Protein AF-0000000087286876 (afdb_homodimer)

Nearest PDB structures (foldseek):
  3uq3-assembly1_A  TM=4.623E-01  e=6.445E-05  Saccharomyces cerevisiae S288C
  7kw7-assembly1_E  TM=4.584E-01  e=1.616E-04  Homo sapiens
  7v6p-assembly1_A-2  TM=4.309E-01  e=5.080E-03  Homo sapiens
  7v1l-assembly1_B-2  TM=4.339E-01  e=5.569E-03  Homo sapiens
  8ro0-assembly1_J  TM=2.566E-01  e=1.751E-01  Caenorhabditis elegans

Sequence (420 aa):
MLQSKEYLVKKEFDKIPSALQMITDALSISIHSDNLMKMKAEALLLLRRYEELIQFCEETLQLAERNSVPLCLDEHLENINLDSYGFSVKSWRYYLIAKSYFFIGKLEEAHQFLKKCGKQSQQSVSLLSKTISELLRLKVAGNEAFQAGKYSEAVEHYTAALLSNAESLHFSAICFGNRAAAYQTMGQILDAIADCSLAIALDTSYCKRNMLQSKEYLVKKEFDKIPSALQMITDALSISIHSDNLMKMKAEALLLLRRYEELIQFCEETLQLAERNSVPLCLDEHLENINLDSYGFSVKSWRYYLIAKSYFFIGKLEEAHQFLKKCGKQSQQSVSLLSKTISELLRLKVAGNEAFQAGKYSEAVEHYTAALLSNAESLHFSAICFGNRAAAYQTMGQILDAIADCSLAIALDTSYCKRN

Solvent-accessible surface area (backbone atoms only — not comparable to full-atom values): 21003 Å² total; per-residue (Å²): 109,67,69,52,47,52,45,49,55,46,63,63,18,42,34,56,67,45,21,41,50,52,33,51,55,52,31,70,76,40,75,79,42,62,66,49,52,50,50,43,43,52,44,29,54,76,68,64,39,40,69,62,33,40,52,50,39,55,55,50,47,55,52,49,56,62,66,59,52,69,78,81,71,85,76,73,76,60,51,59,61,45,48,52,49,47,46,54,64,46,23,58,41,31,41,54,36,15,51,34,29,34,47,66,38,40,49,69,61,14,50,56,30,47,63,68,33,42,86,88,42,53,72,42,54,54,52,52,48,50,49,47,51,49,40,53,49,24,48,51,52,14,52,53,28,44,74,70,66,38,34,70,59,14,39,51,26,25,50,51,28,56,67,46,52,79,64,27,44,47,47,42,16,51,36,29,39,54,35,12,52,32,28,46,74,71,64,38,53,68,61,13,51,38,26,38,23,41,16,44,8,37,50,44,50,55,56,65,73,100,109,68,68,53,47,52,46,50,54,44,62,64,20,43,32,55,66,45,20,42,50,51,34,51,53,50,30,69,78,40,74,79,42,63,65,48,51,50,50,42,42,52,43,28,54,76,68,64,40,39,70,60,34,40,52,51,39,55,56,51,47,56,52,49,56,61,65,60,51,71,77,78,72,87,75,73,76,59,51,59,62,47,49,53,48,49,46,53,64,46,23,57,40,29,42,53,38,15,52,35,28,34,48,66,38,40,49,70,62,14,51,57,31,47,63,69,32,42,87,85,44,53,72,41,55,54,52,52,50,50,49,47,52,48,40,53,50,25,48,51,52,14,51,50,26,44,76,70,67,38,36,71,58,13,38,51,27,26,52,51,29,56,67,47,52,80,64,27,45,45,47,42,16,52,36,27,38,53,36,12,54,32,28,44,75,72,65,37,53,70,61,14,51,39,25,38,25,41,14,45,8,38,49,44,50,55,56,64,74,100

Structure (mmCIF, N/CA/C/O backbone):
data_AF-0000000087286876-model_v1
#
loop_
_entity.id
_entity.type
_entity.pdbx_description
1 polymer 'Uncharacterized protein'
#
loop_
_atom_site.group_PDB
_atom_site.id
_atom_site.type_symbol
_atom_site.label_atom_id
_atom_site.label_alt_id
_atom_site.label_comp_id
_atom_site.label_asym_id
_atom_site.label_entity_id
_atom_site.label_seq_id
_atom_site.pdbx_PDB_ins_code
_atom_site.Cartn_x
_atom_site.Cartn_y
_atom_site.Cartn_z
_atom_site.occupancy
_atom_site.B_iso_or_equiv
_atom_site.auth_seq_id
_atom_site.auth_comp_id
_atom_site.auth_asym_id
_atom_site.auth_atom_id
_atom_site.pdbx_PDB_model_num
ATOM 1 N N . MET A 1 1 ? 22.797 18.828 27.734 1 38.78 1 MET A N 1
ATOM 2 C CA . MET A 1 1 ? 21.406 18.969 28.109 1 38.78 1 MET A CA 1
ATOM 3 C C . MET A 1 1 ? 20.5 18.859 26.891 1 38.78 1 MET A C 1
ATOM 5 O O . MET A 1 1 ? 19.422 18.25 26.953 1 38.78 1 MET A O 1
ATOM 9 N N . LEU A 1 2 ? 20.797 19.531 25.781 1 43.25 2 LEU A N 1
ATOM 10 C CA . LEU A 1 2 ? 20.047 19.516 24.547 1 43.25 2 LEU A CA 1
ATOM 11 C C . LEU A 1 2 ? 20.094 18.141 23.891 1 43.25 2 LEU A C 1
ATOM 13 O O . LEU A 1 2 ? 19.062 17.656 23.406 1 43.25 2 LEU A O 1
ATOM 17 N N . GLN A 1 3 ? 21.234 17.625 23.859 1 47.34 3 GLN A N 1
ATOM 18 C CA . GLN A 1 3 ? 21.438 16.281 23.328 1 47.34 3 GLN A CA 1
ATOM 19 C C . GLN A 1 3 ? 20.625 15.242 24.094 1 47.34 3 GLN A C 1
ATOM 21 O O . GLN A 1 3 ? 20.078 14.312 23.5 1 47.34 3 GLN A O 1
ATOM 26 N N . SER A 1 4 ? 20.656 15.398 25.328 1 44.84 4 SER A N 1
ATOM 27 C CA . SER A 1 4 ? 19.906 14.492 26.203 1 44.84 4 SER A CA 1
ATOM 28 C C . SER A 1 4 ? 18.406 14.633 26 1 44.84 4 SER A C 1
ATOM 30 O O . SER A 1 4 ? 17.672 13.648 26.062 1 44.84 4 SER A O 1
ATOM 32 N N . LYS A 1 5 ? 17.906 15.844 25.984 1 39.88 5 LYS A N 1
ATOM 33 C CA . LYS A 1 5 ? 16.5 16.078 25.734 1 39.88 5 LYS A CA 1
ATOM 34 C C . LYS A 1 5 ? 16.078 15.523 24.375 1 39.88 5 LYS A C 1
ATOM 36 O O . LYS A 1 5 ? 14.992 14.977 24.219 1 39.88 5 LYS A O 1
ATOM 41 N N . GLU A 1 6 ? 16.938 15.758 23.469 1 46.81 6 GLU A N 1
ATOM 42 C CA . GLU A 1 6 ? 16.688 15.188 22.156 1 46.81 6 GLU A CA 1
ATOM 43 C C . GLU A 1 6 ? 16.625 13.664 22.219 1 46.81 6 GLU A C 1
ATOM 45 O O . GLU A 1 6 ? 15.781 13.047 21.547 1 46.81 6 GLU A O 1
ATOM 50 N N . TYR A 1 7 ? 17.531 13.156 23.016 1 47.38 7 TYR A N 1
ATOM 51 C CA . TYR A 1 7 ? 17.516 11.711 23.219 1 47.38 7 TYR A CA 1
ATOM 52 C C . TYR A 1 7 ? 16.25 11.273 23.953 1 47.38 7 TYR A C 1
ATOM 54 O O . TYR A 1 7 ? 15.648 10.25 23.609 1 47.38 7 TYR A O 1
ATOM 62 N N . LEU A 1 8 ? 16.016 11.961 25.062 1 43.88 8 LEU A N 1
ATOM 63 C CA . LEU A 1 8 ? 14.836 11.594 25.844 1 43.88 8 LEU A CA 1
ATOM 64 C C . LEU A 1 8 ? 13.562 11.734 25.016 1 43.88 8 LEU A C 1
ATOM 66 O O . LEU A 1 8 ? 12.672 10.883 25.094 1 43.88 8 LEU A O 1
ATOM 70 N N . VAL A 1 9 ? 13.43 12.875 24.406 1 45.5 9 VAL A N 1
ATOM 71 C CA . VAL A 1 9 ? 12.289 13.086 23.531 1 45.5 9 VAL A CA 1
ATOM 72 C C . VAL A 1 9 ? 12.273 12.016 22.438 1 45.5 9 VAL A C 1
ATOM 74 O O . VAL A 1 9 ? 11.211 11.5 22.078 1 45.5 9 VAL A O 1
ATOM 77 N N . LYS A 1 10 ? 13.5 11.633 22.125 1 51.19 10 LYS A N 1
ATOM 78 C CA . LYS A 1 10 ? 13.617 10.578 21.125 1 51.19 10 LYS A CA 1
ATOM 79 C C . LYS A 1 10 ? 13.062 9.258 21.656 1 51.19 10 LYS A C 1
ATOM 81 O O . LYS A 1 10 ? 12.391 8.523 20.938 1 51.19 10 LYS A O 1
ATOM 86 N N . LYS A 1 11 ? 13.453 8.992 22.922 1 53.44 11 LYS A N 1
ATOM 87 C CA . LYS A 1 11 ? 13.055 7.727 23.531 1 53.44 11 LYS A CA 1
ATOM 88 C C . LYS A 1 11 ? 11.539 7.648 23.703 1 53.44 11 LYS A C 1
ATOM 90 O O . LYS A 1 11 ? 10.953 6.574 23.562 1 53.44 11 LYS A O 1
ATOM 95 N N . GLU A 1 12 ? 10.922 8.727 24.109 1 50.47 12 GLU A N 1
ATOM 96 C CA . GLU A 1 12 ? 9.5 8.734 24.438 1 50.47 12 GLU A CA 1
ATOM 97 C C . GLU A 1 12 ? 8.641 8.625 23.188 1 50.47 12 GLU A C 1
ATOM 99 O O . GLU A 1 12 ? 7.527 8.086 23.234 1 50.47 12 GLU A O 1
ATOM 104 N N . PHE A 1 13 ? 9.266 9.062 22.156 1 55.25 13 PHE A N 1
ATOM 105 C CA . PHE A 1 13 ? 8.414 9.125 20.984 1 55.25 13 PHE A CA 1
ATOM 106 C C . PHE A 1 13 ? 8.828 8.086 19.953 1 55.25 13 PHE A C 1
ATOM 108 O O . PHE A 1 13 ? 8.766 8.336 18.75 1 55.25 13 PHE A O 1
ATOM 115 N N . ASP A 1 14 ? 9.141 7.02 20.562 1 64.19 14 ASP A N 1
ATOM 116 C CA . ASP A 1 14 ? 9.711 5.996 19.688 1 64.19 14 ASP A CA 1
ATOM 117 C C . ASP A 1 14 ? 8.625 5.074 19.141 1 64.19 14 ASP A C 1
ATOM 119 O O . ASP A 1 14 ? 8.914 4.168 18.359 1 64.19 14 ASP A O 1
ATOM 123 N N . LYS A 1 15 ? 7.398 5.531 19.625 1 81.69 15 LYS A N 1
ATOM 124 C CA . LYS A 1 15 ? 6.324 4.664 19.156 1 81.69 15 LYS A CA 1
ATOM 125 C C . LYS A 1 15 ? 5.188 5.48 18.547 1 81.69 15 LYS A C 1
ATOM 127 O O . LYS A 1 15 ? 4.875 6.57 19.031 1 81.69 15 LYS A O 1
ATOM 132 N N . ILE A 1 16 ? 4.613 5.027 17.531 1 86.12 16 ILE A N 1
ATOM 133 C CA . ILE A 1 16 ? 3.527 5.699 16.812 1 86.12 16 ILE A CA 1
ATOM 134 C C . ILE A 1 16 ? 2.379 5.98 17.781 1 86.12 16 ILE A C 1
ATOM 136 O O . ILE A 1 16 ? 1.787 7.062 17.766 1 86.12 16 ILE A O 1
ATOM 140 N N . PRO A 1 17 ? 2.154 5.109 18.734 1 89.12 17 PRO A N 1
ATOM 141 C CA . PRO A 1 17 ? 1.093 5.426 19.688 1 89.12 17 PRO A CA 1
ATOM 142 C C . PRO A 1 17 ? 1.426 6.633 20.562 1 89.12 17 PRO A C 1
ATOM 144 O O . PRO A 1 17 ? 0.535 7.41 20.906 1 89.12 17 PRO A O 1
ATOM 147 N N . SER A 1 18 ? 2.643 6.75 20.875 1 90.31 18 SER A N 1
ATOM 148 C CA . SER A 1 18 ? 3.051 7.918 21.641 1 90.31 18 SER A CA 1
ATOM 149 C C . SER A 1 18 ? 2.877 9.203 20.828 1 90.31 18 SER A C 1
ATOM 151 O O . SER A 1 18 ? 2.445 10.227 21.359 1 90.31 18 SER A O 1
ATOM 153 N N . ALA A 1 19 ? 3.209 9.109 19.625 1 90.06 19 ALA A N 1
ATOM 154 C CA . ALA A 1 19 ? 3 10.25 18.734 1 90.06 19 ALA A CA 1
ATOM 155 C C . ALA A 1 19 ? 1.517 10.594 18.609 1 90.06 19 ALA A C 1
ATOM 157 O O . ALA A 1 19 ? 1.135 11.766 18.656 1 90.06 19 ALA A O 1
ATOM 158 N N . LEU A 1 20 ? 0.711 9.602 18.484 1 93.69 20 LEU A N 1
ATOM 159 C CA . LEU A 1 20 ? -0.732 9.805 18.422 1 93.69 20 LEU A CA 1
ATOM 160 C C . LEU A 1 20 ? -1.233 10.508 19.688 1 93.69 20 LEU A C 1
ATOM 162 O O . LEU A 1 20 ? -2.064 11.414 19.594 1 93.69 20 LEU A O 1
ATOM 166 N N . GLN A 1 21 ? -0.728 10.094 20.812 1 93.81 21 GLN A N 1
ATOM 167 C CA . GLN A 1 21 ? -1.126 10.711 22.062 1 93.81 21 GLN A CA 1
ATOM 168 C C . GLN A 1 21 ? -0.728 12.188 22.094 1 93.81 21 GLN A C 1
ATOM 170 O O . GLN A 1 21 ? -1.507 13.039 22.531 1 93.81 21 GLN A O 1
ATOM 175 N N . MET A 1 22 ? 0.39 12.438 21.672 1 91 22 MET A N 1
ATOM 176 C CA . MET A 1 22 ? 0.867 13.812 21.641 1 91 22 MET A CA 1
ATOM 177 C C . MET A 1 22 ? -0.011 14.664 20.719 1 91 22 MET A C 1
ATOM 179 O O . MET A 1 22 ? -0.362 15.797 21.078 1 91 22 MET A O 1
ATOM 183 N N . ILE A 1 23 ? -0.332 14.156 19.609 1 93.38 23 ILE A N 1
ATO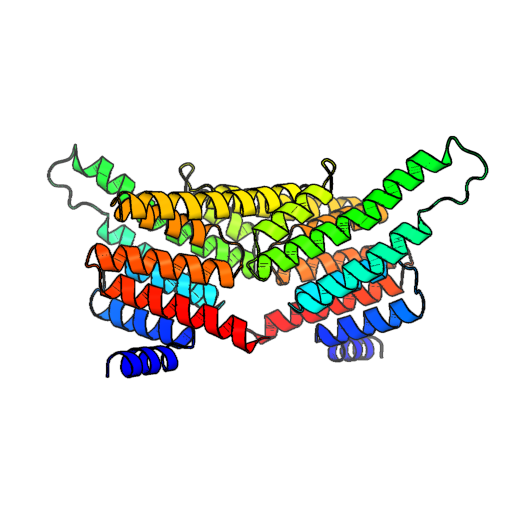M 184 C CA . ILE A 1 23 ? -1.183 14.867 18.656 1 93.38 23 ILE A CA 1
ATOM 185 C C . ILE A 1 23 ? -2.561 15.094 19.266 1 93.38 23 ILE A C 1
ATOM 187 O O . ILE A 1 23 ? -3.135 16.172 19.141 1 93.38 23 ILE A O 1
ATOM 191 N N . THR A 1 24 ? -3.016 14.102 19.922 1 93.5 24 THR A N 1
ATOM 192 C CA . THR A 1 24 ? -4.312 14.203 20.578 1 93.5 24 THR A CA 1
ATOM 193 C C . THR A 1 24 ? -4.293 15.281 21.656 1 93.5 24 THR A C 1
ATOM 195 O O . THR A 1 24 ? -5.246 16.047 21.797 1 93.5 24 THR A O 1
ATOM 198 N N . ASP A 1 25 ? -3.213 15.344 22.391 1 92.44 25 ASP A N 1
ATOM 199 C CA . ASP A 1 25 ? -3.062 16.375 23.406 1 92.44 25 ASP A CA 1
ATOM 200 C C . ASP A 1 25 ? -3.033 17.766 22.766 1 92.44 25 ASP A C 1
ATOM 202 O O . ASP A 1 25 ? -3.65 18.703 23.281 1 92.44 25 ASP A O 1
ATOM 206 N N . ALA A 1 26 ? -2.307 17.859 21.719 1 88.88 26 ALA A N 1
ATOM 207 C CA . ALA A 1 26 ? -2.24 19.141 21 1 88.88 26 ALA A CA 1
ATOM 208 C C . ALA A 1 26 ? -3.617 19.547 20.484 1 88.88 26 ALA A C 1
ATOM 210 O O . ALA A 1 26 ? -3.979 20.719 20.531 1 88.88 26 ALA A O 1
ATOM 211 N N . LEU A 1 27 ? -4.348 18.609 20.016 1 91.12 27 LEU A N 1
ATOM 212 C CA . LEU A 1 27 ? -5.684 18.859 19.484 1 91.12 27 LEU A CA 1
ATOM 213 C C . LEU A 1 27 ? -6.625 19.312 20.594 1 91.12 27 LEU A C 1
ATOM 215 O O . LEU A 1 27 ? -7.547 20.094 20.344 1 91.12 27 LEU A O 1
ATOM 219 N N . SER A 1 28 ? -6.406 18.891 21.797 1 90.81 28 SER A N 1
ATOM 220 C CA . SER A 1 28 ? -7.234 19.312 22.922 1 90.81 28 SER A CA 1
ATOM 221 C C . SER A 1 28 ? -7.027 20.781 23.234 1 90.81 28 SER A C 1
ATOM 223 O O . SER A 1 28 ? -7.918 21.438 23.781 1 90.81 28 SER A O 1
ATOM 225 N N . ILE A 1 29 ? -5.906 21.344 22.906 1 87.12 29 ILE A N 1
ATOM 226 C CA . ILE A 1 29 ? -5.586 22.75 23.125 1 87.12 29 ILE A CA 1
ATOM 227 C C . ILE A 1 29 ? -6.109 23.578 21.953 1 87.12 29 ILE A C 1
ATOM 229 O O . ILE A 1 29 ? -6.602 24.703 22.156 1 87.12 29 ILE A O 1
ATOM 233 N N . SER A 1 30 ? -6.066 22.984 20.781 1 86.12 30 SER A N 1
ATOM 234 C CA . SER A 1 30 ? -6.539 23.656 19.562 1 86.12 30 SER A CA 1
ATOM 235 C C . SER A 1 30 ? -7.645 22.844 18.891 1 86.12 30 SER A C 1
ATOM 237 O O . SER A 1 30 ? -7.453 22.312 17.797 1 86.12 30 SER A O 1
ATOM 239 N N . ILE A 1 31 ? -8.82 22.859 19.469 1 79 31 ILE A N 1
ATOM 240 C CA . ILE A 1 31 ? -9.906 21.938 19.156 1 79 31 ILE A CA 1
ATOM 241 C C . ILE A 1 31 ? -10.367 22.141 17.703 1 79 31 ILE A C 1
ATOM 243 O O . ILE A 1 31 ? -10.867 21.219 17.062 1 79 31 ILE A O 1
ATOM 247 N N . HIS A 1 32 ? -10.094 23.219 17.109 1 82.62 32 HIS A N 1
ATOM 248 C CA . HIS A 1 32 ? -10.641 23.484 15.773 1 82.62 32 HIS A CA 1
ATOM 249 C C . HIS A 1 32 ? -9.555 23.453 14.711 1 82.62 32 HIS A C 1
ATOM 251 O O . HIS A 1 32 ? -9.797 23.797 13.555 1 82.62 32 HIS A O 1
ATOM 257 N N . SER A 1 33 ? -8.383 23 15.141 1 88.75 33 SER A N 1
ATOM 258 C CA . SER A 1 33 ? -7.305 22.953 14.164 1 88.75 33 SER A CA 1
ATOM 259 C C . SER A 1 33 ? -7.535 21.828 13.148 1 88.75 33 SER A C 1
ATOM 261 O O . SER A 1 33 ? -7.43 20.656 13.492 1 88.75 33 SER A O 1
ATOM 263 N N . ASP A 1 34 ? -7.809 22.203 11.969 1 90.19 34 ASP A N 1
ATOM 264 C CA . ASP A 1 34 ? -8.031 21.234 10.906 1 90.19 34 ASP A CA 1
ATOM 265 C C . ASP A 1 34 ? -6.766 20.438 10.625 1 90.19 34 ASP A C 1
ATOM 267 O O . ASP A 1 34 ? -6.828 19.234 10.359 1 90.19 34 ASP A O 1
ATOM 271 N N . ASN A 1 35 ? -5.664 21.094 10.68 1 90.88 35 ASN A N 1
ATOM 272 C CA . ASN A 1 35 ? -4.387 20.453 10.406 1 90.88 35 ASN A CA 1
ATOM 273 C C . ASN A 1 35 ? -4.062 19.391 11.461 1 90.88 35 ASN A C 1
ATOM 275 O O . ASN A 1 35 ? -3.6 18.297 11.125 1 90.88 35 ASN A O 1
ATOM 279 N N . LEU A 1 36 ? -4.297 19.641 12.68 1 92.31 36 LEU A N 1
ATOM 280 C CA . LEU A 1 36 ? -4.051 18.672 13.734 1 92.31 36 LEU A CA 1
ATOM 281 C C . LEU A 1 36 ? -5.004 17.484 13.609 1 92.31 36 LEU A C 1
ATOM 283 O O . LEU A 1 36 ? -4.633 16.344 13.914 1 92.31 36 LEU A O 1
ATOM 287 N N . MET A 1 37 ? -6.254 17.797 13.234 1 94.06 37 MET A N 1
ATOM 288 C CA . MET A 1 37 ? -7.18 16.703 12.977 1 94.06 37 MET A CA 1
ATOM 289 C C . MET A 1 37 ? -6.66 15.797 11.867 1 94.06 37 MET A C 1
ATOM 291 O O . MET A 1 37 ? -6.707 14.57 11.992 1 94.06 37 MET A O 1
ATOM 295 N N . LYS A 1 38 ? -6.168 16.422 10.828 1 93.38 38 LYS A N 1
ATOM 296 C CA . LYS A 1 38 ? -5.578 15.664 9.727 1 93.38 38 LYS A CA 1
ATOM 297 C C . LYS A 1 38 ? -4.395 14.836 10.203 1 93.38 38 LYS A C 1
ATOM 299 O O . LYS A 1 38 ? -4.258 13.664 9.836 1 93.38 38 LYS A O 1
ATOM 304 N N . MET A 1 39 ? -3.551 15.375 11.039 1 94.31 39 MET A N 1
ATOM 305 C CA . MET A 1 39 ? -2.381 14.672 11.562 1 94.31 39 MET A CA 1
ATOM 306 C C . MET A 1 39 ? -2.799 13.492 12.422 1 94.31 39 MET A C 1
ATOM 308 O O . MET A 1 39 ? -2.166 12.43 12.383 1 94.31 39 MET A O 1
ATOM 312 N N . LYS A 1 40 ? -3.826 13.68 13.203 1 94.88 40 LYS A N 1
ATOM 313 C CA . LYS A 1 40 ? -4.332 12.562 14 1 94.88 40 LYS A CA 1
ATOM 314 C C . LYS A 1 40 ? -4.836 11.438 13.102 1 94.88 40 LYS A C 1
ATOM 316 O O . LYS A 1 40 ? -4.566 10.266 13.359 1 94.88 40 LYS A O 1
ATOM 321 N N . ALA A 1 41 ? -5.559 11.836 12.07 1 96 41 ALA A N 1
ATOM 322 C CA . ALA A 1 41 ? -6.051 10.844 11.125 1 96 41 ALA A CA 1
ATOM 323 C C . ALA A 1 41 ? -4.895 10.102 10.461 1 96 41 ALA A C 1
ATOM 325 O O . ALA A 1 41 ? -4.941 8.875 10.305 1 96 41 ALA A O 1
ATOM 326 N N . GLU A 1 42 ? -3.873 10.812 10.055 1 94.12 42 GLU A N 1
ATOM 327 C CA . GLU A 1 42 ? -2.684 10.211 9.461 1 94.12 42 GLU A CA 1
ATOM 328 C C . GLU A 1 42 ? -2.025 9.227 10.43 1 94.12 42 GLU A C 1
ATOM 330 O O . GLU A 1 42 ? -1.592 8.148 10.031 1 94.12 42 GLU A O 1
ATOM 335 N N . ALA A 1 43 ? -1.908 9.57 11.703 1 93.56 43 ALA A N 1
ATOM 336 C CA . ALA A 1 43 ? -1.327 8.688 12.711 1 93.56 43 ALA A CA 1
ATOM 337 C C . ALA A 1 43 ? -2.154 7.418 12.875 1 93.56 43 ALA A C 1
ATOM 339 O O . ALA A 1 43 ? -1.602 6.32 12.984 1 93.56 43 ALA A O 1
ATOM 340 N N . LEU A 1 44 ? -3.48 7.594 12.914 1 94.88 44 LEU A N 1
ATOM 341 C CA . LEU A 1 44 ? -4.367 6.445 13.023 1 94.88 44 LEU A CA 1
ATOM 342 C C . LEU A 1 44 ? -4.191 5.5 11.844 1 94.88 44 LEU A C 1
ATOM 344 O O . LEU A 1 44 ? -4.23 4.277 12 1 94.88 44 LEU A O 1
ATOM 348 N N . LEU A 1 45 ? -4.012 6.074 10.656 1 93.5 45 LEU A N 1
ATOM 349 C CA . LEU A 1 45 ? -3.777 5.27 9.461 1 93.5 45 LEU A CA 1
ATOM 350 C C . LEU A 1 45 ? -2.484 4.473 9.594 1 93.5 45 LEU A C 1
ATOM 352 O O . LEU A 1 45 ? -2.455 3.277 9.281 1 93.5 45 LEU A O 1
ATOM 356 N N . LEU A 1 46 ? -1.425 5.121 10.078 1 89.44 46 LEU A N 1
ATOM 357 C CA . LEU A 1 46 ? -0.132 4.469 10.25 1 89.44 46 LEU A CA 1
ATOM 358 C C . LEU A 1 46 ? -0.227 3.334 11.258 1 89.44 46 LEU A C 1
ATOM 360 O O . LEU A 1 46 ? 0.473 2.326 11.141 1 89.44 46 LEU A O 1
ATOM 364 N N . LEU A 1 47 ? -1.139 3.475 12.25 1 89.31 47 LEU A N 1
ATOM 365 C CA . LEU A 1 47 ? -1.338 2.465 13.281 1 89.31 47 LEU A CA 1
ATOM 366 C C . LEU A 1 47 ? -2.291 1.376 12.805 1 89.31 47 LEU A C 1
ATOM 368 O O . LEU A 1 47 ? -2.533 0.4 13.516 1 89.31 47 LEU A O 1
ATOM 372 N N . ARG A 1 48 ? -2.889 1.599 11.633 1 89 48 ARG A N 1
ATOM 373 C CA . ARG A 1 48 ? -3.828 0.66 11.031 1 89 48 ARG A CA 1
ATOM 374 C C . ARG A 1 48 ? -5.094 0.533 11.875 1 89 48 ARG A C 1
ATOM 376 O O . ARG A 1 48 ? -5.676 -0.549 11.961 1 89 48 ARG A O 1
ATOM 383 N N . ARG A 1 49 ? -5.434 1.506 12.633 1 93.81 49 ARG A N 1
ATOM 384 C CA . ARG A 1 49 ? -6.699 1.599 13.352 1 93.81 49 ARG A CA 1
ATOM 385 C C . ARG A 1 49 ? -7.789 2.197 12.469 1 93.81 49 ARG A C 1
ATOM 387 O O . ARG A 1 49 ? -8.273 3.301 12.734 1 93.81 49 ARG A O 1
ATOM 394 N N . TYR A 1 50 ? -8.227 1.469 11.539 1 93.88 50 TYR A N 1
ATOM 395 C CA . TYR A 1 50 ? -9.039 1.94 10.43 1 93.88 50 TYR A CA 1
ATOM 396 C C . TYR A 1 50 ? -10.438 2.32 10.898 1 93.88 50 TYR A C 1
ATOM 398 O O . TYR A 1 50 ? -10.984 3.346 10.484 1 93.88 50 TYR A O 1
ATOM 406 N N . GLU A 1 51 ? -11.031 1.516 11.711 1 95.69 51 GLU A N 1
ATOM 407 C CA . GLU A 1 51 ? -12.383 1.809 12.18 1 95.69 51 GLU A CA 1
ATOM 408 C C . GLU A 1 51 ? -12.422 3.107 12.977 1 95.69 51 GLU A C 1
ATOM 410 O O . GLU A 1 51 ? -13.32 3.928 12.797 1 95.69 51 GLU A O 1
ATOM 415 N N . GLU A 1 52 ? -11.43 3.264 13.875 1 97.06 52 GLU A N 1
ATOM 416 C CA . GLU A 1 52 ? -11.328 4.496 14.648 1 97.06 52 GLU A CA 1
ATOM 417 C C . GLU A 1 52 ? -11.109 5.703 13.742 1 97.06 52 GLU A C 1
ATOM 419 O O . GLU A 1 52 ? -11.672 6.773 13.977 1 97.06 52 GLU A O 1
ATOM 424 N N . LEU A 1 53 ? -10.25 5.508 12.734 1 97.31 53 LEU A N 1
ATOM 425 C CA . LEU A 1 53 ? -9.977 6.566 11.766 1 97.31 53 LEU A CA 1
ATOM 426 C C . LEU A 1 53 ? -11.258 6.992 11.055 1 97.31 53 LEU A C 1
ATOM 428 O O . LEU A 1 53 ? -11.547 8.188 10.953 1 97.31 53 LEU A O 1
ATOM 432 N N . ILE A 1 54 ? -12.016 6.047 10.562 1 97.56 54 ILE A N 1
ATOM 433 C CA . ILE A 1 54 ? -13.25 6.32 9.844 1 97.56 54 ILE A CA 1
ATOM 434 C C . ILE A 1 54 ? -14.219 7.086 10.75 1 97.56 54 ILE A C 1
ATOM 436 O O . ILE A 1 54 ? -14.758 8.117 10.352 1 97.56 54 ILE A O 1
ATOM 440 N N . GLN A 1 55 ? -14.375 6.586 11.953 1 97.62 55 GLN A N 1
ATOM 441 C CA . GLN A 1 55 ? -15.258 7.25 12.906 1 97.62 55 GLN A CA 1
ATOM 442 C C . GLN A 1 55 ? -14.789 8.68 13.188 1 97.62 55 GLN A C 1
ATOM 444 O O . GLN A 1 55 ? -15.602 9.609 13.203 1 97.62 55 GLN A O 1
ATOM 449 N N . PHE A 1 56 ? -13.531 8.852 13.422 1 97.25 56 PHE A N 1
ATOM 450 C CA . PHE A 1 56 ? -12.953 10.156 13.719 1 97.25 56 PHE A CA 1
ATOM 451 C C . PHE A 1 56 ? -13.211 11.125 12.578 1 97.25 56 PHE A C 1
ATOM 453 O O . PHE A 1 56 ? -13.625 12.266 12.805 1 97.25 56 PHE A O 1
ATOM 460 N N . CYS A 1 57 ? -12.953 10.703 11.344 1 96.31 57 CYS A N 1
ATOM 461 C CA . CYS A 1 57 ? -13.148 11.555 10.18 1 96.31 57 CYS A CA 1
ATOM 462 C C . CYS A 1 57 ? -14.625 11.891 9.992 1 96.31 57 CYS A C 1
ATOM 464 O O . CYS A 1 57 ? -14.969 13.023 9.641 1 96.31 57 CYS A O 1
ATOM 466 N N . GLU A 1 58 ? -15.508 10.945 10.188 1 95.06 58 GLU A N 1
ATOM 467 C CA . GLU A 1 58 ? -16.938 11.195 10.055 1 95.06 58 GLU A CA 1
ATOM 468 C C . GLU A 1 58 ? -17.422 12.219 11.078 1 95.06 58 GLU A C 1
ATOM 470 O O . GLU A 1 58 ? -18.203 13.117 10.75 1 95.06 58 GLU A O 1
ATOM 475 N N . GLU A 1 59 ? -16.922 12.094 12.281 1 93.94 59 GLU A N 1
ATOM 476 C CA . GLU A 1 59 ? -17.281 13.031 13.336 1 93.94 59 GLU A CA 1
ATOM 477 C C . GLU A 1 59 ? -16.781 14.438 13.023 1 93.94 59 GLU A C 1
ATOM 479 O O . GLU A 1 59 ? -17.5 15.422 13.227 1 93.94 59 GLU A O 1
ATOM 484 N N . THR A 1 60 ? -15.57 14.492 12.609 1 93.06 60 THR A N 1
ATOM 485 C CA . THR A 1 60 ? -14.977 15.797 12.367 1 93.06 60 THR A CA 1
ATOM 486 C C . THR A 1 60 ? -15.539 16.422 11.086 1 93.06 60 THR A C 1
ATOM 488 O O . THR A 1 60 ? -15.508 17.641 10.906 1 93.06 60 THR A O 1
ATOM 491 N N . LEU A 1 61 ? -15.945 15.57 10.156 1 88.94 61 LEU A N 1
ATOM 492 C CA . LEU A 1 61 ? -16.609 16.047 8.945 1 88.94 61 LEU A CA 1
ATOM 493 C C . LEU A 1 61 ? -17.906 16.781 9.289 1 88.94 61 LEU A C 1
ATOM 495 O O . LEU A 1 61 ? -18.203 17.828 8.703 1 88.94 61 LEU A O 1
ATOM 499 N N . GLN A 1 62 ? -18.656 16.297 10.164 1 85.31 62 GLN A N 1
ATOM 500 C CA . GLN A 1 62 ? -19.891 16.922 10.617 1 85.31 62 GLN A CA 1
ATOM 501 C C . GLN A 1 62 ? -19.625 18.281 11.242 1 85.31 62 GLN A C 1
ATOM 503 O O . GLN A 1 62 ? -20.359 19.234 11 1 85.31 62 GLN A O 1
ATOM 508 N N . LEU A 1 63 ? -18.547 18.359 12 1 80.25 63 LEU A N 1
ATOM 509 C CA . LEU A 1 63 ? -18.172 19.609 12.633 1 80.25 63 LEU A CA 1
ATOM 510 C C . LEU A 1 63 ? -17.75 20.641 11.594 1 80.25 63 LEU A C 1
ATOM 512 O O . LEU A 1 63 ? -18.109 21.812 11.695 1 80.25 63 LEU A O 1
ATOM 516 N N . ALA A 1 64 ? -16.953 20.172 10.641 1 79.56 64 ALA A N 1
ATOM 517 C CA . ALA A 1 64 ? -16.484 21.062 9.578 1 79.56 64 ALA A CA 1
ATOM 518 C C . ALA A 1 64 ? -17.641 21.609 8.758 1 79.56 64 ALA A C 1
ATOM 520 O O . ALA A 1 64 ? -17.625 22.766 8.336 1 79.56 64 ALA A O 1
ATOM 521 N N . GLU A 1 65 ? -18.594 20.859 8.438 1 76.69 65 GLU A N 1
ATOM 522 C CA . GLU A 1 65 ? -19.766 21.266 7.672 1 76.69 65 GLU A CA 1
ATOM 523 C C . GLU A 1 65 ? -20.609 22.281 8.445 1 76.69 65 GLU A C 1
ATOM 525 O O . GLU A 1 65 ? -21.172 23.203 7.859 1 76.69 65 GLU A O 1
ATOM 530 N N . ARG A 1 66 ? -20.641 22.125 9.727 1 73.19 66 ARG A N 1
ATOM 531 C CA . ARG A 1 66 ? -21.406 23.031 10.562 1 73.19 66 ARG A CA 1
ATOM 532 C C . ARG A 1 66 ? -20.719 24.391 10.672 1 73.19 66 ARG A C 1
ATOM 534 O O . ARG A 1 66 ? -21.391 25.438 10.688 1 73.19 66 ARG A O 1
ATOM 541 N N . ASN A 1 67 ? -19.391 24.281 10.672 1 64.88 67 ASN A N 1
ATOM 542 C CA . ASN A 1 67 ? -18.609 25.516 10.781 1 64.88 67 ASN A CA 1
ATOM 543 C C . ASN A 1 67 ? -18.562 26.25 9.453 1 64.88 67 ASN A C 1
ATOM 545 O O . ASN A 1 67 ? -18.328 27.469 9.422 1 64.88 67 ASN A O 1
ATOM 549 N N . SER A 1 68 ? -18.5 25.5 8.297 1 60.88 68 SER A N 1
ATOM 550 C CA . SER A 1 68 ? -18.469 26.156 6.984 1 60.88 68 SER A CA 1
ATOM 551 C C . SER A 1 68 ? -19.812 26.812 6.676 1 60.88 68 SER A C 1
ATOM 553 O O . SER A 1 68 ? -19.922 27.531 5.68 1 60.88 68 SER A O 1
ATOM 555 N N . VAL A 1 69 ? -20.781 26.5 7.242 1 53.91 69 VAL A N 1
ATOM 556 C CA . VAL A 1 69 ? -22.031 27.203 6.996 1 53.91 69 VAL A CA 1
ATOM 557 C C . VAL A 1 69 ? -21.891 28.688 7.344 1 53.91 69 VAL A C 1
ATOM 559 O O . VAL A 1 69 ? -21.625 29.031 8.5 1 53.91 69 VAL A O 1
ATOM 562 N N . PRO A 1 70 ? -21.359 29.547 6.34 1 48.34 70 PRO A N 1
ATOM 563 C CA . PRO A 1 70 ? -21.344 31 6.52 1 48.34 70 PRO A CA 1
ATOM 564 C C . PRO A 1 70 ? -22.562 31.516 7.281 1 48.34 70 PRO A C 1
ATOM 566 O O . PRO A 1 70 ? -23.656 30.953 7.152 1 48.34 70 PRO A O 1
ATOM 569 N N . LEU A 1 71 ? -22.406 32.125 8.375 1 41.47 71 LEU A N 1
ATOM 570 C CA . LEU A 1 71 ? -23.344 33.219 8.641 1 41.47 71 LEU A CA 1
ATOM 571 C C . LEU A 1 71 ? -23.484 34.125 7.414 1 41.47 71 LEU A C 1
ATOM 573 O O . LEU A 1 71 ? -22.5 34.562 6.848 1 41.47 71 LEU A O 1
ATOM 577 N N . CYS A 1 72 ? -24.625 34.188 6.711 1 40.06 72 CYS A N 1
ATOM 578 C CA . CYS A 1 72 ? -25.109 34.969 5.582 1 40.06 72 CYS A CA 1
ATOM 579 C C . CYS A 1 72 ? -24.734 36.438 5.746 1 40.06 72 CYS A C 1
ATOM 581 O O . CYS A 1 72 ? -25.594 37.312 5.926 1 40.06 72 CYS A O 1
ATOM 583 N N . LEU A 1 73 ? -23.828 37.031 6.453 1 37.62 73 LEU A N 1
ATOM 584 C CA . LEU A 1 73 ? -24.031 38.406 6.012 1 37.62 73 LEU A CA 1
ATOM 585 C C . LEU A 1 73 ? -23.719 38.531 4.527 1 37.62 73 LEU A C 1
ATOM 587 O O . LEU A 1 73 ? -24.547 39 3.75 1 37.62 73 LEU A O 1
ATOM 591 N N . ASP A 1 74 ? -22.562 39.5 4.059 1 42.56 74 ASP A N 1
ATOM 592 C CA . ASP A 1 74 ? -22.422 40.062 2.725 1 42.56 74 ASP A CA 1
ATOM 593 C C . ASP A 1 74 ? -22.016 39 1.706 1 42.56 74 ASP A C 1
ATOM 595 O O . ASP A 1 74 ? -21.047 38.281 1.918 1 42.56 74 ASP A O 1
ATOM 599 N N . GLU A 1 75 ? -22.797 38.469 0.718 1 44.84 75 GLU A N 1
ATOM 600 C CA . GLU A 1 75 ? -23.109 37.438 -0.275 1 44.84 75 GLU A CA 1
ATOM 601 C C . GLU A 1 75 ? -21.891 37.062 -1.092 1 44.84 75 GLU A C 1
ATOM 603 O O . GLU A 1 75 ? -21.734 35.906 -1.497 1 44.84 75 GLU A O 1
ATOM 608 N N . HIS A 1 76 ? -21.141 37.906 -1.838 1 48.59 76 HIS A N 1
ATOM 609 C CA . HIS A 1 76 ? -20.375 37.75 -3.07 1 48.59 76 HIS A CA 1
ATOM 610 C C . HIS A 1 76 ? -19.047 37.062 -2.805 1 48.59 76 HIS A C 1
ATOM 612 O O . HIS A 1 76 ? -18.656 36.125 -3.529 1 48.59 76 HIS A O 1
ATOM 618 N N . LEU A 1 77 ? -18.109 37.75 -2.275 1 44.88 77 LEU A N 1
ATOM 619 C CA . LEU A 1 77 ? -16.688 37.375 -2.242 1 44.88 77 LEU A CA 1
ATOM 620 C C . LEU A 1 77 ? -16.453 36.188 -1.327 1 44.88 77 LEU A C 1
ATOM 622 O O . LEU A 1 77 ? -15.539 35.406 -1.554 1 44.88 77 LEU A O 1
ATOM 626 N N . GLU A 1 78 ? -17.188 35.969 -0.254 1 47.34 78 GLU A N 1
ATOM 627 C CA . GLU A 1 78 ? -17 35 0.831 1 47.34 78 GLU A CA 1
ATOM 628 C C . GLU A 1 78 ? -17.344 33.594 0.384 1 47.34 78 GLU A C 1
ATOM 630 O O . GLU A 1 78 ? -16.859 32.625 0.973 1 47.34 78 GLU A O 1
ATOM 635 N N . ASN A 1 79 ? -18.156 33.406 -0.6 1 50.44 79 ASN A N 1
ATOM 636 C CA . ASN A 1 79 ? -18.656 32.125 -1.016 1 50.44 79 ASN A CA 1
ATOM 637 C C . ASN A 1 79 ? -17.562 31.266 -1.651 1 50.44 79 ASN A C 1
ATOM 639 O O . ASN A 1 79 ? -17.516 30.047 -1.452 1 50.44 79 ASN A O 1
ATOM 643 N N . ILE A 1 80 ? -16.703 32 -2.492 1 51.31 80 ILE A N 1
ATOM 644 C CA . ILE A 1 80 ? -15.758 31.219 -3.279 1 51.31 80 ILE A CA 1
ATOM 645 C C . ILE A 1 80 ? -14.672 30.656 -2.367 1 51.31 80 ILE A C 1
ATOM 647 O O . ILE A 1 80 ? -14.328 29.469 -2.467 1 51.31 80 ILE A O 1
ATOM 651 N N . ASN A 1 81 ? -14.039 31.484 -1.451 1 54.69 81 ASN A N 1
ATOM 652 C CA . ASN A 1 81 ? -12.953 31.016 -0.606 1 54.69 81 ASN A CA 1
ATOM 653 C C . ASN A 1 81 ? -13.43 29.953 0.377 1 54.69 81 ASN A C 1
ATOM 655 O O . ASN A 1 81 ? -12.711 28.984 0.658 1 54.69 81 ASN A O 1
ATOM 659 N N . LEU A 1 82 ? -14.711 30.172 0.756 1 53.97 82 LEU A N 1
ATOM 660 C CA . LEU A 1 82 ? -15.281 29.234 1.719 1 53.97 82 LEU A CA 1
ATOM 661 C C . LEU A 1 82 ? -15.562 27.875 1.066 1 53.97 82 LEU A C 1
ATOM 663 O O . LEU A 1 82 ? -15.336 26.828 1.677 1 53.97 82 LEU A O 1
ATOM 667 N N . ASP A 1 83 ? -15.945 27.969 -0.219 1 58.25 83 ASP A N 1
ATOM 668 C CA . ASP A 1 83 ? -16.234 26.734 -0.941 1 58.25 83 ASP A CA 1
ATOM 669 C C . ASP A 1 83 ? -14.953 25.922 -1.164 1 58.25 83 ASP A C 1
ATOM 671 O O . ASP A 1 83 ? -14.953 24.703 -0.999 1 58.25 83 ASP A O 1
ATOM 675 N N . SER A 1 84 ? -13.898 26.688 -1.407 1 62.53 84 SER A N 1
ATOM 676 C CA . SER A 1 84 ? -12.648 25.984 -1.663 1 62.53 84 SER A CA 1
ATOM 677 C C . SER A 1 84 ? -12.078 25.391 -0.384 1 62.53 84 SER A C 1
ATOM 679 O O . SER A 1 84 ? -11.602 24.25 -0.386 1 62.53 84 SER A O 1
ATOM 681 N N . TYR A 1 85 ? -12.242 26.203 0.659 1 64.81 85 TYR A N 1
ATOM 682 C CA . TYR A 1 85 ? -11.781 25.719 1.954 1 64.81 85 TYR A CA 1
ATOM 683 C C . TYR A 1 85 ? -12.617 24.531 2.428 1 64.81 85 TYR A C 1
ATOM 685 O O . TYR A 1 85 ? -12.07 23.531 2.881 1 64.81 85 TYR A O 1
ATOM 693 N N . GLY A 1 86 ? -13.922 24.75 2.234 1 66.75 86 GLY A N 1
ATOM 694 C CA . GLY A 1 86 ? -14.812 23.656 2.602 1 66.75 86 GLY A CA 1
ATOM 695 C C . GLY A 1 86 ? -14.508 22.375 1.859 1 66.75 86 GLY A C 1
ATOM 696 O O . GLY A 1 86 ? -14.469 21.297 2.461 1 66.75 86 GLY A O 1
ATOM 697 N N . PHE A 1 87 ? -14.195 22.594 0.656 1 70.88 87 PHE A N 1
ATOM 698 C CA . PHE A 1 87 ? -13.883 21.438 -0.164 1 70.88 87 PHE A CA 1
ATOM 699 C C . PHE A 1 87 ? -12.578 20.797 0.283 1 70.88 87 PHE A C 1
ATOM 701 O O . PHE A 1 87 ? -12.484 19.562 0.385 1 70.88 87 PHE A O 1
ATOM 708 N N . SER A 1 88 ? -11.688 21.609 0.606 1 77.5 88 SER A N 1
ATOM 709 C CA . SER A 1 88 ? -10.383 21.078 0.989 1 77.5 88 SER A CA 1
ATOM 710 C C . SER A 1 88 ? -10.461 20.297 2.295 1 77.5 88 SER A C 1
ATOM 712 O O . SER A 1 88 ? -9.844 19.234 2.428 1 77.5 88 SER A O 1
ATOM 714 N N . VAL A 1 89 ? -11.383 20.859 3.221 1 84.56 89 VAL A N 1
ATOM 715 C CA . VAL A 1 89 ? -11.477 20.234 4.535 1 84.56 89 VAL A CA 1
ATOM 716 C C . VAL A 1 89 ? -12.195 18.891 4.418 1 84.56 89 VAL A C 1
ATOM 718 O O . VAL A 1 89 ? -11.859 17.938 5.125 1 84.56 89 VAL A O 1
ATOM 721 N N . LYS A 1 90 ? -13 18.812 3.475 1 88.19 90 LYS A N 1
ATOM 722 C CA . LYS A 1 90 ? -13.75 17.578 3.289 1 88.19 90 LYS A CA 1
ATOM 723 C C . LYS A 1 90 ? -12.953 16.562 2.482 1 88.19 90 LYS A C 1
ATOM 725 O O . LYS A 1 90 ? -13.008 15.359 2.756 1 88.19 90 LYS A O 1
ATOM 730 N N . SER A 1 91 ? -12.219 17 1.606 1 89.5 91 SER A N 1
ATOM 731 C CA . SER A 1 91 ? -11.539 16.172 0.623 1 89.5 91 SER A CA 1
ATOM 732 C C . SER A 1 91 ? -10.562 15.211 1.294 1 89.5 91 SER A C 1
ATOM 734 O O . SER A 1 91 ? -10.555 14.016 1 1 89.5 91 SER A O 1
ATOM 736 N N . TRP A 1 92 ? -9.734 15.773 2.209 1 91.25 92 TRP A N 1
ATOM 737 C CA . TRP A 1 92 ? -8.75 14.875 2.801 1 91.25 92 TRP A CA 1
ATOM 738 C C . TRP A 1 92 ? -9.422 13.836 3.689 1 91.25 92 TRP A C 1
ATOM 740 O O . TRP A 1 92 ? -8.938 12.711 3.822 1 91.25 92 TRP A O 1
ATOM 750 N N . ARG A 1 93 ? -10.523 14.18 4.34 1 93.81 93 ARG A N 1
ATOM 751 C CA . ARG A 1 93 ? -11.258 13.242 5.18 1 93.81 93 ARG A CA 1
ATOM 752 C C . ARG A 1 93 ? -11.844 12.102 4.344 1 93.81 93 ARG A C 1
ATOM 754 O O . ARG A 1 93 ? -11.695 10.93 4.695 1 93.81 93 ARG A O 1
ATOM 761 N N . TYR A 1 94 ? -12.484 12.555 3.236 1 94.06 94 TYR A N 1
ATOM 762 C CA . TYR A 1 94 ? -13.031 11.523 2.35 1 94.06 94 TYR A CA 1
ATOM 763 C C . TYR A 1 94 ? -11.922 10.602 1.848 1 94.06 94 TYR A C 1
ATOM 765 O O . TYR A 1 94 ? -12.117 9.391 1.762 1 94.06 94 TYR A O 1
ATOM 773 N N . TYR A 1 95 ? -10.859 11.125 1.531 1 94.19 95 TYR A N 1
ATOM 774 C CA . TYR A 1 95 ? -9.742 10.344 1.003 1 94.19 95 TYR A CA 1
ATOM 775 C C . TYR A 1 95 ? -9.227 9.352 2.041 1 94.19 95 TYR A C 1
ATOM 777 O O . TYR A 1 95 ? -9.008 8.18 1.731 1 94.19 95 TYR A O 1
ATOM 785 N N . LEU A 1 96 ? -9.023 9.812 3.283 1 95.38 96 LEU A N 1
ATOM 786 C CA . LEU A 1 96 ? -8.484 8.93 4.316 1 95.38 96 LEU A CA 1
ATOM 787 C C . LEU A 1 96 ? -9.508 7.863 4.707 1 95.38 96 LEU A C 1
ATOM 789 O O . LEU A 1 96 ? -9.133 6.738 5.039 1 95.38 96 LEU A O 1
ATOM 793 N N . ILE A 1 97 ? -10.797 8.25 4.625 1 96.62 97 ILE A N 1
ATOM 794 C CA . ILE A 1 97 ? -11.844 7.25 4.805 1 96.62 97 ILE A CA 1
ATOM 795 C C . ILE A 1 97 ? -11.75 6.203 3.699 1 96.62 97 ILE A C 1
ATOM 797 O O . ILE A 1 97 ? -11.781 5 3.971 1 96.62 97 ILE A O 1
ATOM 801 N N . ALA A 1 98 ? -11.594 6.645 2.484 1 95.31 98 ALA A N 1
ATOM 802 C CA . ALA A 1 98 ? -11.477 5.742 1.342 1 95.31 98 ALA A CA 1
ATOM 803 C C . ALA A 1 98 ? -10.266 4.82 1.497 1 95.31 98 ALA A C 1
ATOM 805 O O . ALA A 1 98 ? -10.367 3.613 1.259 1 95.31 98 ALA A O 1
ATOM 806 N N . LYS A 1 99 ? -9.164 5.348 1.854 1 93.62 99 LYS A N 1
ATOM 807 C CA . LYS A 1 99 ? -7.961 4.551 2.078 1 93.62 99 LYS A CA 1
ATOM 808 C C . LYS A 1 99 ? -8.203 3.48 3.139 1 93.62 99 LYS A C 1
ATOM 810 O O . LYS A 1 99 ? -7.75 2.342 2.996 1 93.62 99 LYS A O 1
ATOM 815 N N . SER A 1 100 ? -8.875 3.869 4.203 1 94.44 100 SER A N 1
ATOM 816 C CA . SER A 1 100 ? -9.18 2.922 5.27 1 94.44 100 SER A CA 1
ATOM 817 C C . SER A 1 100 ? -10.039 1.772 4.762 1 94.44 100 SER A C 1
ATOM 819 O O . SER A 1 100 ? -9.75 0.605 5.031 1 94.44 100 SER A O 1
ATOM 821 N N . TYR A 1 101 ? -11.039 2.135 4.031 1 94.88 101 TYR A N 1
ATOM 822 C CA . TYR A 1 101 ? -11.883 1.102 3.453 1 94.88 101 TYR A CA 1
ATOM 823 C C . TYR A 1 101 ? -11.094 0.202 2.516 1 94.88 101 TYR A C 1
ATOM 825 O O . TYR A 1 101 ? -11.305 -1.012 2.479 1 94.88 101 TYR A O 1
ATOM 833 N N . PHE A 1 102 ? -10.242 0.747 1.778 1 93.56 102 PHE A N 1
ATOM 834 C CA . PHE A 1 102 ? -9.383 -0.014 0.883 1 93.56 102 PHE A CA 1
ATOM 835 C C . PHE A 1 102 ? -8.562 -1.036 1.66 1 93.56 102 PHE A C 1
ATOM 837 O O . PHE A 1 102 ? -8.508 -2.211 1.29 1 93.56 102 PHE A O 1
ATOM 844 N N . PHE A 1 103 ? -7.98 -0.647 2.73 1 90.12 103 PHE A N 1
ATOM 845 C CA . PHE A 1 103 ? -7.102 -1.518 3.502 1 90.12 103 PHE A CA 1
ATOM 846 C C . PHE A 1 103 ? -7.898 -2.617 4.195 1 90.12 103 PHE A C 1
ATOM 848 O O . PHE A 1 103 ? -7.406 -3.732 4.367 1 90.12 103 PHE A O 1
ATOM 855 N N . ILE A 1 104 ? -9.188 -2.293 4.539 1 88.44 104 ILE A N 1
ATOM 856 C CA . ILE A 1 104 ? -10.031 -3.285 5.195 1 88.44 104 ILE A CA 1
ATOM 857 C C . ILE A 1 104 ? -10.562 -4.273 4.16 1 88.44 104 ILE A C 1
ATOM 859 O O . ILE A 1 104 ? -11.047 -5.352 4.512 1 88.44 104 ILE A O 1
ATOM 863 N N . GLY A 1 105 ? -10.492 -3.887 2.891 1 89.5 105 GLY A N 1
ATOM 864 C CA . GLY A 1 105 ? -10.93 -4.785 1.835 1 89.5 105 GLY A CA 1
ATOM 865 C C . GLY A 1 105 ? -12.297 -4.441 1.282 1 89.5 105 GLY A C 1
ATOM 866 O O . GLY A 1 105 ? -12.875 -5.219 0.52 1 89.5 105 GLY A O 1
ATOM 867 N N . LYS A 1 106 ? -12.844 -3.324 1.697 1 93.31 106 LYS A N 1
ATOM 868 C CA . LYS A 1 106 ? -14.125 -2.844 1.178 1 93.31 106 LYS A CA 1
ATOM 869 C C . LYS A 1 106 ? -13.914 -1.886 0.009 1 93.31 106 LYS A C 1
ATOM 871 O O . LYS A 1 106 ? -14.148 -0.682 0.138 1 93.31 106 LYS A O 1
ATOM 876 N N . LEU A 1 107 ? -13.586 -2.432 -1.123 1 94.31 107 LEU A N 1
ATOM 877 C CA . LEU A 1 107 ? -13.133 -1.674 -2.283 1 94.31 107 LEU A CA 1
ATOM 878 C C . LEU A 1 107 ? -14.266 -0.843 -2.871 1 94.31 107 LEU A C 1
ATOM 880 O O . LEU A 1 107 ? -14.047 0.275 -3.342 1 94.31 107 LEU A O 1
ATOM 884 N N . GLU A 1 108 ? -15.477 -1.357 -2.883 1 94.81 108 GLU A N 1
ATOM 885 C CA . GLU A 1 108 ? -16.609 -0.611 -3.432 1 94.81 108 GLU A CA 1
ATOM 886 C C . GLU A 1 108 ? -16.891 0.647 -2.615 1 94.81 108 GLU A C 1
ATOM 888 O O . GLU A 1 108 ? -17.109 1.723 -3.176 1 94.81 108 GLU A O 1
ATOM 893 N N . GLU A 1 109 ? -16.922 0.467 -1.306 1 95.69 109 GLU A N 1
ATOM 894 C CA . GLU A 1 109 ? -17.094 1.624 -0.434 1 95.69 109 GLU A CA 1
ATOM 895 C C . GLU A 1 109 ? -15.977 2.641 -0.623 1 95.69 109 GLU A C 1
ATOM 897 O O . GLU A 1 109 ? -16.219 3.846 -0.677 1 95.69 109 GLU A O 1
ATOM 902 N N . ALA A 1 110 ? -14.719 2.09 -0.678 1 95.38 110 ALA A N 1
ATOM 903 C CA . ALA A 1 110 ? -13.578 2.969 -0.909 1 95.38 110 ALA A CA 1
ATOM 904 C C . ALA A 1 110 ? -13.773 3.805 -2.17 1 95.38 110 ALA A C 1
ATOM 906 O O . ALA A 1 110 ? -13.555 5.02 -2.158 1 95.38 110 ALA A O 1
ATOM 907 N N . HIS A 1 111 ? -14.258 3.168 -3.232 1 94.19 111 HIS A N 1
ATOM 908 C CA . HIS A 1 111 ? -14.469 3.84 -4.512 1 94.19 111 HIS A CA 1
ATOM 909 C C . HIS A 1 111 ? -15.531 4.93 -4.391 1 94.19 111 HIS A C 1
ATOM 911 O O . HIS A 1 111 ? -15.391 6.004 -4.984 1 94.19 111 HIS A O 1
ATOM 917 N N . GLN A 1 112 ? -16.562 4.699 -3.678 1 95 112 GLN A N 1
ATOM 918 C CA . GLN A 1 112 ? -17.641 5.668 -3.482 1 95 112 GLN A CA 1
ATOM 919 C C . GLN A 1 112 ? -17.125 6.922 -2.781 1 95 112 GLN A C 1
ATOM 921 O O . GLN A 1 112 ? -17.469 8.039 -3.16 1 95 112 GLN A O 1
ATOM 926 N N . PHE A 1 113 ? -16.281 6.742 -1.777 1 95.12 113 PHE A N 1
ATOM 927 C CA . PHE A 1 113 ? -15.758 7.887 -1.046 1 95.12 113 PHE A CA 1
ATOM 928 C C . PHE A 1 113 ? -14.758 8.656 -1.899 1 95.12 113 PHE A C 1
ATOM 930 O O . PHE A 1 113 ? -14.648 9.875 -1.789 1 95.12 113 PHE A O 1
ATOM 937 N N . LEU A 1 114 ? -14.039 7.938 -2.76 1 94.44 114 LEU A N 1
ATOM 938 C CA . LEU A 1 114 ? -13.102 8.617 -3.648 1 94.44 114 LEU A CA 1
ATOM 939 C C . LEU A 1 114 ? -13.844 9.531 -4.621 1 94.44 114 LEU A C 1
ATOM 941 O O . LEU A 1 114 ? -13.344 10.594 -4.996 1 94.44 114 LEU A O 1
ATOM 945 N N . LYS A 1 115 ? -15.008 9.141 -5.004 1 91.88 115 LYS A N 1
ATOM 946 C CA . LYS A 1 115 ? -15.812 9.961 -5.902 1 91.88 115 LYS A CA 1
ATOM 947 C C . LYS A 1 115 ? -16.234 11.266 -5.23 1 91.88 115 LYS A C 1
ATOM 949 O O . LYS A 1 115 ? -16.406 12.281 -5.902 1 91.88 115 LYS A O 1
ATOM 954 N N . LYS A 1 116 ? -16.344 11.25 -3.891 1 90.5 116 LYS A N 1
ATOM 955 C CA . LYS A 1 116 ? -16.734 12.43 -3.135 1 90.5 116 LYS A CA 1
ATOM 956 C C . LYS A 1 116 ? -15.57 13.414 -3.016 1 90.5 116 LYS A C 1
ATOM 958 O O . LYS A 1 116 ? -15.773 14.586 -2.688 1 90.5 116 LYS A O 1
ATOM 963 N N . CYS A 1 117 ? -14.266 12.922 -3.117 1 87.75 117 CYS A N 1
ATOM 964 C CA . CYS A 1 117 ? -13.109 13.789 -3.002 1 87.75 117 CYS A CA 1
ATOM 965 C C . CYS A 1 117 ? -13.062 14.797 -4.145 1 87.75 117 CYS A C 1
ATOM 967 O O . CYS A 1 117 ? -12.461 15.867 -4.016 1 87.75 117 CYS A O 1
ATOM 969 N N . GLY A 1 118 ? -13.875 14.797 -5.078 1 71.69 118 GLY A N 1
ATOM 970 C CA . GLY A 1 118 ? -13.977 15.734 -6.184 1 71.69 118 GLY A CA 1
ATOM 971 C C . GLY A 1 118 ? -12.891 15.547 -7.227 1 71.69 118 GLY A C 1
ATOM 972 O O . GLY A 1 118 ? -11.883 14.883 -6.969 1 71.69 118 GLY A O 1
ATOM 973 N N . LYS A 1 119 ? -13.211 16.047 -8.359 1 60.47 119 LYS A N 1
ATOM 974 C CA . LYS A 1 119 ? -12.391 15.945 -9.562 1 60.47 119 LYS A CA 1
ATOM 975 C C . LYS A 1 119 ? -11.07 16.688 -9.391 1 60.47 119 LYS A C 1
ATOM 977 O O . LYS A 1 119 ? -10.086 16.375 -10.07 1 60.47 119 LYS A O 1
ATOM 982 N N . GLN A 1 120 ? -11.086 17.688 -8.703 1 54.44 120 GLN A N 1
ATOM 983 C CA . GLN A 1 120 ? -9.883 18.469 -8.469 1 54.44 120 GLN A CA 1
ATOM 984 C C . GLN A 1 120 ? -8.93 17.75 -7.527 1 54.44 120 GLN A C 1
ATOM 986 O O . GLN A 1 120 ? -7.957 18.328 -7.035 1 54.44 120 GLN A O 1
ATOM 991 N N . SER A 1 121 ? -9.305 16.547 -7.406 1 60.22 121 SER A N 1
ATOM 992 C CA . SER A 1 121 ? -8.578 15.805 -6.379 1 60.22 121 SER A CA 1
ATOM 993 C C . SER A 1 121 ? -7.164 15.469 -6.84 1 60.22 121 SER A C 1
ATOM 995 O O . SER A 1 121 ? -6.879 15.469 -8.039 1 60.22 121 SER A O 1
ATOM 997 N N . GLN A 1 122 ? -6.172 15.43 -5.902 1 75.19 122 GLN A N 1
ATOM 998 C CA . GLN A 1 122 ? -4.734 15.195 -5.938 1 75.19 122 GLN A CA 1
ATOM 999 C C . GLN A 1 122 ? -4.41 13.891 -6.66 1 75.19 122 GLN A C 1
ATOM 1001 O O . GLN A 1 122 ? -5.277 13.023 -6.812 1 75.19 122 GLN A O 1
ATOM 1006 N N . GLN A 1 123 ? -3.447 13.914 -7.426 1 84 123 GLN A N 1
ATOM 1007 C CA . GLN A 1 123 ? -2.891 12.742 -8.094 1 84 123 GLN A CA 1
ATOM 1008 C C . GLN A 1 123 ? -3.051 11.484 -7.238 1 84 123 GLN A C 1
ATOM 1010 O O . GLN A 1 123 ? -3.279 10.398 -7.762 1 84 123 GLN A O 1
ATOM 1015 N N . SER A 1 124 ? -3.139 11.68 -5.973 1 87.12 124 SER A N 1
ATOM 1016 C CA . SER A 1 124 ? -3.285 10.562 -5.047 1 87.12 124 SER A CA 1
ATOM 1017 C C . SER A 1 124 ? -4.664 9.922 -5.176 1 87.12 124 SER A C 1
ATOM 1019 O O . SER A 1 124 ? -4.785 8.695 -5.156 1 87.12 124 SER A O 1
ATOM 1021 N N . VAL A 1 125 ? -5.664 10.766 -5.336 1 90.38 125 VAL A N 1
ATOM 1022 C CA . VAL A 1 125 ? -7.031 10.281 -5.465 1 90.38 125 VAL A CA 1
ATOM 1023 C C . VAL A 1 125 ? -7.176 9.484 -6.762 1 90.38 125 VAL A C 1
ATOM 1025 O O . VAL A 1 125 ? -7.742 8.391 -6.766 1 90.38 125 VAL A O 1
ATOM 1028 N N . SER A 1 126 ? -6.617 10.016 -7.805 1 90.44 126 SER A N 1
ATOM 1029 C CA . SER A 1 126 ? -6.695 9.359 -9.109 1 90.44 126 SER A CA 1
ATOM 1030 C C . SER A 1 126 ? -5.973 8.016 -9.094 1 90.44 126 SER A C 1
ATOM 1032 O O . SER A 1 126 ? -6.488 7.027 -9.617 1 90.44 126 SER A O 1
ATOM 1034 N N . LEU A 1 127 ? -4.828 7.984 -8.562 1 88.5 127 LEU A N 1
ATOM 1035 C CA . LEU A 1 127 ? -4.031 6.762 -8.523 1 88.5 127 LEU A CA 1
ATOM 1036 C C . LEU A 1 127 ? -4.742 5.676 -7.723 1 88.5 127 LEU A C 1
ATOM 1038 O O . LEU A 1 127 ? -4.809 4.523 -8.156 1 88.5 127 LEU A O 1
ATOM 1042 N N . LEU A 1 128 ? -5.285 6.043 -6.555 1 91 128 LEU A N 1
ATOM 1043 C CA . LEU A 1 128 ? -5.996 5.062 -5.738 1 91 128 LEU A CA 1
ATOM 1044 C C . LEU A 1 128 ? -7.258 4.582 -6.441 1 91 128 LEU A C 1
ATOM 1046 O O . LEU A 1 128 ? -7.586 3.393 -6.398 1 91 128 LEU A O 1
ATOM 1050 N N . SER A 1 129 ? -7.934 5.527 -7.102 1 92.06 129 SER A N 1
ATOM 1051 C CA . SER A 1 129 ? -9.133 5.176 -7.852 1 92.06 129 SER A CA 1
ATOM 1052 C C . SER A 1 129 ? -8.82 4.18 -8.961 1 92.06 129 SER A C 1
ATOM 1054 O O . SER A 1 129 ? -9.539 3.201 -9.156 1 92.06 129 SER A O 1
ATOM 1056 N N . LYS A 1 130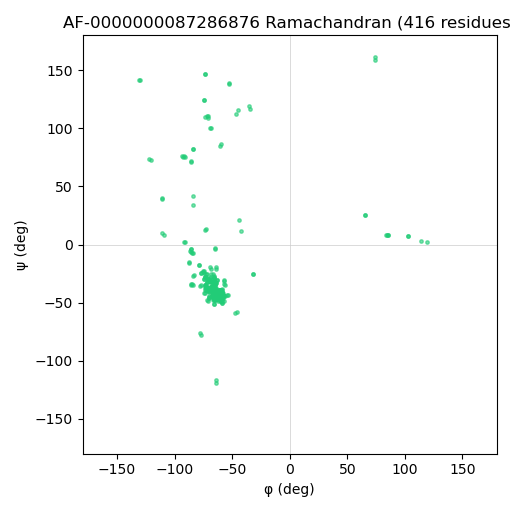 ? -7.758 4.426 -9.648 1 91 130 LYS A N 1
ATOM 1057 C CA . LYS A 1 130 ? -7.348 3.527 -10.727 1 91 130 LYS A CA 1
ATOM 1058 C C . LYS A 1 130 ? -6.977 2.15 -10.18 1 91 130 LYS A C 1
ATOM 1060 O O . LYS A 1 130 ? -7.316 1.129 -10.781 1 91 130 LYS A O 1
ATOM 1065 N N . THR A 1 131 ? -6.281 2.16 -9.117 1 91.56 131 THR A N 1
ATOM 1066 C CA . THR A 1 131 ? -5.902 0.9 -8.492 1 91.56 131 THR A CA 1
ATOM 1067 C C . THR A 1 131 ? -7.137 0.096 -8.094 1 91.56 131 THR A C 1
ATOM 1069 O O . THR A 1 131 ? -7.234 -1.094 -8.406 1 91.56 131 THR A O 1
ATOM 1072 N N . ILE A 1 132 ? -8.07 0.753 -7.449 1 93.62 132 ILE A N 1
ATOM 1073 C CA . ILE A 1 132 ? -9.281 0.082 -6.988 1 93.62 132 ILE A CA 1
ATOM 1074 C C . ILE A 1 132 ? -10.07 -0.444 -8.188 1 93.62 132 ILE A C 1
ATOM 1076 O O . ILE A 1 132 ? -10.523 -1.591 -8.188 1 93.62 132 ILE A O 1
ATOM 1080 N N . SER A 1 133 ? -10.203 0.388 -9.188 1 93.62 133 SER A N 1
ATOM 1081 C CA . SER A 1 133 ? -10.922 -0.008 -10.391 1 93.62 133 SER A CA 1
ATOM 1082 C C . SER A 1 133 ? -10.266 -1.213 -11.055 1 93.62 133 SER A C 1
ATOM 1084 O O . SER A 1 133 ? -10.953 -2.135 -11.5 1 93.62 133 SER A O 1
ATOM 1086 N N . GLU A 1 134 ? -8.984 -1.188 -11.078 1 92.69 134 GLU A N 1
ATOM 1087 C CA . GLU A 1 134 ? -8.25 -2.287 -11.688 1 92.69 134 GLU A CA 1
ATOM 1088 C C . GLU A 1 134 ? -8.43 -3.582 -10.906 1 92.69 134 GLU A C 1
ATOM 1090 O O . GLU A 1 134 ? -8.633 -4.648 -11.492 1 92.69 134 GLU A O 1
ATOM 1095 N N . LEU A 1 135 ? -8.344 -3.5 -9.633 1 94.56 135 LEU A N 1
ATOM 1096 C CA . LEU A 1 135 ? -8.523 -4.676 -8.781 1 94.56 135 LEU A CA 1
ATOM 1097 C C . LEU A 1 135 ? -9.906 -5.277 -8.977 1 94.56 135 LEU A C 1
ATOM 1099 O O . LEU A 1 135 ? -10.047 -6.488 -9.148 1 94.56 135 LEU A O 1
ATOM 1103 N N . LEU A 1 136 ? -10.891 -4.422 -8.984 1 94.81 136 LEU A N 1
ATOM 1104 C CA . LEU A 1 136 ? -12.266 -4.883 -9.164 1 94.81 136 LEU A CA 1
ATOM 1105 C C . LEU A 1 136 ? -12.453 -5.5 -10.547 1 94.81 136 LEU A C 1
ATOM 1107 O O . LEU A 1 136 ? -13.086 -6.551 -10.68 1 94.81 136 LEU A O 1
ATOM 1111 N N . ARG A 1 137 ? -11.938 -4.867 -11.531 1 95.5 137 ARG A N 1
ATOM 1112 C CA . ARG A 1 137 ? -12.031 -5.367 -12.898 1 95.5 137 ARG A CA 1
ATOM 1113 C C . ARG A 1 137 ? -11.383 -6.742 -13.023 1 95.5 137 ARG A C 1
ATOM 1115 O O . ARG A 1 137 ? -11.969 -7.656 -13.602 1 95.5 137 ARG A O 1
ATOM 1122 N N . LEU A 1 138 ? -10.164 -6.906 -12.492 1 95.56 138 LEU A N 1
ATOM 1123 C CA . LEU A 1 138 ? -9.43 -8.156 -12.586 1 95.56 138 LEU A CA 1
ATOM 1124 C C . LEU A 1 138 ? -10.156 -9.273 -11.844 1 95.56 138 LEU A C 1
ATOM 1126 O O . LEU A 1 138 ? -10.219 -10.406 -12.328 1 95.56 138 LEU A O 1
ATOM 1130 N N . LYS A 1 139 ? -10.664 -8.945 -10.664 1 95.81 139 LYS A N 1
ATOM 1131 C CA . LYS A 1 139 ? -11.422 -9.945 -9.914 1 95.81 139 LYS A CA 1
ATOM 1132 C C . LYS A 1 139 ? -12.641 -10.414 -10.703 1 95.81 139 LYS A C 1
ATOM 1134 O O . LYS A 1 139 ? -12.898 -11.617 -10.805 1 95.81 139 LYS A O 1
ATOM 1139 N N . VAL A 1 140 ? -13.359 -9.492 -11.297 1 97.31 140 VAL A N 1
ATOM 1140 C CA . VAL A 1 140 ? -14.547 -9.805 -12.078 1 97.31 140 VAL A CA 1
ATOM 1141 C C . VAL A 1 140 ? -14.164 -10.609 -13.32 1 97.31 140 VAL A C 1
ATOM 1143 O O . VAL A 1 140 ? -14.805 -11.609 -13.648 1 97.31 140 VAL A O 1
ATOM 1146 N N . ALA A 1 141 ? -13.117 -10.188 -13.977 1 97.62 141 ALA A N 1
ATOM 1147 C CA . ALA A 1 141 ? -12.625 -10.898 -15.156 1 97.62 141 ALA A CA 1
ATOM 1148 C C . ALA A 1 141 ? -12.234 -12.336 -14.805 1 97.62 141 ALA A C 1
ATOM 1150 O O . ALA A 1 141 ? -12.531 -13.266 -15.555 1 97.62 141 ALA A O 1
ATOM 1151 N N . GLY A 1 142 ? -11.555 -12.5 -13.633 1 98.06 142 GLY A N 1
ATOM 1152 C CA . GLY A 1 142 ? -11.219 -13.836 -13.164 1 98.06 142 GLY A CA 1
ATOM 1153 C C . GLY A 1 142 ? -12.438 -14.695 -12.898 1 98.06 142 GLY A C 1
ATOM 1154 O O . GLY A 1 142 ? -12.492 -15.859 -13.305 1 98.06 142 GLY A O 1
ATOM 1155 N N . ASN A 1 143 ? -13.406 -14.117 -12.242 1 98.19 143 ASN A N 1
ATOM 1156 C CA . ASN A 1 143 ? -14.656 -14.828 -11.961 1 98.19 143 ASN A CA 1
ATOM 1157 C C . ASN A 1 143 ? -15.367 -15.234 -13.242 1 98.19 143 ASN A C 1
ATOM 1159 O O . ASN A 1 143 ? -15.891 -16.344 -13.344 1 98.19 143 ASN A O 1
ATOM 1163 N N . GLU A 1 144 ? -15.422 -14.367 -14.18 1 98.56 144 GLU A N 1
ATOM 1164 C CA . GLU A 1 144 ? -16.094 -14.648 -15.445 1 98.56 144 GLU A CA 1
ATOM 1165 C C . GLU A 1 144 ? -15.367 -15.75 -16.219 1 98.56 144 GLU A C 1
ATOM 1167 O O . GLU A 1 144 ? -16.016 -16.641 -16.766 1 98.56 144 GLU A O 1
ATOM 1172 N N . ALA A 1 145 ? -14.062 -15.695 -16.234 1 98.62 145 ALA A N 1
ATOM 1173 C CA . ALA A 1 145 ? -13.289 -16.75 -16.891 1 98.62 145 ALA A CA 1
ATOM 1174 C C . ALA A 1 145 ? -13.516 -18.094 -16.203 1 98.62 145 ALA A C 1
ATOM 1176 O O . ALA A 1 145 ? -13.688 -19.109 -16.875 1 98.62 145 ALA A O 1
ATOM 1177 N N . PHE A 1 146 ? -13.516 -18.109 -14.898 1 98.38 146 PHE A N 1
ATOM 1178 C CA . PHE A 1 146 ? -13.758 -19.328 -14.133 1 98.38 146 PHE A CA 1
ATOM 1179 C C . PHE A 1 146 ? -15.125 -19.922 -14.477 1 98.38 146 PHE A C 1
ATOM 1181 O O . PHE A 1 146 ? -15.242 -21.125 -14.719 1 98.38 146 PHE A O 1
ATOM 1188 N N . GLN A 1 147 ? -16.109 -19.078 -14.547 1 98.31 147 GLN A N 1
ATOM 1189 C CA . GLN A 1 147 ? -17.469 -19.5 -14.852 1 98.31 147 GLN A CA 1
ATOM 1190 C C . GLN A 1 147 ? -17.578 -20.047 -16.281 1 98.31 147 GLN A C 1
ATOM 1192 O O . GLN A 1 147 ? -18.344 -20.953 -16.547 1 98.31 147 GLN A O 1
ATOM 1197 N N . ALA A 1 148 ? -16.766 -19.578 -17.156 1 98.38 148 ALA A N 1
ATOM 1198 C CA . ALA A 1 148 ? -16.75 -19.984 -18.562 1 98.38 148 ALA A CA 1
ATOM 1199 C C . ALA A 1 148 ? -15.898 -21.234 -18.766 1 98.38 148 ALA A C 1
ATOM 1201 O O . ALA A 1 148 ? -15.75 -21.719 -19.891 1 98.38 148 ALA A O 1
ATOM 1202 N N . GLY A 1 149 ? -15.25 -21.719 -17.703 1 97.81 149 GLY A N 1
ATOM 1203 C CA . GLY A 1 149 ? -14.438 -22.922 -17.781 1 97.81 149 GLY A CA 1
ATOM 1204 C C . GLY A 1 149 ? -13.031 -22.656 -18.281 1 97.81 149 GLY A C 1
ATOM 1205 O O . GLY A 1 149 ? -12.305 -23.578 -18.625 1 97.81 149 GLY A O 1
ATOM 1206 N N . LYS A 1 150 ? -12.695 -21.391 -18.406 1 98.31 150 LYS A N 1
ATOM 1207 C CA . LYS A 1 150 ? -11.344 -21 -18.797 1 98.31 150 LYS A CA 1
ATOM 1208 C C . LYS A 1 150 ? -10.453 -20.781 -17.578 1 98.31 150 LYS A C 1
ATOM 1210 O O . LYS A 1 150 ? -10.023 -19.656 -17.312 1 98.31 150 LYS A O 1
ATOM 1215 N N . TYR A 1 151 ? -10.008 -21.797 -16.953 1 98 151 TYR A N 1
ATOM 1216 C CA . TYR A 1 151 ? -9.391 -21.766 -15.641 1 98 151 TYR A CA 1
ATOM 1217 C C . TYR A 1 151 ? -7.988 -21.172 -15.711 1 98 151 TYR A C 1
ATOM 1219 O O . TYR A 1 151 ? -7.562 -20.453 -14.805 1 98 151 TYR A O 1
ATOM 1227 N N . SER A 1 152 ? -7.285 -21.469 -16.75 1 96.94 152 SER A N 1
ATOM 1228 C CA . SER A 1 152 ? -5.961 -20.875 -16.906 1 96.94 152 SER A CA 1
ATOM 1229 C C . SER A 1 152 ? -6.039 -19.359 -17.016 1 96.94 152 SER A C 1
ATOM 1231 O O . SER A 1 152 ? -5.238 -18.641 -16.406 1 96.94 152 SER A O 1
ATOM 1233 N N . GLU A 1 153 ? -7.043 -18.906 -17.734 1 97.38 153 GLU A N 1
ATOM 1234 C CA . GLU A 1 153 ? -7.266 -17.469 -17.859 1 97.38 153 GLU A CA 1
ATOM 1235 C C . GLU A 1 153 ? -7.684 -16.859 -16.531 1 97.38 153 GLU A C 1
ATOM 1237 O O . GLU A 1 153 ? -7.258 -15.766 -16.188 1 97.38 153 GLU A O 1
ATOM 1242 N N . ALA A 1 154 ? -8.531 -17.531 -15.789 1 98.12 154 ALA A N 1
ATOM 1243 C CA . ALA A 1 154 ? -8.93 -17.078 -14.461 1 98.12 154 ALA A CA 1
ATOM 1244 C C . ALA A 1 154 ? -7.719 -16.906 -13.555 1 98.12 154 ALA A C 1
ATOM 1246 O O . ALA A 1 154 ? -7.582 -15.867 -12.891 1 98.12 154 ALA A O 1
ATOM 1247 N N . VAL A 1 155 ? -6.781 -17.891 -13.594 1 97.19 155 VAL A N 1
ATOM 1248 C CA . VAL A 1 155 ? -5.566 -17.859 -12.781 1 97.19 155 VAL A CA 1
ATOM 1249 C C . VAL A 1 155 ? -4.746 -16.625 -13.148 1 97.19 155 VAL A C 1
ATOM 1251 O O . VAL A 1 155 ? -4.23 -15.93 -12.266 1 97.19 155 VAL A O 1
ATOM 1254 N N . GLU A 1 156 ? -4.715 -16.328 -14.422 1 94.94 156 GLU A N 1
ATOM 1255 C CA . GLU A 1 156 ? -3.955 -15.172 -14.883 1 94.94 156 GLU A CA 1
ATOM 1256 C C . GLU A 1 156 ? -4.539 -13.875 -14.328 1 94.94 156 GLU A C 1
ATOM 1258 O O . GLU A 1 156 ? -3.803 -13.008 -13.867 1 94.94 156 GLU A O 1
ATOM 1263 N N . HIS A 1 157 ? -5.84 -13.75 -14.344 1 96.44 157 HIS A N 1
ATOM 1264 C CA . HIS A 1 157 ? -6.496 -12.539 -13.852 1 96.44 157 HIS A CA 1
ATOM 1265 C C . HIS A 1 157 ? -6.32 -12.398 -12.344 1 96.44 157 HIS A C 1
ATOM 1267 O O . HIS A 1 157 ? -5.992 -11.312 -11.852 1 96.44 157 HIS A O 1
ATOM 1273 N N . TYR A 1 158 ? -6.484 -13.484 -11.562 1 96.62 158 TYR A N 1
ATOM 1274 C CA . TYR A 1 158 ? -6.316 -13.414 -10.109 1 96.62 158 TYR A CA 1
ATOM 1275 C C . TYR A 1 158 ? -4.871 -13.102 -9.742 1 96.62 158 TYR A C 1
ATOM 1277 O O . TYR A 1 158 ? -4.613 -12.352 -8.797 1 96.62 158 TYR A O 1
ATOM 1285 N N . THR A 1 159 ? -3.986 -13.703 -10.508 1 93.81 159 THR A N 1
ATOM 1286 C CA . THR A 1 159 ? -2.57 -13.438 -10.266 1 93.81 159 THR A CA 1
ATOM 1287 C C . THR A 1 159 ? -2.252 -11.961 -10.492 1 93.81 159 THR A C 1
ATOM 1289 O O . THR A 1 159 ? -1.546 -11.352 -9.688 1 93.81 159 THR A O 1
ATOM 1292 N N . ALA A 1 160 ? -2.801 -11.422 -11.562 1 92.69 160 ALA A N 1
ATOM 1293 C CA . ALA A 1 160 ? -2.613 -10 -11.844 1 92.69 160 ALA A CA 1
ATOM 1294 C C . ALA A 1 160 ? -3.207 -9.141 -10.727 1 92.69 160 ALA A C 1
ATOM 1296 O O . ALA A 1 160 ? -2.627 -8.125 -10.344 1 92.69 160 ALA A O 1
ATOM 1297 N N . ALA A 1 161 ? -4.363 -9.516 -10.219 1 94.31 161 ALA A N 1
ATOM 1298 C CA . ALA A 1 161 ? -4.996 -8.797 -9.117 1 94.31 161 ALA A CA 1
ATOM 1299 C C . ALA A 1 161 ? -4.113 -8.805 -7.875 1 94.31 161 ALA A C 1
ATOM 1301 O O . ALA A 1 161 ? -3.941 -7.773 -7.223 1 94.31 161 ALA A O 1
ATOM 1302 N N . LEU A 1 162 ? -3.539 -9.922 -7.574 1 92.94 162 LEU A N 1
ATOM 1303 C CA . LEU A 1 162 ? -2.688 -10.086 -6.402 1 92.94 162 LEU A CA 1
ATOM 1304 C C . LEU A 1 162 ? -1.42 -9.25 -6.527 1 92.94 162 LEU A C 1
ATOM 1306 O O . LEU A 1 162 ? -0.96 -8.656 -5.547 1 92.94 162 LEU A O 1
ATOM 1310 N N . LEU A 1 163 ? -0.934 -9.133 -7.727 1 88.44 163 LEU A N 1
ATOM 1311 C CA . LEU A 1 163 ? 0.27 -8.352 -7.98 1 88.44 163 LEU A CA 1
ATOM 1312 C C . LEU A 1 163 ? -0.027 -6.859 -7.906 1 88.44 163 LEU A C 1
ATOM 1314 O O . LEU A 1 163 ? 0.819 -6.074 -7.473 1 88.44 163 LEU A O 1
ATOM 1318 N N . SER A 1 164 ? -1.225 -6.508 -8.227 1 87.12 164 SER A N 1
ATOM 1319 C CA . SER A 1 164 ? -1.611 -5.102 -8.273 1 87.12 164 SER A CA 1
ATOM 1320 C C . SER A 1 164 ? -2.084 -4.609 -6.91 1 87.12 164 SER A C 1
ATOM 1322 O O . SER A 1 164 ? -2.27 -3.406 -6.711 1 87.12 164 SER A O 1
ATOM 1324 N N . ASN A 1 165 ? -2.336 -5.488 -6.125 1 79.94 165 ASN A N 1
ATOM 1325 C CA . ASN A 1 165 ? -2.898 -5.125 -4.828 1 79.94 165 ASN A CA 1
ATOM 1326 C C . ASN A 1 165 ? -1.845 -4.52 -3.908 1 79.94 165 ASN A C 1
ATOM 1328 O O . ASN A 1 165 ? -0.78 -5.105 -3.705 1 79.94 165 ASN A O 1
ATOM 1332 N N . ALA A 1 166 ? -2.338 -3.238 -3.496 1 64.44 166 ALA A N 1
ATOM 1333 C CA . ALA A 1 166 ? -1.526 -2.467 -2.559 1 64.44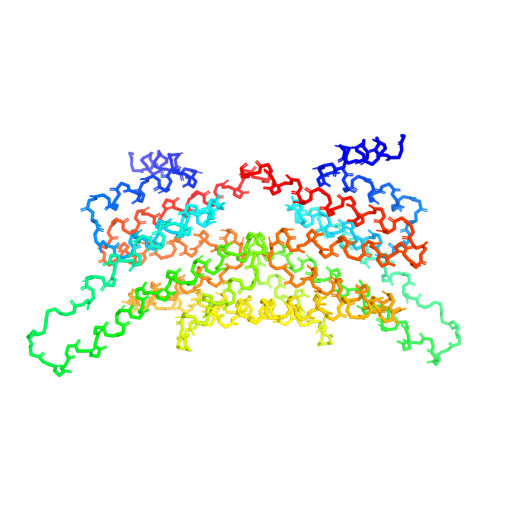 166 ALA A CA 1
ATOM 1334 C C . ALA A 1 166 ? -1.801 -2.891 -1.118 1 64.44 166 ALA A C 1
ATOM 1336 O O . ALA A 1 166 ? -1.416 -2.195 -0.176 1 64.44 166 ALA A O 1
ATOM 1337 N N . GLU A 1 167 ? -1.951 -3.771 -0.604 1 75.12 167 GLU A N 1
ATOM 1338 C CA . GLU A 1 167 ? -1.87 -4.188 0.792 1 75.12 167 GLU A CA 1
ATOM 1339 C C . GLU A 1 167 ? -3.242 -4.582 1.331 1 75.12 167 GLU A C 1
ATOM 1341 O O . GLU A 1 167 ? -3.398 -4.828 2.529 1 75.12 167 GLU A O 1
ATOM 1346 N N . SER A 1 168 ? -4.227 -4.562 0.561 1 85.75 168 SER A N 1
ATOM 1347 C CA . SER A 1 168 ? -5.52 -5.012 1.068 1 85.75 168 SER A CA 1
ATOM 1348 C C . SER A 1 168 ? -5.516 -6.516 1.333 1 85.75 168 SER A C 1
ATOM 1350 O O . SER A 1 168 ? -5.73 -7.312 0.418 1 85.75 168 SER A O 1
ATOM 1352 N N . LEU A 1 169 ? -5.355 -6.848 2.543 1 84.56 169 LEU A N 1
ATOM 1353 C CA . LEU A 1 169 ? -5.18 -8.234 2.941 1 84.56 169 LEU A CA 1
ATOM 1354 C C . LEU A 1 169 ? -6.453 -9.039 2.695 1 84.56 169 LEU A C 1
ATOM 1356 O O . LEU A 1 169 ? -6.391 -10.188 2.24 1 84.56 169 LEU A O 1
ATOM 1360 N N . HIS A 1 170 ? -7.578 -8.422 2.979 1 87.31 170 HIS A N 1
ATOM 1361 C CA . HIS A 1 170 ? -8.844 -9.117 2.777 1 87.31 170 HIS A CA 1
ATOM 1362 C C . HIS A 1 170 ? -9.086 -9.398 1.3 1 87.31 170 HIS A C 1
ATOM 1364 O O . HIS A 1 170 ? -9.508 -10.508 0.938 1 87.31 170 HIS A O 1
ATOM 1370 N N . PHE A 1 171 ? -8.805 -8.492 0.512 1 91.44 171 PHE A N 1
ATOM 1371 C CA . PHE A 1 171 ? -8.953 -8.68 -0.926 1 91.44 171 PHE A CA 1
ATOM 1372 C C . PHE A 1 171 ? -7.996 -9.758 -1.43 1 91.44 171 PHE A C 1
ATOM 1374 O O . PHE A 1 171 ? -8.359 -10.578 -2.275 1 91.44 171 PHE A O 1
ATOM 1381 N N . SER A 1 172 ? -6.797 -9.75 -0.905 1 92.69 172 SER A N 1
ATOM 1382 C CA . SER A 1 172 ? -5.828 -10.773 -1.268 1 92.69 172 SER A CA 1
ATOM 1383 C C . SER A 1 172 ? -6.324 -12.164 -0.882 1 92.69 172 SER A C 1
ATOM 1385 O O . SER A 1 172 ? -6.176 -13.117 -1.649 1 92.69 172 SER A O 1
ATOM 1387 N N . ALA A 1 173 ? -6.938 -12.266 0.273 1 92.88 173 ALA A N 1
ATOM 1388 C CA . ALA A 1 173 ? -7.48 -13.539 0.726 1 92.88 173 ALA A CA 1
ATOM 1389 C C . ALA A 1 173 ? -8.516 -14.078 -0.26 1 92.88 173 ALA A C 1
ATOM 1391 O O . ALA A 1 173 ? -8.492 -15.258 -0.618 1 92.88 173 ALA A O 1
ATOM 1392 N N . ILE A 1 174 ? -9.32 -13.234 -0.703 1 93.88 174 ILE A N 1
ATOM 1393 C CA . ILE A 1 174 ? -10.359 -13.602 -1.652 1 93.88 174 ILE A CA 1
ATOM 1394 C C . ILE A 1 174 ? -9.727 -14.078 -2.957 1 93.88 174 ILE A C 1
ATOM 1396 O O . ILE A 1 174 ? -10.094 -15.133 -3.482 1 93.88 174 ILE A O 1
ATOM 1400 N N . CYS A 1 175 ? -8.781 -13.344 -3.424 1 95.69 175 CYS A N 1
ATOM 1401 C CA . CYS A 1 175 ? -8.148 -13.68 -4.695 1 95.69 175 CYS A CA 1
ATOM 1402 C C . CYS A 1 175 ? -7.359 -14.977 -4.594 1 95.69 175 CYS A C 1
ATOM 1404 O O . CYS A 1 175 ? -7.379 -15.797 -5.512 1 95.69 175 CYS A O 1
ATOM 1406 N N . PHE A 1 176 ? -6.656 -15.195 -3.479 1 95.62 176 PHE A N 1
ATOM 1407 C CA . PHE A 1 176 ? -5.973 -16.469 -3.264 1 95.62 176 PHE A CA 1
ATOM 1408 C C . PHE A 1 176 ? -6.961 -17.625 -3.26 1 95.62 176 PHE A C 1
ATOM 1410 O O . PHE A 1 176 ? -6.699 -18.672 -3.854 1 95.62 176 PHE A O 1
ATOM 1417 N N . GLY A 1 177 ? -8.07 -17.438 -2.586 1 96.44 177 GLY A N 1
ATOM 1418 C CA . GLY A 1 177 ? -9.102 -18.453 -2.557 1 96.44 177 GLY A CA 1
ATOM 1419 C C . GLY A 1 177 ? -9.656 -18.781 -3.93 1 96.44 177 GLY A C 1
ATOM 1420 O O . GLY A 1 177 ? -9.789 -19.953 -4.285 1 96.44 177 GLY A O 1
ATOM 1421 N N . ASN A 1 178 ? -9.945 -17.766 -4.668 1 97.75 178 ASN A N 1
ATOM 1422 C CA . ASN A 1 178 ? -10.477 -17.953 -6.016 1 97.75 178 ASN A CA 1
ATOM 1423 C C . ASN A 1 178 ? -9.453 -18.641 -6.93 1 97.75 178 ASN A C 1
ATOM 1425 O O . ASN A 1 178 ? -9.812 -19.516 -7.723 1 97.75 178 ASN A O 1
ATOM 1429 N N . ARG A 1 179 ? -8.242 -18.203 -6.82 1 97.56 179 ARG A N 1
ATOM 1430 C CA . ARG A 1 179 ? -7.188 -18.812 -7.625 1 97.56 179 ARG A CA 1
ATOM 1431 C C . ARG A 1 179 ? -6.977 -20.266 -7.23 1 97.56 179 ARG A C 1
ATOM 1433 O O . ARG A 1 179 ? -6.723 -21.109 -8.086 1 97.56 179 ARG A O 1
ATOM 1440 N N . ALA A 1 180 ? -7.137 -20.547 -5.91 1 96.88 180 ALA A N 1
ATOM 1441 C CA . ALA A 1 180 ? -7.055 -21.922 -5.434 1 96.88 180 ALA A CA 1
ATOM 1442 C C . ALA A 1 180 ? -8.125 -22.797 -6.086 1 96.88 180 ALA A C 1
ATOM 1444 O O . ALA A 1 180 ? -7.848 -23.922 -6.5 1 96.88 180 ALA A O 1
ATOM 1445 N N . ALA A 1 181 ? -9.281 -22.281 -6.129 1 97.88 181 ALA A N 1
ATOM 1446 C CA . ALA A 1 181 ? -10.391 -23.016 -6.742 1 97.88 181 ALA A CA 1
ATOM 1447 C C . ALA A 1 181 ? -10.109 -23.312 -8.211 1 97.88 181 ALA A C 1
ATOM 1449 O O . ALA A 1 181 ? -10.406 -24.391 -8.703 1 97.88 181 ALA A O 1
ATOM 1450 N N . ALA A 1 182 ? -9.523 -22.359 -8.875 1 98.12 182 ALA A N 1
ATOM 1451 C CA . ALA A 1 182 ? -9.172 -22.562 -10.273 1 98.12 182 ALA A CA 1
ATOM 1452 C C . ALA A 1 182 ? -8.102 -23.656 -10.414 1 98.12 182 ALA A C 1
ATOM 1454 O O . ALA A 1 182 ? -8.227 -24.547 -11.258 1 98.12 182 ALA A O 1
ATOM 1455 N N . TYR A 1 183 ? -7.062 -23.609 -9.625 1 96.94 183 TYR A N 1
ATOM 1456 C CA . TYR A 1 183 ? -6.02 -24.625 -9.641 1 96.94 183 TYR A CA 1
ATOM 1457 C C . TYR A 1 183 ? -6.605 -26.016 -9.367 1 96.94 183 TYR A C 1
ATOM 1459 O O . TYR A 1 183 ? -6.234 -26.984 -10.016 1 96.94 183 TYR A O 1
ATOM 1467 N N . GLN A 1 184 ? -7.473 -26.016 -8.375 1 97 184 GLN A N 1
ATOM 1468 C CA . GLN A 1 184 ? -8.094 -27.281 -8.008 1 97 184 GLN A CA 1
ATOM 1469 C C . GLN A 1 184 ? -8.844 -27.891 -9.195 1 97 184 GLN A C 1
ATOM 1471 O O . GLN A 1 184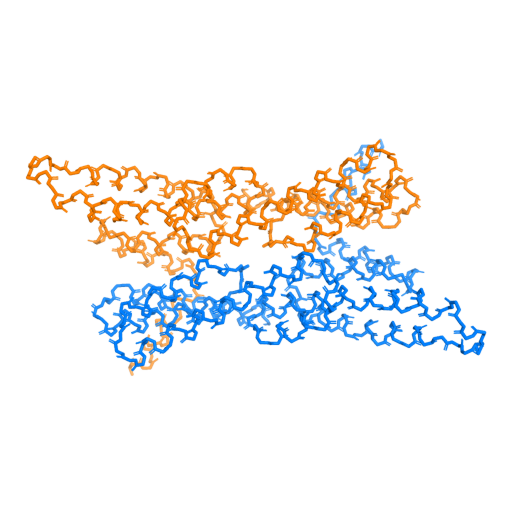 ? -8.727 -29.094 -9.469 1 97 184 GLN A O 1
ATOM 1476 N N . THR A 1 185 ? -9.516 -27.078 -9.883 1 97.62 185 THR A N 1
ATOM 1477 C CA . THR A 1 185 ? -10.305 -27.547 -11.016 1 97.62 185 THR A CA 1
ATOM 1478 C C . THR A 1 185 ? -9.391 -28.016 -12.156 1 97.62 185 THR A C 1
ATOM 1480 O O . THR A 1 185 ? -9.742 -28.922 -12.906 1 97.62 185 THR A O 1
ATOM 1483 N N . MET A 1 186 ? -8.242 -27.453 -12.242 1 97.12 186 MET A N 1
ATOM 1484 C CA . MET A 1 186 ? -7.273 -27.812 -13.273 1 97.12 186 MET A CA 1
ATOM 1485 C C . MET A 1 186 ? -6.43 -29 -12.836 1 97.12 186 MET A C 1
ATOM 1487 O O . MET A 1 186 ? -5.559 -29.453 -13.586 1 97.12 186 MET A O 1
ATOM 1491 N N . GLY A 1 187 ? -6.574 -29.453 -11.617 1 95.44 187 GLY A N 1
ATOM 1492 C CA . GLY A 1 187 ? -5.848 -30.609 -11.117 1 95.44 187 GLY A CA 1
ATOM 1493 C C . GLY A 1 187 ? -4.469 -30.266 -10.586 1 95.44 187 GLY A C 1
ATOM 1494 O O . GLY A 1 187 ? -3.65 -31.156 -10.352 1 95.44 187 GLY A O 1
ATOM 1495 N N . GLN A 1 188 ? -4.223 -29 -10.5 1 93.31 188 GLN A N 1
ATOM 1496 C CA . GLN A 1 188 ? -2.963 -28.562 -9.914 1 93.31 188 GLN A CA 1
ATOM 1497 C C . GLN A 1 188 ? -3.062 -28.5 -8.391 1 93.31 188 GLN A C 1
ATOM 1499 O O . GLN A 1 188 ? -3.102 -27.406 -7.816 1 93.31 188 GLN A O 1
ATOM 1504 N N . ILE A 1 189 ? -2.912 -29.562 -7.727 1 92.44 189 ILE A N 1
ATOM 1505 C CA . ILE A 1 189 ? -3.309 -29.766 -6.336 1 92.44 189 ILE A CA 1
ATOM 1506 C C . ILE A 1 189 ? -2.346 -29.047 -5.406 1 92.44 189 ILE A C 1
ATOM 1508 O O . ILE A 1 189 ? -2.771 -28.375 -4.461 1 92.44 189 ILE A O 1
ATOM 1512 N N . LEU A 1 190 ? -1.081 -29.094 -5.656 1 89 190 LEU A N 1
ATOM 1513 C CA . LEU A 1 190 ? -0.113 -28.438 -4.781 1 89 190 LEU A CA 1
ATOM 1514 C C . LEU A 1 190 ? -0.297 -26.922 -4.805 1 89 190 LEU A C 1
ATOM 1516 O O . LEU A 1 190 ? -0.266 -26.281 -3.756 1 89 190 LEU A O 1
ATOM 1520 N N . ASP A 1 191 ? -0.53 -26.406 -6.012 1 92.75 191 ASP A N 1
ATOM 1521 C CA . ASP A 1 191 ? -0.78 -24.969 -6.152 1 92.75 191 ASP A CA 1
ATOM 1522 C C . ASP A 1 191 ? -2.059 -24.562 -5.422 1 92.75 191 ASP A C 1
ATOM 1524 O O . ASP A 1 191 ? -2.098 -23.516 -4.762 1 92.75 191 ASP A O 1
ATOM 1528 N N . ALA A 1 192 ? -3.025 -25.359 -5.5 1 94.94 192 ALA A N 1
ATOM 1529 C CA . ALA A 1 192 ? -4.309 -25.094 -4.852 1 94.94 192 ALA A CA 1
ATOM 1530 C C . ALA A 1 192 ? -4.16 -25.078 -3.334 1 94.94 192 ALA A C 1
ATOM 1532 O O . ALA A 1 192 ? -4.707 -24.203 -2.658 1 94.94 192 ALA A O 1
ATOM 1533 N N . ILE A 1 193 ? -3.416 -26.031 -2.844 1 90.31 193 ILE A N 1
ATOM 1534 C CA . ILE A 1 193 ? -3.207 -26.125 -1.403 1 90.31 193 ILE A CA 1
ATOM 1535 C C . ILE A 1 193 ? -2.438 -24.906 -0.906 1 90.31 193 ILE A C 1
ATOM 1537 O O . ILE A 1 193 ? -2.779 -24.328 0.13 1 90.31 193 ILE A O 1
ATOM 1541 N N . ALA A 1 194 ? -1.435 -24.516 -1.644 1 89.5 194 ALA A N 1
ATOM 1542 C CA . ALA A 1 194 ? -0.64 -23.344 -1.281 1 89.5 194 ALA A CA 1
ATOM 1543 C C . ALA A 1 194 ? -1.508 -22.078 -1.22 1 89.5 194 ALA A C 1
ATOM 1545 O O . ALA A 1 194 ? -1.497 -21.359 -0.22 1 89.5 194 ALA A O 1
ATOM 1546 N N . ASP A 1 195 ? -2.281 -21.891 -2.232 1 94.31 195 ASP A N 1
ATOM 1547 C CA . ASP A 1 195 ? -3.152 -20.719 -2.299 1 94.31 195 ASP A CA 1
ATOM 1548 C C . ASP A 1 195 ? -4.215 -20.766 -1.204 1 94.31 195 ASP A C 1
ATOM 1550 O O . ASP A 1 195 ? -4.539 -19.734 -0.604 1 94.31 195 ASP A O 1
ATOM 1554 N N . CYS A 1 196 ? -4.766 -21.906 -0.981 1 92.62 196 CYS A N 1
ATOM 1555 C CA . CYS A 1 196 ? -5.77 -22.062 0.066 1 92.62 196 CYS A CA 1
ATOM 1556 C C . CYS A 1 196 ? -5.188 -21.734 1.435 1 92.62 196 CYS A C 1
ATOM 1558 O O . CYS A 1 196 ? -5.824 -21.047 2.24 1 92.62 196 CYS A O 1
ATOM 1560 N N . SER A 1 197 ? -4.012 -22.188 1.671 1 90.06 197 SER A N 1
ATOM 1561 C CA . SER A 1 197 ? -3.354 -21.922 2.947 1 90.06 197 SER A CA 1
ATOM 1562 C C . SER A 1 197 ? -3.131 -20.438 3.154 1 90.06 197 SER A C 1
ATOM 1564 O O . SER A 1 197 ? -3.346 -19.922 4.254 1 90.06 197 SER A O 1
ATOM 1566 N N . LEU A 1 198 ? -2.727 -19.766 2.113 1 90.94 198 LEU A N 1
ATOM 1567 C CA . LEU A 1 198 ? -2.529 -18.312 2.199 1 90.94 198 LEU A CA 1
ATOM 1568 C C . LEU A 1 198 ? -3.857 -17.594 2.408 1 90.94 198 LEU A C 1
ATOM 1570 O O . LEU A 1 198 ? -3.943 -16.672 3.207 1 90.94 198 LEU A O 1
ATOM 1574 N N . ALA A 1 199 ? -4.891 -18 1.696 1 92.69 199 ALA A N 1
ATOM 1575 C CA . ALA A 1 199 ? -6.211 -17.391 1.822 1 92.69 199 ALA A CA 1
ATOM 1576 C C . ALA A 1 199 ? -6.73 -17.5 3.252 1 92.69 199 ALA A C 1
ATOM 1578 O O . ALA A 1 199 ? -7.223 -16.516 3.816 1 92.69 199 ALA A O 1
ATOM 1579 N N . ILE A 1 200 ? -6.535 -18.609 3.865 1 88.94 200 ILE A N 1
ATOM 1580 C CA . ILE A 1 200 ? -7.012 -18.875 5.219 1 88.94 200 ILE A CA 1
ATOM 1581 C C . ILE A 1 200 ? -6.211 -18.031 6.219 1 88.94 200 ILE A C 1
ATOM 1583 O O . ILE A 1 200 ? -6.781 -17.406 7.113 1 88.94 200 ILE A O 1
ATOM 1587 N N . ALA A 1 201 ? -4.93 -18.047 6.031 1 86.88 201 ALA A N 1
ATOM 1588 C CA . ALA A 1 201 ? -4.051 -17.312 6.93 1 86.88 201 ALA A CA 1
ATOM 1589 C C . ALA A 1 201 ? -4.383 -15.828 6.93 1 86.88 201 ALA A C 1
ATOM 1591 O O . ALA A 1 201 ? -4.383 -15.18 7.98 1 86.88 201 ALA A O 1
ATOM 1592 N N . LEU A 1 202 ? -4.672 -15.266 5.777 1 87 202 LEU A N 1
ATOM 1593 C CA . LEU A 1 202 ? -4.977 -13.852 5.645 1 87 202 LEU A CA 1
ATOM 1594 C C . LEU A 1 202 ? -6.355 -13.531 6.211 1 87 202 LEU A C 1
ATOM 1596 O O . LEU A 1 202 ? -6.566 -12.461 6.777 1 87 202 LEU A O 1
ATOM 1600 N N . ASP A 1 203 ? -7.281 -14.406 6.059 1 82 203 ASP A N 1
ATOM 1601 C CA . ASP A 1 203 ? -8.633 -14.195 6.562 1 82 203 ASP A CA 1
ATOM 1602 C C . ASP A 1 203 ? -8.664 -14.219 8.086 1 82 203 ASP A C 1
ATOM 1604 O O . ASP A 1 203 ? -9.398 -13.453 8.711 1 82 203 ASP A O 1
ATOM 1608 N N . THR A 1 204 ? -7.871 -15.062 8.672 1 75.38 204 THR A N 1
ATOM 1609 C CA . THR A 1 204 ? -7.812 -15.18 10.125 1 75.38 204 THR A CA 1
ATOM 1610 C C . THR A 1 204 ? -7.102 -13.977 10.734 1 75.38 204 THR A C 1
ATOM 1612 O O . THR A 1 204 ? -7.43 -13.555 11.844 1 75.38 204 THR A O 1
ATOM 1615 N N . SER A 1 205 ? -6.117 -13.523 10.023 1 64.69 205 SER A N 1
ATOM 1616 C CA . SER A 1 205 ? -5.383 -12.367 10.531 1 64.69 205 SER A CA 1
ATOM 1617 C C . SER A 1 205 ? -6.277 -11.133 10.617 1 64.69 205 SER A C 1
ATOM 1619 O O . SER A 1 205 ? -6.137 -10.32 11.531 1 64.69 205 SER A O 1
ATOM 1621 N N . TYR A 1 206 ? -7.133 -11.094 9.734 1 59.72 206 TYR A N 1
ATOM 1622 C CA . TYR A 1 206 ? -8.094 -10 9.781 1 59.72 206 TYR A CA 1
ATOM 1623 C C . TYR A 1 206 ? -9.047 -10.156 10.953 1 59.72 206 TYR A C 1
ATOM 1625 O O . TYR A 1 206 ? -9.43 -9.164 11.594 1 59.72 206 TYR A O 1
ATOM 1633 N N . CYS A 1 207 ? -9.391 -11.328 11.18 1 50.75 207 CYS A N 1
ATOM 1634 C CA . CYS A 1 207 ? -10.336 -11.547 12.273 1 50.75 207 CYS A CA 1
ATOM 1635 C C . CYS A 1 207 ? -9.68 -11.297 13.625 1 50.75 207 CYS A C 1
ATOM 1637 O O . CYS A 1 207 ? -10.328 -10.844 14.57 1 50.75 207 CYS A O 1
ATOM 1639 N N . LYS A 1 208 ? -8.445 -11.555 13.695 1 46.66 208 LYS A N 1
ATOM 1640 C CA . LYS A 1 208 ? -7.828 -11.414 15.008 1 46.66 208 LYS A CA 1
ATOM 1641 C C . LYS A 1 208 ? -7.438 -9.961 15.273 1 46.66 208 LYS A C 1
ATOM 1643 O O . LYS A 1 208 ? -7.207 -9.578 16.422 1 46.66 208 LYS A O 1
ATOM 1648 N N . ARG A 1 209 ? -7.207 -9.258 14.391 1 45.44 209 ARG A N 1
ATOM 1649 C CA . ARG A 1 209 ? -6.852 -7.871 14.648 1 45.44 209 ARG A CA 1
ATOM 1650 C C . ARG A 1 209 ? -8.086 -7.051 15.023 1 45.44 209 ARG A C 1
ATOM 1652 O O . ARG A 1 209 ? -7.965 -5.961 15.586 1 45.44 209 ARG A O 1
ATOM 1659 N N . ASN A 1 210 ? -9.312 -7.469 14.625 1 38.91 210 ASN A N 1
ATOM 1660 C CA . ASN A 1 210 ? -10.492 -6.781 15.148 1 38.91 210 ASN A CA 1
ATOM 1661 C C . ASN A 1 210 ? -10.828 -7.254 16.562 1 38.91 210 ASN A C 1
ATOM 1663 O O . ASN A 1 210 ? -10.703 -8.438 16.875 1 38.91 210 ASN A O 1
ATOM 1667 N N . MET B 1 1 ? -15.844 -36.312 10 1 40 1 MET B N 1
ATOM 1668 C CA . MET B 1 1 ? -14.438 -36.5 9.695 1 40 1 MET B CA 1
ATOM 1669 C C . MET B 1 1 ? -13.922 -35.438 8.742 1 40 1 MET B C 1
ATOM 1671 O O . MET B 1 1 ? -12.805 -34.938 8.898 1 40 1 MET B O 1
ATOM 1675 N N . LEU B 1 2 ? -14.641 -35.125 7.668 1 43.75 2 LEU B N 1
ATOM 1676 C CA . LEU B 1 2 ? -14.289 -34.094 6.672 1 43.75 2 LEU B CA 1
ATOM 1677 C C . LEU B 1 2 ? -14.328 -32.719 7.277 1 43.75 2 LEU B C 1
ATOM 1679 O O . LEU B 1 2 ? -13.438 -31.891 7.023 1 43.75 2 LEU B O 1
ATOM 1683 N N . GLN B 1 3 ? -15.336 -32.469 7.977 1 47.56 3 GLN B N 1
ATOM 1684 C CA . GLN B 1 3 ? -15.5 -31.203 8.672 1 47.56 3 GLN B CA 1
ATOM 1685 C C . GLN B 1 3 ? -14.359 -30.953 9.656 1 47.56 3 GLN B C 1
ATOM 1687 O O . GLN B 1 3 ? -13.883 -29.828 9.797 1 47.56 3 GLN B O 1
ATOM 1692 N N . SER B 1 4 ? -14.047 -31.969 10.312 1 45.31 4 SER B N 1
ATOM 1693 C CA . SER B 1 4 ? -12.969 -31.891 11.297 1 45.31 4 SER B CA 1
ATOM 1694 C C . SER B 1 4 ? -11.625 -31.656 10.617 1 45.31 4 SER B C 1
ATOM 1696 O O . SER B 1 4 ? -10.773 -30.938 11.156 1 45.31 4 SER B O 1
ATOM 1698 N N . LYS B 1 5 ? -11.336 -32.406 9.594 1 40.22 5 LYS B N 1
ATOM 1699 C CA . LYS B 1 5 ? -10.102 -32.188 8.844 1 40.22 5 LYS B CA 1
ATOM 1700 C C . LYS B 1 5 ? -10.039 -30.781 8.266 1 40.22 5 LYS B C 1
ATOM 1702 O O . LYS B 1 5 ? -8.977 -30.156 8.242 1 40.22 5 LYS B O 1
ATOM 1707 N N . GLU B 1 6 ? -11.109 -30.375 7.809 1 46.75 6 GLU B N 1
ATOM 1708 C CA . GLU B 1 6 ? -11.195 -29 7.328 1 46.75 6 GLU B CA 1
ATOM 1709 C C . GLU B 1 6 ? -10.898 -28.016 8.445 1 46.75 6 GLU B C 1
ATOM 1711 O O . GLU B 1 6 ? -10.211 -27.016 8.227 1 46.75 6 GLU B O 1
ATOM 1716 N N . TYR B 1 7 ? -11.453 -28.359 9.57 1 47.06 7 TYR B N 1
ATOM 1717 C CA . TYR B 1 7 ? -11.172 -27.531 10.734 1 47.06 7 TYR B CA 1
ATOM 1718 C C . TYR B 1 7 ? -9.703 -27.609 11.125 1 47.06 7 TYR B C 1
ATOM 1720 O O . TYR B 1 7 ? -9.094 -26.609 11.492 1 47.06 7 TYR B O 1
ATOM 1728 N N . LEU B 1 8 ? -9.258 -28.875 11.242 1 43.69 8 LEU B N 1
ATOM 1729 C CA . LEU B 1 8 ? -7.867 -29.062 11.633 1 43.69 8 LEU B CA 1
ATOM 1730 C C . LEU B 1 8 ? -6.926 -28.391 10.633 1 43.69 8 LEU B C 1
ATOM 1732 O O . LEU B 1 8 ? -5.934 -27.766 11.031 1 43.69 8 LEU B O 1
ATOM 1736 N N . VAL B 1 9 ? -7.156 -28.703 9.398 1 45.06 9 VAL B N 1
ATOM 1737 C CA . VAL B 1 9 ? -6.352 -28.062 8.367 1 45.06 9 VAL B CA 1
ATOM 1738 C C . VAL B 1 9 ? -6.496 -26.547 8.469 1 45.06 9 VAL B C 1
ATOM 1740 O O . VAL B 1 9 ? -5.52 -25.797 8.289 1 45.06 9 VAL B O 1
ATOM 1743 N N . LYS B 1 10 ? -7.652 -26.219 8.922 1 51.09 10 LYS B N 1
ATOM 1744 C CA . LYS B 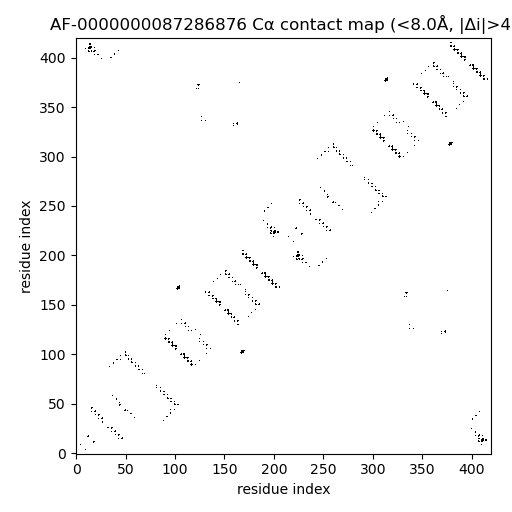1 10 ? -7.895 -24.797 9.117 1 51.09 10 LYS B CA 1
ATOM 1745 C C . LYS B 1 10 ? -7.012 -24.234 10.227 1 51.09 10 LYS B C 1
ATOM 1747 O O . LYS B 1 10 ? -6.48 -23.125 10.109 1 51.09 10 LYS B O 1
ATOM 1752 N N . LYS B 1 11 ? -6.98 -25.047 11.289 1 53.91 11 LYS B N 1
ATOM 1753 C CA . LYS B 1 11 ? -6.25 -24.594 12.477 1 53.91 11 LYS B CA 1
ATOM 1754 C C . LYS B 1 11 ? -4.758 -24.469 12.18 1 53.91 11 LYS B C 1
ATOM 1756 O O . LYS B 1 11 ? -4.09 -23.578 12.711 1 53.91 11 LYS B O 1
ATOM 1761 N N . GLU B 1 12 ? -4.168 -25.391 11.438 1 50.69 12 GLU B N 1
ATOM 1762 C CA . GLU B 1 12 ? -2.73 -25.453 11.203 1 50.69 12 GLU B CA 1
ATOM 1763 C C . GLU B 1 12 ? -2.281 -24.344 10.25 1 50.69 12 GLU B C 1
ATOM 1765 O O . GLU B 1 12 ? -1.139 -23.891 10.32 1 50.69 12 GLU B O 1
ATOM 1770 N N . PHE B 1 13 ? -3.236 -23.969 9.492 1 55.75 13 PHE B N 1
ATOM 1771 C CA . PHE B 1 13 ? -2.799 -23.031 8.469 1 55.75 13 PHE B CA 1
ATOM 1772 C C . PHE B 1 13 ? -3.355 -21.641 8.727 1 55.75 13 PHE B C 1
ATOM 1774 O O . PHE B 1 13 ? -3.688 -20.906 7.789 1 55.75 13 PHE B O 1
ATOM 1781 N N . ASP B 1 14 ? -3.326 -21.391 9.945 1 64.38 14 ASP B N 1
ATOM 1782 C CA . ASP B 1 14 ? -3.984 -20.141 10.328 1 64.38 14 ASP B CA 1
ATOM 1783 C C . ASP B 1 14 ? -2.994 -18.984 10.344 1 64.38 14 ASP B C 1
ATOM 1785 O O . ASP B 1 14 ? -3.371 -17.844 10.625 1 64.38 14 ASP B O 1
ATOM 1789 N N . LYS B 1 15 ? -1.766 -19.484 9.938 1 81.62 15 LYS B N 1
ATOM 1790 C CA . LYS B 1 15 ? -0.772 -18.422 9.969 1 81.62 15 LYS B CA 1
ATOM 1791 C C . LYS B 1 15 ? 0.021 -18.375 8.664 1 81.62 15 LYS B C 1
ATOM 1793 O O . LYS B 1 15 ? 0.306 -19.406 8.062 1 81.62 15 LYS B O 1
ATOM 1798 N N . ILE B 1 16 ? 0.32 -17.234 8.203 1 86.25 16 ILE B N 1
ATOM 1799 C CA . ILE B 1 16 ? 1.055 -17.031 6.965 1 86.25 16 ILE B CA 1
ATOM 1800 C C . ILE B 1 16 ? 2.389 -17.766 7.02 1 86.25 16 ILE B C 1
ATOM 1802 O O . ILE B 1 16 ? 2.799 -18.391 6.035 1 86.25 16 ILE B O 1
ATOM 1806 N N . PRO B 1 17 ? 2.998 -17.828 8.164 1 89.12 17 PRO B N 1
ATOM 1807 C CA . PRO B 1 17 ? 4.242 -18.609 8.219 1 89.12 17 PRO B CA 1
ATOM 1808 C C . PRO B 1 17 ? 4.023 -20.094 7.965 1 89.12 17 PRO B C 1
ATOM 1810 O O . PRO B 1 17 ? 4.867 -20.75 7.348 1 89.12 17 PRO B O 1
ATOM 1813 N N . SER B 1 18 ? 2.947 -20.562 8.438 1 90.25 18 SER B N 1
ATOM 1814 C CA . SER B 1 18 ? 2.633 -21.969 8.172 1 90.25 18 SER B CA 1
ATOM 1815 C C . SER B 1 18 ? 2.395 -22.203 6.684 1 90.25 18 SER B C 1
ATOM 1817 O O . SER B 1 18 ? 2.826 -23.219 6.137 1 90.25 18 SER B O 1
ATOM 1819 N N . ALA B 1 19 ? 1.736 -21.312 6.105 1 89.94 19 ALA B N 1
ATOM 1820 C CA . ALA B 1 19 ? 1.526 -21.391 4.664 1 89.94 19 ALA B CA 1
ATOM 1821 C C . ALA B 1 19 ? 2.854 -21.328 3.91 1 89.94 19 ALA B C 1
ATOM 1823 O O . ALA B 1 19 ? 3.07 -22.094 2.963 1 89.94 19 ALA B O 1
ATOM 1824 N N . LEU B 1 20 ? 3.703 -20.453 4.316 1 93.75 20 LEU B N 1
ATOM 1825 C CA . LEU B 1 20 ? 5.027 -20.359 3.711 1 93.75 20 LEU B CA 1
ATOM 1826 C C . LEU B 1 20 ? 5.773 -21.688 3.824 1 93.75 20 LEU B C 1
ATOM 1828 O O . LEU B 1 20 ? 6.418 -22.125 2.867 1 93.75 20 LEU B O 1
ATOM 1832 N N . GLN B 1 21 ? 5.691 -22.297 4.977 1 93.81 21 GLN B N 1
ATOM 1833 C CA . GLN B 1 21 ? 6.355 -23.578 5.18 1 93.81 21 GLN B CA 1
ATOM 1834 C C . GLN B 1 21 ? 5.793 -24.641 4.238 1 93.81 21 GLN B C 1
ATOM 1836 O O . GLN B 1 21 ? 6.547 -25.422 3.658 1 93.81 21 GLN B O 1
ATOM 1841 N N . MET B 1 22 ? 4.57 -24.656 4.133 1 90.81 22 MET B N 1
ATOM 1842 C CA . MET B 1 22 ? 3.924 -25.609 3.238 1 90.81 22 MET B CA 1
ATOM 1843 C C . MET B 1 22 ? 4.375 -25.406 1.797 1 90.81 22 MET B C 1
ATOM 1845 O O . MET B 1 22 ? 4.656 -26.359 1.082 1 90.81 22 MET B O 1
ATOM 1849 N N . ILE B 1 23 ? 4.418 -24.203 1.379 1 93.38 23 ILE B N 1
ATOM 1850 C CA . ILE B 1 23 ? 4.848 -23.875 0.025 1 93.38 23 ILE B CA 1
ATOM 1851 C C . ILE B 1 23 ? 6.305 -24.297 -0.168 1 93.38 23 ILE B C 1
ATOM 1853 O O . ILE B 1 23 ? 6.664 -24.844 -1.21 1 93.38 23 ILE B O 1
ATOM 1857 N N . THR B 1 24 ? 7.059 -24.031 0.829 1 93.5 24 THR B N 1
ATOM 1858 C CA . THR B 1 24 ? 8.469 -24.406 0.78 1 93.5 24 THR B CA 1
ATOM 1859 C C . THR B 1 24 ? 8.625 -25.922 0.663 1 93.5 24 THR B C 1
ATOM 1861 O O . THR B 1 24 ? 9.461 -26.406 -0.1 1 93.5 24 THR B O 1
ATOM 1864 N N . ASP B 1 25 ? 7.809 -26.641 1.392 1 92.38 25 ASP B N 1
ATOM 1865 C CA . ASP B 1 25 ? 7.828 -28.094 1.302 1 92.38 25 ASP B CA 1
ATOM 1866 C C . ASP B 1 25 ? 7.43 -28.562 -0.095 1 92.38 25 ASP B C 1
ATOM 1868 O O . ASP B 1 25 ? 8.039 -29.484 -0.646 1 92.38 25 ASP B O 1
ATOM 1872 N N . ALA B 1 26 ? 6.418 -27.953 -0.603 1 88.88 26 ALA B N 1
ATOM 1873 C CA . ALA B 1 26 ? 5.977 -28.297 -1.954 1 88.88 26 ALA B CA 1
ATOM 1874 C C . ALA B 1 26 ? 7.074 -28.016 -2.977 1 88.88 26 ALA B C 1
ATOM 1876 O O . ALA B 1 26 ? 7.273 -28.781 -3.914 1 88.88 26 ALA B O 1
ATOM 1877 N N . LEU B 1 27 ? 7.746 -26.953 -2.809 1 91.12 27 LEU B N 1
ATOM 1878 C CA . LEU B 1 27 ? 8.82 -26.547 -3.709 1 91.12 27 LEU B CA 1
ATOM 1879 C C . LEU B 1 27 ? 9.977 -27.547 -3.643 1 91.12 27 LEU B C 1
ATOM 1881 O O . LEU B 1 27 ? 10.672 -27.766 -4.637 1 91.12 27 LEU B O 1
ATOM 1885 N N . SER B 1 28 ? 10.18 -28.141 -2.512 1 90.81 28 SER B N 1
ATOM 1886 C CA . SER B 1 28 ? 11.234 -29.141 -2.367 1 90.81 28 SER B CA 1
ATOM 1887 C C . SER B 1 28 ? 10.945 -30.391 -3.191 1 90.81 28 SER B C 1
ATOM 1889 O O . SER B 1 28 ? 11.867 -31.109 -3.59 1 90.81 28 SER B O 1
ATOM 1891 N N . ILE B 1 29 ? 9.711 -30.672 -3.471 1 87 29 ILE B N 1
ATOM 1892 C CA . ILE B 1 29 ? 9.289 -31.812 -4.27 1 87 29 ILE B CA 1
ATOM 1893 C C . ILE B 1 29 ? 9.328 -31.453 -5.75 1 87 29 ILE B C 1
ATOM 1895 O O . ILE B 1 29 ? 9.703 -32.281 -6.586 1 87 29 ILE B O 1
ATOM 1899 N N . SER B 1 30 ? 9.008 -30.203 -6.027 1 86.12 30 SER B N 1
ATOM 1900 C CA . SER B 1 30 ? 9.008 -29.688 -7.398 1 86.12 30 SER B CA 1
ATOM 1901 C C . SER B 1 30 ? 9.969 -28.516 -7.555 1 86.12 30 SER B C 1
ATOM 1903 O O . SER B 1 30 ? 9.531 -27.375 -7.777 1 86.12 30 SER B O 1
ATOM 1905 N N . ILE B 1 31 ? 11.242 -28.781 -7.551 1 79 31 ILE B N 1
ATOM 1906 C CA . ILE B 1 31 ? 12.305 -27.797 -7.395 1 79 31 ILE B CA 1
ATOM 1907 C C . ILE B 1 31 ? 12.281 -26.828 -8.57 1 79 31 ILE B C 1
ATOM 1909 O O . ILE B 1 31 ? 12.703 -25.672 -8.445 1 79 31 ILE B O 1
ATOM 1913 N N . HIS B 1 32 ? 11.727 -27.141 -9.648 1 82.5 32 HIS B N 1
ATOM 1914 C CA . HIS B 1 32 ? 11.82 -26.266 -10.82 1 82.5 32 HIS B CA 1
ATOM 1915 C C . HIS B 1 32 ? 10.484 -25.609 -11.125 1 82.5 32 HIS B C 1
ATOM 1917 O O . HIS B 1 32 ? 10.328 -24.969 -12.172 1 82.5 32 HIS B O 1
ATOM 1923 N N . SER B 1 33 ? 9.555 -25.797 -10.203 1 88.75 33 SER B N 1
ATOM 1924 C CA . SER B 1 33 ? 8.25 -25.172 -10.453 1 88.75 33 SER B CA 1
ATOM 1925 C C . SER B 1 33 ? 8.32 -23.656 -10.32 1 88.75 33 SER B C 1
ATOM 1927 O O . SER B 1 33 ? 8.477 -23.125 -9.219 1 88.75 33 SER B O 1
ATOM 1929 N N . ASP B 1 34 ? 8.188 -23 -11.422 1 90.12 34 ASP B N 1
ATOM 1930 C CA . ASP B 1 34 ? 8.219 -21.547 -11.422 1 90.12 34 ASP B CA 1
ATOM 1931 C C . ASP B 1 34 ? 7.039 -20.969 -10.641 1 90.12 34 ASP B C 1
ATOM 1933 O O . ASP B 1 34 ? 7.18 -19.969 -9.945 1 90.12 34 ASP B O 1
ATOM 1937 N N . ASN B 1 35 ? 5.93 -21.609 -10.766 1 90.88 35 ASN B N 1
ATOM 1938 C CA . ASN B 1 35 ? 4.727 -21.141 -10.086 1 90.88 35 ASN B CA 1
ATOM 1939 C C . ASN B 1 35 ? 4.863 -21.25 -8.57 1 90.88 35 ASN B C 1
ATOM 1941 O O . ASN B 1 35 ? 4.469 -20.328 -7.84 1 90.88 35 ASN B O 1
ATOM 1945 N N . LEU B 1 36 ? 5.414 -22.281 -8.078 1 92.31 36 LEU B N 1
ATOM 1946 C CA . LEU B 1 36 ? 5.617 -22.422 -6.637 1 92.31 36 LEU B CA 1
ATOM 1947 C C . LEU B 1 36 ? 6.645 -21.422 -6.125 1 92.31 36 LEU B C 1
ATOM 1949 O O . LEU B 1 36 ? 6.535 -20.938 -4.996 1 92.31 36 LEU B O 1
ATOM 1953 N N . MET B 1 37 ? 7.672 -21.188 -6.949 1 94.06 37 MET B N 1
ATOM 1954 C CA . MET B 1 37 ? 8.625 -20.156 -6.574 1 94.06 37 MET B CA 1
ATOM 1955 C C . MET B 1 37 ? 7.926 -18.797 -6.441 1 94.06 37 MET B C 1
ATOM 1957 O O . MET B 1 37 ? 8.172 -18.062 -5.484 1 94.06 37 MET B O 1
ATOM 1961 N N . LYS B 1 38 ? 7.07 -18.516 -7.398 1 93.38 38 LYS B N 1
ATOM 1962 C CA . LYS B 1 38 ? 6.289 -17.281 -7.348 1 93.38 38 LYS B CA 1
ATOM 1963 C C . LYS B 1 38 ? 5.414 -17.234 -6.098 1 93.38 38 LYS B C 1
ATOM 1965 O O . LYS B 1 38 ? 5.336 -16.203 -5.43 1 93.38 38 LYS B O 1
ATOM 1970 N N . MET B 1 39 ? 4.805 -18.328 -5.738 1 94.31 39 MET B N 1
ATOM 1971 C CA . MET B 1 39 ? 3.939 -18.391 -4.562 1 94.31 39 MET B CA 1
ATOM 1972 C C . MET B 1 39 ? 4.742 -18.172 -3.283 1 94.31 39 MET B C 1
ATOM 1974 O O . MET B 1 39 ? 4.27 -17.531 -2.352 1 94.31 39 MET B O 1
ATOM 1978 N N . LYS B 1 40 ? 5.91 -18.734 -3.244 1 95 40 LYS B N 1
ATOM 1979 C CA . LYS B 1 40 ? 6.77 -18.5 -2.086 1 95 40 LYS B CA 1
ATOM 1980 C C . LYS B 1 40 ? 7.133 -17.031 -1.957 1 95 40 LYS B C 1
ATOM 1982 O O . LYS B 1 40 ? 7.105 -16.469 -0.858 1 95 40 LYS B O 1
ATOM 1987 N N . ALA B 1 41 ? 7.465 -16.438 -3.1 1 96.06 41 ALA B N 1
ATOM 1988 C CA . ALA B 1 41 ? 7.785 -15.016 -3.096 1 96.06 41 ALA B CA 1
ATOM 1989 C C . ALA B 1 41 ? 6.594 -14.188 -2.623 1 96.06 41 ALA B C 1
ATOM 1991 O O . ALA B 1 41 ? 6.754 -13.25 -1.836 1 96.06 41 ALA B O 1
ATOM 1992 N N . GLU B 1 42 ? 5.414 -14.508 -3.094 1 94.19 42 GLU B N 1
ATOM 1993 C CA . GLU B 1 42 ? 4.195 -13.828 -2.666 1 94.19 42 GLU B CA 1
ATOM 1994 C C . GLU B 1 42 ? 3.982 -13.969 -1.161 1 94.19 42 GLU B C 1
ATOM 1996 O O . GLU B 1 42 ? 3.6 -13.008 -0.49 1 94.19 42 GLU B O 1
ATOM 2001 N N . ALA B 1 43 ? 4.195 -15.141 -0.606 1 93.62 43 ALA B N 1
ATOM 2002 C CA . ALA B 1 43 ? 4.055 -15.367 0.83 1 93.62 43 ALA B CA 1
ATOM 2003 C C . ALA B 1 43 ? 5.055 -14.531 1.621 1 93.62 43 ALA B C 1
ATOM 2005 O O . ALA B 1 43 ? 4.707 -13.953 2.656 1 93.62 43 ALA B O 1
ATOM 2006 N N . LEU B 1 44 ? 6.297 -14.5 1.13 1 95 44 LEU B N 1
ATOM 2007 C CA . LEU B 1 44 ? 7.324 -13.695 1.785 1 95 44 LEU B CA 1
ATOM 2008 C C . LEU B 1 44 ? 6.938 -12.219 1.798 1 95 44 LEU B C 1
ATOM 2010 O O . LEU B 1 44 ? 7.184 -11.523 2.781 1 95 44 LEU B O 1
ATOM 2014 N N . LEU B 1 45 ? 6.34 -11.766 0.695 1 93.62 45 LEU B N 1
ATOM 2015 C CA . LEU B 1 45 ? 5.875 -10.383 0.617 1 93.62 45 LEU B CA 1
ATOM 2016 C C . LEU B 1 45 ? 4.793 -10.109 1.659 1 93.62 45 LEU B C 1
ATOM 2018 O O . LEU B 1 45 ? 4.836 -9.094 2.354 1 93.62 45 LEU B O 1
ATOM 2022 N N . LEU B 1 46 ? 3.855 -11.039 1.793 1 89.62 46 LEU B N 1
ATOM 2023 C CA . LEU B 1 46 ? 2.768 -10.898 2.756 1 89.62 46 LEU B CA 1
ATOM 2024 C C . LEU B 1 46 ? 3.305 -10.867 4.184 1 89.62 46 LEU B C 1
ATOM 2026 O O . LEU B 1 46 ? 2.738 -10.195 5.051 1 89.62 46 LEU B O 1
ATOM 2030 N N . LEU B 1 47 ? 4.438 -11.562 4.414 1 89.5 47 LEU B N 1
ATOM 2031 C CA . LEU B 1 47 ? 5.059 -11.617 5.734 1 89.5 47 LEU B CA 1
ATOM 2032 C C . LEU B 1 47 ? 5.969 -10.414 5.957 1 89.5 47 LEU B C 1
ATOM 2034 O O . LEU B 1 47 ? 6.539 -10.258 7.039 1 89.5 47 LEU B O 1
ATOM 2038 N N . ARG B 1 48 ? 6.16 -9.625 4.906 1 89.06 48 ARG B N 1
ATOM 2039 C CA . ARG B 1 48 ? 7 -8.43 4.945 1 89.06 48 ARG B CA 1
ATOM 2040 C C . ARG B 1 48 ? 8.461 -8.797 5.188 1 89.06 48 ARG B C 1
ATOM 2042 O O . ARG B 1 48 ? 9.18 -8.062 5.871 1 89.06 48 ARG B O 1
ATOM 2049 N N . ARG B 1 49 ? 8.883 -9.961 4.84 1 93.88 49 ARG B N 1
ATOM 2050 C CA . ARG B 1 49 ? 10.273 -10.391 4.848 1 93.88 49 ARG B CA 1
ATOM 2051 C C . ARG B 1 49 ? 10.977 -10 3.551 1 93.88 49 ARG B C 1
ATOM 2053 O O . ARG B 1 49 ? 11.359 -10.867 2.764 1 93.88 49 ARG B O 1
ATOM 2060 N N . TYR B 1 50 ? 11.211 -8.781 3.383 1 93.94 50 TYR B N 1
ATOM 2061 C CA . TYR B 1 50 ? 11.602 -8.172 2.115 1 93.94 50 TYR B CA 1
ATOM 2062 C C . TYR B 1 50 ? 13.008 -8.586 1.718 1 93.94 50 TYR B C 1
ATOM 2064 O O . TYR B 1 50 ? 13.266 -8.898 0.552 1 93.94 50 TYR B O 1
ATOM 2072 N N . GLU B 1 51 ? 13.922 -8.562 2.631 1 95.75 51 GLU B N 1
ATOM 2073 C CA . GLU B 1 51 ? 15.297 -8.922 2.311 1 95.75 51 GLU B CA 1
ATOM 2074 C C . GLU B 1 51 ? 15.391 -10.375 1.842 1 95.75 51 GLU B C 1
ATOM 2076 O O . GLU B 1 51 ? 16.078 -10.672 0.866 1 95.75 51 GLU B O 1
ATOM 2081 N N . GLU B 1 52 ? 14.688 -11.266 2.572 1 97.06 52 GLU B N 1
ATOM 2082 C CA . GLU B 1 52 ? 14.648 -12.672 2.178 1 97.06 52 GLU B CA 1
ATOM 2083 C C . GLU B 1 52 ? 14.016 -12.844 0.799 1 97.06 52 GLU B C 1
ATOM 2085 O O . GLU B 1 52 ? 14.477 -13.656 -0.006 1 97.06 52 GLU B O 1
ATOM 2090 N N . LEU B 1 53 ? 12.938 -12.086 0.567 1 97.38 53 LEU B N 1
ATOM 2091 C CA . LEU B 1 53 ? 12.258 -12.125 -0.722 1 97.38 53 LEU B CA 1
ATOM 2092 C C . LEU B 1 53 ? 13.203 -11.711 -1.848 1 97.38 53 LEU B C 1
ATOM 2094 O O . LEU B 1 53 ? 13.289 -12.398 -2.869 1 97.38 53 LEU B O 1
ATOM 2098 N N . ILE B 1 54 ? 13.898 -10.633 -1.67 1 97.56 54 ILE B N 1
ATOM 2099 C CA . ILE B 1 54 ? 14.828 -10.125 -2.678 1 97.56 54 ILE B CA 1
ATOM 2100 C C . ILE B 1 54 ? 15.898 -11.172 -2.967 1 97.56 54 ILE B C 1
ATOM 2102 O O . ILE B 1 54 ? 16.156 -11.5 -4.125 1 97.56 54 ILE B O 1
ATOM 2106 N N . GLN B 1 55 ? 16.469 -11.688 -1.91 1 97.62 55 GLN B N 1
ATOM 2107 C CA . GLN B 1 55 ? 17.5 -12.711 -2.064 1 97.62 55 GLN B CA 1
ATOM 2108 C C . GLN B 1 55 ? 16.938 -13.93 -2.801 1 97.62 55 GLN B C 1
ATOM 2110 O O . GLN B 1 55 ? 17.594 -14.461 -3.705 1 97.62 55 GLN B O 1
ATOM 2115 N N . PHE B 1 56 ? 15.805 -14.391 -2.406 1 97.31 56 PHE B N 1
ATOM 2116 C CA . PHE B 1 56 ? 15.164 -15.547 -3.014 1 97.31 56 PHE B CA 1
ATOM 2117 C C . PHE B 1 56 ? 14.945 -15.328 -4.504 1 97.31 56 PHE B C 1
ATOM 2119 O O . PHE B 1 56 ? 15.25 -16.203 -5.32 1 97.31 56 PHE B O 1
ATOM 2126 N N . CYS B 1 57 ? 14.391 -14.18 -4.871 1 96.31 57 CYS B N 1
ATOM 2127 C CA . CYS B 1 57 ? 14.125 -13.867 -6.273 1 96.31 57 CYS B CA 1
ATOM 2128 C C . CYS B 1 57 ? 15.422 -13.766 -7.062 1 96.31 57 CYS B C 1
ATOM 2130 O O . CYS B 1 57 ? 15.5 -14.219 -8.203 1 96.31 57 CYS B O 1
ATOM 2132 N N . GLU B 1 58 ? 16.453 -13.156 -6.512 1 95.06 58 GLU B N 1
ATOM 2133 C CA . GLU B 1 58 ? 17.734 -13.039 -7.191 1 95.06 58 GLU B CA 1
ATOM 2134 C C . GLU B 1 58 ? 18.344 -14.406 -7.457 1 95.06 58 GLU B C 1
ATOM 2136 O O . GLU B 1 58 ? 18.859 -14.664 -8.547 1 95.06 58 GLU B O 1
ATOM 2141 N N . GLU B 1 59 ? 18.234 -15.266 -6.473 1 93.94 59 GLU B N 1
ATOM 2142 C CA . GLU B 1 59 ? 18.781 -16.625 -6.625 1 93.94 59 GLU B CA 1
ATOM 2143 C C . GLU B 1 59 ? 18.016 -17.406 -7.691 1 93.94 59 GLU B C 1
ATOM 2145 O O . GLU B 1 59 ? 18.625 -18.109 -8.5 1 93.94 59 GLU B O 1
ATOM 2150 N N . THR B 1 60 ? 16.734 -17.297 -7.633 1 93.06 60 THR B N 1
ATOM 2151 C CA . THR B 1 60 ? 15.93 -18.062 -8.57 1 93.06 60 THR B CA 1
ATOM 2152 C C . THR B 1 60 ? 16 -17.469 -9.969 1 93.06 60 THR B C 1
ATOM 2154 O O . THR B 1 60 ? 15.75 -18.156 -10.961 1 93.06 60 THR B O 1
ATOM 2157 N N . LEU B 1 61 ? 16.234 -16.172 -10.047 1 88.94 61 LEU B N 1
ATOM 2158 C CA . LEU B 1 61 ? 16.438 -15.516 -11.336 1 88.94 61 LEU B CA 1
ATOM 2159 C C . LEU B 1 61 ? 17.672 -16.094 -12.039 1 88.94 61 LEU B C 1
ATOM 2161 O O . LEU B 1 61 ? 17.641 -16.312 -13.25 1 88.94 61 LEU B O 1
ATOM 2165 N N . GLN B 1 62 ? 18.703 -16.297 -11.359 1 85.25 62 GLN B N 1
ATOM 2166 C CA . GLN B 1 62 ? 19.922 -16.875 -11.906 1 85.25 62 GLN B CA 1
ATOM 2167 C C . GLN B 1 62 ? 19.672 -18.281 -12.445 1 85.25 62 GLN B C 1
ATOM 2169 O O . GLN B 1 62 ? 20.172 -18.656 -13.508 1 85.25 62 GLN B O 1
ATOM 2174 N N . LEU B 1 63 ? 18.859 -19.031 -11.711 1 80.31 63 LEU B N 1
ATOM 2175 C CA . LEU B 1 63 ? 18.516 -20.391 -12.125 1 80.31 63 LEU B CA 1
ATOM 2176 C C . LEU B 1 63 ? 17.672 -20.375 -13.391 1 80.31 63 LEU B C 1
ATOM 2178 O O . LEU B 1 63 ? 17.891 -21.188 -14.297 1 80.31 63 LEU B O 1
ATOM 2182 N N . ALA B 1 64 ? 16.703 -19.453 -13.398 1 79.62 64 ALA B N 1
ATOM 2183 C CA . ALA B 1 64 ? 15.828 -19.344 -14.562 1 79.62 64 ALA B CA 1
ATOM 2184 C C . ALA B 1 64 ? 16.625 -18.953 -15.812 1 79.62 64 ALA B C 1
ATOM 2186 O O . ALA B 1 64 ? 16.328 -19.422 -16.906 1 79.62 64 ALA B O 1
ATOM 2187 N N . GLU B 1 65 ? 17.516 -18.094 -15.742 1 76.5 65 GLU B N 1
ATOM 2188 C CA . GLU B 1 65 ? 18.344 -17.641 -16.859 1 76.5 65 GLU B CA 1
ATOM 2189 C C . GLU B 1 65 ? 19.234 -18.766 -17.375 1 76.5 65 GLU B C 1
ATOM 2191 O O . GLU B 1 65 ? 19.469 -18.891 -18.578 1 76.5 65 GLU B O 1
ATOM 2196 N N . ARG B 1 66 ? 19.656 -19.594 -16.484 1 73.12 66 ARG B N 1
ATOM 2197 C CA . ARG B 1 66 ? 20.5 -20.719 -16.859 1 73.12 66 ARG B CA 1
ATOM 2198 C C . ARG B 1 66 ? 19.703 -21.797 -17.594 1 73.12 66 ARG B C 1
ATOM 2200 O O . ARG B 1 66 ? 20.188 -22.422 -18.531 1 73.12 66 ARG B O 1
ATOM 2207 N N . ASN B 1 67 ? 18.469 -21.906 -17.094 1 64.56 67 ASN B N 1
ATOM 2208 C CA . ASN B 1 67 ? 17.609 -22.906 -17.703 1 64.56 67 ASN B CA 1
ATOM 2209 C C . ASN B 1 67 ? 17.062 -22.438 -19.047 1 64.56 67 ASN B C 1
ATOM 2211 O O . ASN B 1 67 ? 16.656 -23.25 -19.875 1 64.56 67 ASN B O 1
ATOM 2215 N N . SER B 1 68 ? 16.766 -21.109 -19.203 1 61.19 68 SER B N 1
ATOM 2216 C CA . SER B 1 68 ? 16.281 -20.562 -20.469 1 61.19 68 SER B CA 1
ATOM 2217 C C . SER B 1 68 ? 17.375 -20.609 -21.531 1 61.19 68 SER B C 1
ATOM 2219 O O . SER B 1 68 ? 17.109 -20.328 -22.703 1 61.19 68 SER B O 1
ATOM 2221 N N . VAL B 1 69 ? 18.5 -20.688 -21.234 1 53.97 69 VAL B N 1
ATOM 2222 C CA . VAL B 1 69 ? 19.531 -20.797 -22.25 1 53.97 69 VAL B CA 1
ATOM 2223 C C . VAL B 1 69 ? 19.281 -22.062 -23.094 1 53.97 69 VAL B C 1
ATOM 2225 O O . VAL B 1 69 ? 19.297 -23.172 -22.578 1 53.97 69 VAL B O 1
ATOM 2228 N N . PRO B 1 70 ? 18.406 -21.953 -24.203 1 48.12 70 PRO B N 1
ATOM 2229 C CA . PRO B 1 70 ? 18.25 -23.031 -25.188 1 48.12 70 PRO B CA 1
ATOM 2230 C C . PRO B 1 70 ? 19.547 -23.797 -25.438 1 48.12 70 PRO B C 1
ATOM 2232 O O . PRO B 1 70 ? 20.641 -23.203 -25.406 1 48.12 70 PRO B O 1
ATOM 2235 N N . LEU B 1 71 ? 19.625 -25.016 -25.156 1 41.34 71 LEU B N 1
ATOM 2236 C CA . LEU B 1 71 ? 20.453 -25.812 -26.062 1 41.34 71 LEU B CA 1
ATOM 2237 C C . LEU B 1 71 ? 20.156 -25.484 -27.516 1 41.34 71 LEU B C 1
ATOM 2239 O O . LEU B 1 71 ? 18.984 -25.422 -27.922 1 41.34 71 LEU B O 1
ATOM 2243 N N . CYS B 1 72 ? 21.078 -24.922 -28.344 1 40.25 72 CYS B N 1
ATOM 2244 C CA . CYS B 1 72 ? 21.156 -24.562 -29.75 1 40.25 72 CYS B CA 1
ATOM 2245 C C . CYS B 1 72 ? 20.562 -25.656 -30.625 1 40.25 72 CYS B C 1
ATOM 2247 O O . CYS B 1 72 ? 21 -25.844 -31.766 1 40.25 72 CYS B O 1
ATOM 2249 N N . LEU B 1 73 ? 19.859 -26.688 -30.328 1 37.78 73 LEU B N 1
ATOM 2250 C CA . LEU B 1 73 ? 19.734 -27.281 -31.656 1 37.78 73 LEU B CA 1
ATOM 2251 C C . LEU B 1 73 ? 18.938 -26.359 -32.594 1 37.78 73 LEU B C 1
ATOM 2253 O O . LEU B 1 73 ? 19.406 -26 -33.656 1 37.78 73 LEU B O 1
ATOM 2257 N N . ASP B 1 74 ? 17.594 -26.812 -33.188 1 42.56 74 ASP B N 1
ATOM 2258 C CA . ASP B 1 74 ? 16.984 -26.266 -34.406 1 42.56 74 ASP B CA 1
ATOM 2259 C C . ASP B 1 74 ? 16.422 -24.875 -34.125 1 42.56 74 ASP B C 1
ATOM 2261 O O . ASP B 1 74 ? 15.648 -24.672 -33.188 1 42.56 74 ASP B O 1
ATOM 2265 N N . GLU B 1 75 ? 16.922 -23.688 -34.594 1 44.66 75 GLU B N 1
ATOM 2266 C CA . GLU B 1 75 ? 17.062 -22.234 -34.562 1 44.66 75 GLU B CA 1
ATOM 2267 C C . GLU B 1 75 ? 15.711 -21.547 -34.438 1 44.66 75 GLU B C 1
ATOM 2269 O O . GLU B 1 75 ? 15.602 -20.5 -33.781 1 44.66 75 GLU B O 1
ATOM 2274 N N . HIS B 1 76 ? 14.68 -21.656 -35.281 1 48.47 76 HIS B N 1
ATOM 2275 C CA . HIS B 1 76 ? 13.617 -20.75 -35.688 1 48.47 76 HIS B CA 1
ATOM 2276 C C . HIS B 1 76 ? 12.531 -20.656 -34.625 1 48.47 76 HIS B C 1
ATOM 2278 O O . HIS B 1 76 ? 12.078 -19.562 -34.281 1 48.47 76 HIS B O 1
ATOM 2284 N N . LEU B 1 77 ? 11.695 -21.625 -34.562 1 44.97 77 LEU B N 1
ATOM 2285 C CA . LEU B 1 77 ? 10.414 -21.594 -33.844 1 44.97 77 LEU B CA 1
ATOM 2286 C C . LEU B 1 77 ? 10.617 -21.484 -32.344 1 44.97 77 LEU B C 1
ATOM 2288 O O . LEU B 1 77 ? 9.789 -20.906 -31.641 1 44.97 77 LEU B O 1
ATOM 2292 N N . GLU B 1 78 ? 11.648 -22.016 -31.719 1 47.78 78 GLU B N 1
ATOM 2293 C CA . GLU B 1 78 ? 11.906 -22.203 -30.297 1 47.78 78 GLU B CA 1
ATOM 2294 C C . GLU B 1 78 ? 12.289 -20.875 -29.641 1 47.78 78 GLU B C 1
ATOM 2296 O O . GLU B 1 78 ? 12.156 -20.719 -28.422 1 47.78 78 GLU B O 1
ATOM 2301 N N . ASN B 1 79 ? 12.773 -19.922 -30.375 1 50.53 79 ASN B N 1
ATOM 2302 C CA . ASN B 1 79 ? 13.305 -18.688 -29.812 1 50.53 79 ASN B CA 1
ATOM 2303 C C . ASN B 1 79 ? 12.195 -17.797 -29.266 1 50.53 79 ASN B C 1
ATOM 2305 O O . ASN B 1 79 ? 12.367 -17.141 -28.234 1 50.53 79 ASN B O 1
ATOM 2309 N N . ILE B 1 80 ? 11.055 -17.781 -30.078 1 51.28 80 ILE B N 1
ATOM 2310 C CA . ILE B 1 80 ? 10.031 -16.797 -29.719 1 51.28 80 ILE B CA 1
ATOM 2311 C C . ILE B 1 80 ? 9.352 -17.234 -28.422 1 51.28 80 ILE B C 1
ATOM 2313 O O . ILE B 1 80 ? 9.156 -16.406 -27.516 1 51.28 80 ILE B O 1
ATOM 2317 N N . ASN B 1 81 ? 8.906 -18.547 -28.281 1 54.88 81 ASN B N 1
ATOM 2318 C CA . ASN B 1 81 ? 8.188 -18.984 -27.094 1 54.88 81 ASN B CA 1
ATOM 2319 C C . ASN B 1 81 ? 9.07 -18.938 -25.844 1 54.88 81 ASN B C 1
ATOM 2321 O O . ASN B 1 81 ? 8.602 -18.594 -24.766 1 54.88 81 ASN B O 1
ATOM 2325 N N . LEU B 1 82 ? 10.352 -19.172 -26.156 1 53.66 82 LEU B N 1
ATOM 2326 C CA . LEU B 1 82 ? 11.305 -19.188 -25.047 1 53.66 82 LEU B CA 1
ATOM 2327 C C . LEU B 1 82 ? 11.555 -17.766 -24.547 1 53.66 82 LEU B C 1
ATOM 2329 O O . LEU B 1 82 ? 11.656 -17.547 -23.328 1 53.66 82 LEU B O 1
ATOM 2333 N N . ASP B 1 83 ? 11.547 -16.812 -25.516 1 58.06 83 ASP B N 1
ATOM 2334 C CA . ASP B 1 83 ? 11.766 -15.43 -25.141 1 58.06 83 ASP B CA 1
ATOM 2335 C C . ASP B 1 83 ? 10.609 -14.898 -24.297 1 58.06 83 ASP B C 1
ATOM 2337 O O . ASP B 1 83 ? 10.82 -14.203 -23.297 1 58.06 83 ASP B O 1
ATOM 2341 N N . SER B 1 84 ? 9.422 -15.367 -24.703 1 62.28 84 SER B N 1
ATOM 2342 C CA . SER B 1 84 ? 8.25 -14.883 -23.984 1 62.28 84 SER B CA 1
ATOM 2343 C C . SER B 1 84 ? 8.172 -15.5 -22.594 1 62.28 84 SER B C 1
ATOM 2345 O O . SER B 1 84 ? 7.871 -14.805 -21.609 1 62.28 84 SER B O 1
ATOM 2347 N N . TYR B 1 85 ? 8.531 -16.781 -22.609 1 64.25 85 TYR B N 1
ATOM 2348 C CA . TYR B 1 85 ? 8.531 -17.484 -21.328 1 64.25 85 TYR B CA 1
ATOM 2349 C C . TYR B 1 85 ? 9.617 -16.922 -20.406 1 64.25 85 TYR B C 1
ATOM 2351 O O . TYR B 1 85 ? 9.367 -16.656 -19.234 1 64.25 85 TYR B O 1
ATOM 2359 N N . GLY B 1 86 ? 10.773 -16.75 -21.062 1 66.19 86 GLY B N 1
ATOM 2360 C CA . GLY B 1 86 ? 11.867 -16.188 -20.297 1 66.19 86 GLY B CA 1
ATOM 2361 C C . GLY B 1 86 ? 11.539 -14.82 -19.719 1 66.19 86 GLY B C 1
ATOM 2362 O O . GLY B 1 86 ? 11.82 -14.555 -18.547 1 66.19 86 GLY B O 1
ATOM 2363 N N . PHE B 1 87 ? 10.867 -14.125 -20.516 1 70.31 87 PHE B N 1
ATOM 2364 C CA . PHE B 1 87 ? 10.492 -12.789 -20.078 1 70.31 87 PHE B CA 1
ATOM 2365 C C . PHE B 1 87 ? 9.461 -12.859 -18.953 1 70.31 87 PHE B C 1
ATOM 2367 O O . PHE B 1 87 ? 9.57 -12.133 -17.969 1 70.31 87 PHE B O 1
ATOM 2374 N N . SER B 1 88 ? 8.617 -13.766 -19.094 1 77.25 88 SER B N 1
ATOM 2375 C CA . SER B 1 88 ? 7.555 -13.875 -18.094 1 77.25 88 SER B CA 1
ATOM 2376 C C . SER B 1 88 ? 8.109 -14.305 -16.734 1 77.25 88 SER B C 1
ATOM 2378 O O . SER B 1 88 ? 7.707 -13.773 -15.703 1 77.25 88 SER B O 1
ATOM 2380 N N . VAL B 1 89 ? 9.18 -15.219 -16.859 1 84.44 89 VAL B N 1
ATOM 2381 C CA . VAL B 1 89 ? 9.727 -15.758 -15.617 1 84.44 89 VAL B CA 1
ATOM 2382 C C . VAL B 1 89 ? 10.555 -14.688 -14.914 1 84.44 89 VAL B C 1
ATOM 2384 O O . VAL B 1 89 ? 10.57 -14.609 -13.68 1 84.44 89 VAL B O 1
ATOM 2387 N N . LYS B 1 90 ? 11.078 -13.828 -15.672 1 88.25 90 LYS B N 1
ATOM 2388 C CA . LYS B 1 90 ? 11.898 -12.773 -15.102 1 88.25 90 LYS B CA 1
ATOM 2389 C C . LYS B 1 90 ? 11.039 -11.609 -14.609 1 88.25 90 LYS B C 1
ATOM 2391 O O . LYS B 1 90 ? 11.336 -11 -13.578 1 88.25 90 LYS B O 1
ATOM 2396 N N . SER B 1 91 ? 10.023 -11.359 -15.266 1 89.62 91 SER B N 1
ATOM 2397 C CA . SER B 1 91 ? 9.211 -10.172 -15.055 1 89.62 91 SER B CA 1
ATOM 2398 C C . SER B 1 91 ? 8.609 -10.156 -13.656 1 89.62 91 SER B C 1
ATOM 2400 O O . SER B 1 91 ? 8.672 -9.141 -12.961 1 89.62 91 SER B O 1
ATOM 2402 N N . TRP B 1 92 ? 8.023 -11.312 -13.25 1 91.25 92 TRP B N 1
ATOM 2403 C CA . TRP B 1 92 ? 7.379 -11.273 -11.945 1 91.25 92 TRP B CA 1
ATOM 2404 C C . TRP B 1 92 ? 8.414 -11.148 -10.836 1 91.25 92 TRP B C 1
ATOM 2406 O O . TRP B 1 92 ? 8.141 -10.555 -9.781 1 91.25 92 TRP B O 1
ATOM 2416 N N . ARG B 1 93 ? 9.602 -11.703 -11.016 1 93.88 93 ARG B N 1
ATOM 2417 C CA . ARG B 1 93 ? 10.664 -11.586 -10.023 1 93.88 93 ARG B CA 1
ATOM 2418 C C . ARG B 1 93 ? 11.125 -10.141 -9.875 1 93.88 93 ARG B C 1
ATOM 2420 O O . ARG B 1 93 ? 11.242 -9.633 -8.758 1 93.88 93 ARG B O 1
ATOM 2427 N N . TYR B 1 94 ? 11.352 -9.539 -11.078 1 94.06 94 TYR B N 1
ATOM 2428 C CA . TYR B 1 94 ? 11.742 -8.133 -11.031 1 94.06 94 TYR B CA 1
ATOM 2429 C C . TYR B 1 94 ? 10.672 -7.293 -10.336 1 94.06 94 TYR B C 1
ATOM 2431 O O . TYR B 1 94 ? 10.992 -6.395 -9.555 1 94.06 94 TYR B O 1
ATOM 2439 N N . TYR B 1 95 ? 9.5 -7.547 -10.594 1 94.19 95 TYR B N 1
ATOM 2440 C CA . TYR B 1 95 ? 8.398 -6.789 -10.023 1 94.19 95 TYR B CA 1
ATOM 2441 C C . TYR B 1 95 ? 8.344 -6.953 -8.508 1 94.19 95 TYR B C 1
ATOM 2443 O O . TYR B 1 95 ? 8.203 -5.973 -7.777 1 94.19 95 TYR B O 1
ATOM 2451 N N . LEU B 1 96 ? 8.445 -8.203 -8.023 1 95.38 96 LEU B N 1
ATOM 2452 C CA . LEU B 1 96 ? 8.352 -8.445 -6.59 1 95.38 96 LEU B CA 1
ATOM 2453 C C . LEU B 1 96 ? 9.57 -7.883 -5.867 1 95.38 96 LEU B C 1
ATOM 2455 O O . LEU B 1 96 ? 9.469 -7.422 -4.727 1 95.38 96 LEU B O 1
ATOM 2459 N N . ILE B 1 97 ? 10.719 -7.898 -6.582 1 96.69 97 ILE B N 1
ATOM 2460 C CA . ILE B 1 97 ? 11.898 -7.223 -6.043 1 96.69 97 ILE B CA 1
ATOM 2461 C C . ILE B 1 97 ? 11.625 -5.727 -5.926 1 96.69 97 ILE B C 1
ATOM 2463 O O . ILE B 1 97 ? 11.891 -5.117 -4.887 1 96.69 97 ILE B O 1
ATOM 2467 N N . ALA B 1 98 ? 11.062 -5.164 -6.957 1 95.31 98 ALA B N 1
ATOM 2468 C CA . ALA B 1 98 ? 10.734 -3.738 -6.965 1 95.31 98 ALA B CA 1
ATOM 2469 C C . ALA B 1 98 ? 9.758 -3.393 -5.844 1 95.31 98 ALA B C 1
ATOM 2471 O O . ALA B 1 98 ? 9.945 -2.398 -5.137 1 95.31 98 ALA B O 1
ATOM 2472 N N . LYS B 1 99 ? 8.75 -4.16 -5.688 1 93.69 99 LYS B N 1
ATOM 2473 C CA . LYS B 1 99 ? 7.781 -3.947 -4.617 1 93.69 99 LYS B CA 1
ATOM 2474 C C . LYS B 1 99 ? 8.461 -3.975 -3.25 1 93.69 99 LYS B C 1
ATOM 2476 O O . LYS B 1 99 ? 8.133 -3.17 -2.375 1 93.69 99 LYS B O 1
ATOM 2481 N N . SER B 1 100 ? 9.352 -4.926 -3.084 1 94.5 100 SER B N 1
ATOM 2482 C CA . SER B 1 100 ? 10.07 -5.035 -1.821 1 94.5 100 SER B CA 1
ATOM 2483 C C . SER B 1 100 ? 10.898 -3.781 -1.543 1 94.5 100 SER B C 1
ATOM 2485 O O . SER B 1 100 ? 10.852 -3.234 -0.438 1 94.5 100 SER B O 1
ATOM 2487 N N . TYR B 1 101 ? 11.586 -3.352 -2.547 1 94.88 101 TYR B N 1
ATOM 2488 C CA . TYR B 1 101 ? 12.359 -2.125 -2.395 1 94.88 101 TYR B CA 1
ATOM 2489 C C . TYR B 1 101 ? 11.453 -0.942 -2.084 1 94.88 101 TYR B C 1
ATOM 2491 O O . TYR B 1 101 ? 11.805 -0.076 -1.28 1 94.88 101 TYR B O 1
ATOM 2499 N N . PHE B 1 102 ? 10.352 -0.881 -2.689 1 93.56 102 PHE B N 1
ATOM 2500 C CA . PHE B 1 102 ? 9.375 0.17 -2.434 1 93.56 102 PHE B CA 1
ATOM 2501 C C . PHE B 1 102 ? 8.953 0.177 -0.969 1 93.56 102 PHE B C 1
ATOM 2503 O O . PHE B 1 102 ? 8.953 1.228 -0.324 1 93.56 102 PHE B O 1
ATOM 2510 N N . PHE B 1 103 ? 8.672 -0.943 -0.422 1 90.12 103 PHE B N 1
ATOM 2511 C CA . PHE B 1 103 ? 8.18 -1.04 0.946 1 90.12 103 PHE B CA 1
ATOM 2512 C C . PHE B 1 103 ? 9.281 -0.705 1.945 1 90.12 103 PHE B C 1
ATOM 2514 O O . PHE B 1 103 ? 9.016 -0.152 3.014 1 90.12 103 PHE B O 1
ATOM 2521 N N . ILE B 1 104 ? 10.555 -1.003 1.536 1 88.38 104 ILE B N 1
ATOM 2522 C CA . ILE B 1 104 ? 11.68 -0.707 2.422 1 88.38 104 ILE B CA 1
ATOM 2523 C C . ILE B 1 104 ? 12.016 0.781 2.346 1 88.38 104 ILE B C 1
ATOM 2525 O O . ILE B 1 104 ? 12.719 1.309 3.211 1 88.38 104 ILE B O 1
ATOM 2529 N N . GLY B 1 105 ? 11.531 1.439 1.302 1 89.44 105 GLY B N 1
ATOM 2530 C CA . GLY B 1 105 ? 11.75 2.871 1.183 1 89.44 105 GLY B CA 1
ATOM 2531 C C . GLY B 1 105 ? 12.844 3.227 0.189 1 89.44 105 GLY B C 1
ATOM 2532 O O . GLY B 1 105 ? 13.266 4.379 0.111 1 89.44 105 GLY B O 1
ATOM 2533 N N . LYS B 1 106 ? 13.336 2.246 -0.52 1 93.31 106 LYS B N 1
ATOM 2534 C CA . LYS B 1 106 ? 14.336 2.473 -1.562 1 93.31 106 LYS B CA 1
ATOM 2535 C C . LYS B 1 106 ? 13.672 2.658 -2.924 1 93.31 106 LYS B C 1
ATOM 2537 O O . LYS B 1 106 ? 13.766 1.786 -3.791 1 93.31 106 LYS B O 1
ATOM 2542 N N . LEU B 1 107 ? 13.102 3.812 -3.119 1 94.25 107 LEU B N 1
ATOM 2543 C CA . LEU B 1 107 ? 12.234 4.094 -4.258 1 94.25 107 LEU B CA 1
ATOM 2544 C C . LEU B 1 107 ? 13.023 4.113 -5.559 1 94.25 107 LEU B C 1
ATOM 2546 O O . LEU B 1 107 ? 12.531 3.676 -6.598 1 94.25 107 LEU B O 1
ATOM 2550 N N . GLU B 1 108 ? 14.242 4.645 -5.543 1 94.81 108 GLU B N 1
ATOM 2551 C CA . GLU B 1 108 ? 15.055 4.695 -6.758 1 94.81 108 GLU B CA 1
ATOM 2552 C C . GLU B 1 108 ? 15.391 3.291 -7.258 1 94.81 108 GLU B C 1
ATOM 2554 O O . GLU B 1 108 ? 15.281 3.01 -8.453 1 94.81 108 GLU B O 1
ATOM 2559 N N . GLU B 1 109 ? 15.82 2.451 -6.328 1 95.75 109 GLU B N 1
ATOM 2560 C CA . GLU B 1 109 ? 16.094 1.064 -6.691 1 95.75 109 GLU B CA 1
ATOM 2561 C C . GLU B 1 109 ? 14.836 0.375 -7.223 1 95.75 109 GLU B C 1
ATOM 2563 O O . GLU B 1 109 ? 14.898 -0.36 -8.211 1 95.75 109 GLU B O 1
ATOM 2568 N N . ALA B 1 110 ? 13.711 0.608 -6.488 1 95.38 110 ALA B N 1
ATOM 2569 C CA . ALA B 1 110 ? 12.445 0.037 -6.941 1 95.38 110 ALA B CA 1
ATOM 2570 C C . ALA B 1 110 ? 12.148 0.426 -8.383 1 95.38 110 ALA B C 1
ATOM 2572 O O . ALA B 1 110 ? 11.781 -0.423 -9.203 1 95.38 110 ALA B O 1
ATOM 2573 N N . HIS B 1 111 ? 12.375 1.699 -8.727 1 94.12 111 HIS B N 1
ATOM 2574 C CA . HIS B 1 111 ? 12.117 2.213 -10.062 1 94.12 111 HIS B CA 1
ATOM 2575 C C . HIS B 1 111 ? 13.008 1.536 -11.102 1 94.12 111 HIS B C 1
ATOM 2577 O O . HIS B 1 111 ? 12.562 1.238 -12.211 1 94.12 111 HIS B O 1
ATOM 2583 N N . GLN B 1 112 ? 14.227 1.308 -10.789 1 95.06 112 GLN B N 1
ATOM 2584 C CA . GLN B 1 112 ? 15.172 0.661 -11.695 1 95.06 112 GLN B CA 1
ATOM 2585 C C . GLN B 1 112 ? 14.727 -0.759 -12.031 1 95.06 112 GLN B C 1
ATOM 2587 O O . GLN B 1 112 ? 14.797 -1.181 -13.188 1 95.06 112 GLN B O 1
ATOM 2592 N N . PHE B 1 113 ? 14.25 -1.485 -11.039 1 95.12 113 PHE B N 1
ATOM 2593 C CA . PHE B 1 113 ? 13.812 -2.855 -11.266 1 95.12 113 PHE B CA 1
ATOM 2594 C C . PHE B 1 113 ? 12.508 -2.877 -12.062 1 95.12 113 PHE B C 1
ATOM 2596 O O . PHE B 1 113 ? 12.281 -3.787 -12.867 1 95.12 113 PHE B O 1
ATOM 2603 N N . LEU B 1 114 ? 11.672 -1.866 -11.852 1 94.44 114 LEU B N 1
ATOM 2604 C CA . LEU B 1 114 ? 10.438 -1.796 -12.633 1 94.44 114 LEU B CA 1
ATOM 2605 C C . LEU B 1 114 ? 10.734 -1.591 -14.109 1 94.44 114 LEU B C 1
ATOM 2607 O O . LEU B 1 114 ? 10.008 -2.096 -14.969 1 94.44 114 LEU B O 1
ATOM 2611 N N . LYS B 1 115 ? 11.781 -0.89 -14.398 1 91.88 115 LYS B N 1
ATOM 2612 C CA . LYS B 1 115 ? 12.18 -0.669 -15.789 1 91.88 115 LYS B CA 1
ATOM 2613 C C . LYS B 1 115 ? 12.594 -1.977 -16.453 1 91.88 115 LYS B C 1
ATOM 2615 O O . LYS B 1 115 ? 12.422 -2.143 -17.672 1 91.88 115 LYS B O 1
ATOM 2620 N N . LYS B 1 116 ? 13.086 -2.934 -15.641 1 90.44 116 LYS B N 1
ATOM 2621 C CA . LYS B 1 116 ? 13.523 -4.227 -16.156 1 90.44 116 LYS B CA 1
ATOM 2622 C C . LYS B 1 116 ? 12.328 -5.125 -16.469 1 90.44 116 LYS B C 1
ATOM 2624 O O . LYS B 1 116 ? 12.461 -6.117 -17.188 1 90.44 116 LYS B O 1
ATOM 2629 N N . CYS B 1 117 ? 11.133 -4.883 -15.789 1 87.75 117 CYS B N 1
ATOM 2630 C CA . CYS B 1 117 ? 9.953 -5.707 -16.016 1 87.75 117 CYS B CA 1
ATOM 2631 C C . CYS B 1 117 ? 9.445 -5.547 -17.438 1 87.75 117 CYS B C 1
ATOM 2633 O O . CYS B 1 117 ? 8.766 -6.434 -17.969 1 87.75 117 CYS B O 1
ATOM 2635 N N . GLY B 1 118 ? 9.938 -4.766 -18.266 1 71.75 118 GLY B N 1
ATOM 2636 C CA . GLY B 1 118 ? 9.594 -4.57 -19.656 1 71.75 118 GLY B CA 1
ATOM 2637 C C . GLY B 1 118 ? 8.289 -3.826 -19.859 1 71.75 118 GLY B C 1
ATOM 2638 O O . GLY B 1 118 ? 7.484 -3.719 -18.922 1 71.75 118 GLY B O 1
ATOM 2639 N N . LYS B 1 119 ? 8.164 -3.314 -21.047 1 61.16 119 LYS B N 1
ATOM 2640 C CA . LYS B 1 119 ? 7.055 -2.479 -21.484 1 61.16 119 LYS B CA 1
ATOM 2641 C C . LYS B 1 119 ? 5.754 -3.27 -21.516 1 61.16 119 LYS B C 1
ATOM 2643 O O . LYS B 1 119 ? 4.668 -2.697 -21.391 1 61.16 119 LYS B O 1
ATOM 2648 N N . GLN B 1 120 ? 5.852 -4.449 -21.797 1 54.88 120 GLN B N 1
ATOM 2649 C CA . GLN B 1 120 ? 4.668 -5.301 -21.859 1 54.88 120 GLN B CA 1
ATOM 2650 C C . GLN B 1 120 ? 4.133 -5.617 -20.469 1 54.88 120 GLN B C 1
ATOM 2652 O O . GLN B 1 120 ? 3.275 -6.484 -20.312 1 54.88 120 GLN B O 1
ATOM 2657 N N . SER B 1 121 ? 4.695 -4.844 -19.625 1 60.06 121 SER B N 1
ATOM 2658 C CA . SER B 1 121 ? 4.402 -5.191 -18.234 1 60.06 121 SER B CA 1
ATOM 2659 C C . SER B 1 121 ? 2.973 -4.812 -17.859 1 60.06 121 SER B C 1
ATOM 2661 O O . SER B 1 121 ? 2.357 -3.967 -18.516 1 60.06 121 SER B O 1
ATOM 2663 N N . GLN B 1 122 ? 2.309 -5.598 -16.969 1 75.38 122 GLN B N 1
ATOM 2664 C CA . GLN B 1 122 ? 0.967 -5.605 -16.391 1 75.38 122 GLN B CA 1
ATOM 2665 C C . GLN B 1 122 ? 0.621 -4.25 -15.781 1 75.38 122 GLN B C 1
ATOM 2667 O O . GLN B 1 122 ? 1.51 -3.445 -15.5 1 75.38 122 GLN B O 1
ATOM 2672 N N . GLN B 1 123 ? -0.518 -3.84 -15.977 1 83.94 123 GLN B N 1
ATOM 2673 C CA . GLN B 1 123 ? -1.09 -2.643 -15.367 1 83.94 123 GLN B CA 1
ATOM 2674 C C . GLN B 1 123 ? -0.521 -2.412 -13.977 1 83.94 123 GLN B C 1
ATOM 2676 O O . GLN B 1 123 ? -0.309 -1.268 -13.562 1 83.94 123 GLN B O 1
ATOM 2681 N N . SER B 1 124 ? -0.087 -3.459 -13.367 1 87.19 124 SER B N 1
ATOM 2682 C CA . SER B 1 124 ? 0.472 -3.365 -12.023 1 87.19 124 SER B CA 1
ATOM 2683 C C . SER B 1 124 ? 1.825 -2.66 -12.039 1 87.19 124 SER B C 1
ATOM 2685 O O . SER B 1 124 ? 2.109 -1.835 -11.164 1 87.19 124 SER B O 1
ATOM 2687 N N . VAL B 1 125 ? 2.613 -2.971 -13.055 1 90.44 125 VAL B N 1
ATOM 2688 C CA . VAL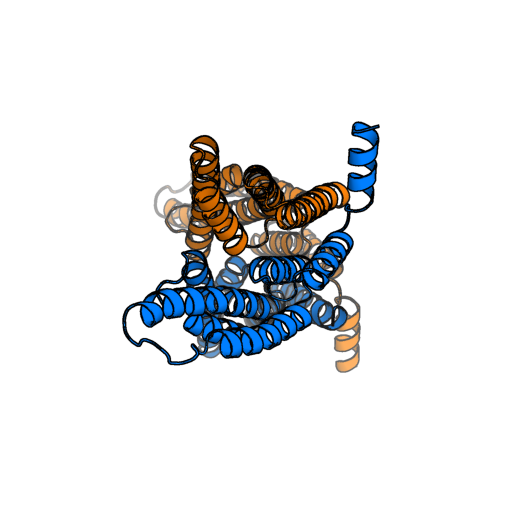 B 1 125 ? 3.936 -2.367 -13.172 1 90.44 125 VAL B CA 1
ATOM 2689 C C . VAL B 1 125 ? 3.799 -0.87 -13.438 1 90.44 125 VAL B C 1
ATOM 2691 O O . VAL B 1 125 ? 4.48 -0.058 -12.812 1 90.44 125 VAL B O 1
ATOM 2694 N N . SER B 1 126 ? 2.889 -0.542 -14.305 1 90.38 126 SER B N 1
ATOM 2695 C CA . SER B 1 126 ? 2.67 0.859 -14.656 1 90.38 126 SER B CA 1
ATOM 2696 C C . SER B 1 126 ? 2.168 1.653 -13.453 1 90.38 126 SER B C 1
ATOM 2698 O O . SER B 1 126 ? 2.631 2.77 -13.203 1 90.38 126 SER B O 1
ATOM 2700 N N . LEU B 1 127 ? 1.248 1.131 -12.766 1 88.5 127 LEU B N 1
ATOM 2701 C CA . LEU B 1 127 ? 0.668 1.814 -11.609 1 88.5 127 LEU B CA 1
ATOM 2702 C C . LEU B 1 127 ? 1.72 2.051 -10.531 1 88.5 127 LEU B C 1
ATOM 2704 O O . LEU B 1 127 ? 1.811 3.146 -9.977 1 88.5 127 LEU B O 1
ATOM 2708 N N . LEU B 1 128 ? 2.529 1.025 -10.242 1 91 128 LEU B N 1
ATOM 2709 C CA . LEU B 1 128 ? 3.57 1.175 -9.234 1 91 128 LEU B CA 1
ATOM 2710 C C . LEU B 1 128 ? 4.625 2.178 -9.688 1 91 128 LEU B C 1
ATOM 2712 O O . LEU B 1 128 ? 5.105 2.984 -8.883 1 91 128 LEU B O 1
ATOM 2716 N N . SER B 1 129 ? 4.945 2.117 -10.977 1 92 129 SER B N 1
ATOM 2717 C CA . SER B 1 129 ? 5.91 3.061 -11.531 1 92 129 SER B CA 1
ATOM 2718 C C . SER B 1 129 ? 5.418 4.496 -11.398 1 92 129 SER B C 1
ATOM 2720 O O . SER B 1 129 ? 6.184 5.387 -11.016 1 92 129 SER B O 1
ATOM 2722 N N . LYS B 1 130 ? 4.184 4.699 -11.688 1 90.94 130 LYS B N 1
ATOM 2723 C CA . LYS B 1 130 ? 3.596 6.031 -11.57 1 90.94 130 LYS B CA 1
ATOM 2724 C C . LYS B 1 130 ? 3.586 6.508 -10.117 1 90.94 130 LYS B C 1
ATOM 2726 O O . LYS B 1 130 ? 3.867 7.672 -9.844 1 90.94 130 LYS B O 1
ATOM 2731 N N . THR B 1 131 ? 3.242 5.625 -9.273 1 91.56 131 THR B N 1
ATOM 2732 C CA . THR B 1 131 ? 3.23 5.957 -7.852 1 91.56 131 THR B CA 1
ATOM 2733 C C . THR B 1 131 ? 4.621 6.371 -7.383 1 91.56 131 THR B C 1
ATOM 2735 O O . THR B 1 131 ? 4.781 7.402 -6.73 1 91.56 131 THR B O 1
ATOM 2738 N N . ILE B 1 132 ? 5.613 5.586 -7.746 1 93.56 132 ILE B N 1
ATOM 2739 C CA . ILE B 1 132 ? 6.984 5.852 -7.324 1 93.56 132 ILE B CA 1
ATOM 2740 C C . ILE B 1 132 ? 7.453 7.184 -7.906 1 93.56 132 ILE B C 1
ATOM 2742 O O . ILE B 1 132 ? 8.031 8.008 -7.195 1 93.56 132 ILE B O 1
ATOM 2746 N N . SER B 1 133 ? 7.172 7.387 -9.164 1 93.56 133 SER B N 1
ATOM 2747 C CA . SER B 1 133 ? 7.559 8.625 -9.828 1 93.56 133 SER B CA 1
ATOM 2748 C C . SER B 1 133 ? 6.906 9.836 -9.164 1 93.56 133 SER B C 1
ATOM 2750 O O . SER B 1 133 ? 7.551 10.867 -8.969 1 93.56 133 SER B O 1
ATOM 2752 N N . GLU B 1 134 ? 5.68 9.656 -8.82 1 92.62 134 GLU B N 1
ATOM 2753 C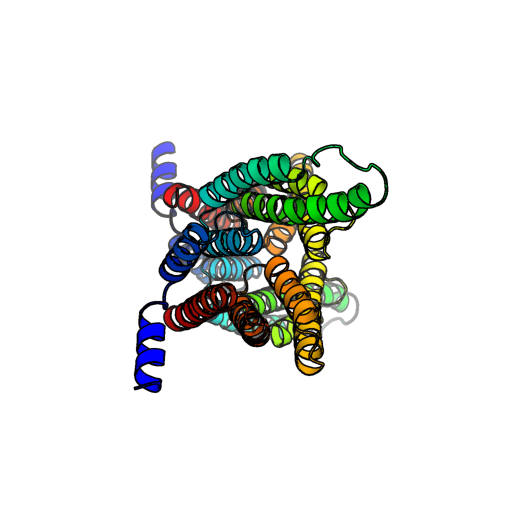 CA . GLU B 1 134 ? 4.949 10.742 -8.172 1 92.62 134 GLU B CA 1
ATOM 2754 C C . GLU B 1 134 ? 5.523 11.055 -6.797 1 92.62 134 GLU B C 1
ATOM 2756 O O . GLU B 1 134 ? 5.68 12.227 -6.434 1 92.62 134 GLU B O 1
ATOM 2761 N N . LEU B 1 135 ? 5.801 10.055 -6.051 1 94.5 135 LEU B N 1
ATOM 2762 C CA . LEU B 1 135 ? 6.371 10.242 -4.723 1 94.5 135 LEU B CA 1
ATOM 2763 C C . LEU B 1 135 ? 7.711 10.961 -4.801 1 94.5 135 LEU B C 1
ATOM 2765 O O . LEU B 1 135 ? 7.953 11.922 -4.062 1 94.5 135 LEU B O 1
ATOM 2769 N N . LEU B 1 136 ? 8.531 10.531 -5.723 1 94.81 136 LEU B N 1
ATOM 2770 C CA . LEU B 1 136 ? 9.836 11.148 -5.898 1 94.81 136 LEU B CA 1
ATOM 2771 C C . LEU B 1 136 ? 9.695 12.602 -6.348 1 94.81 136 LEU B C 1
ATOM 2773 O O . LEU B 1 136 ? 10.398 13.484 -5.844 1 94.81 136 LEU B O 1
ATOM 2777 N N . ARG B 1 137 ? 8.828 12.836 -7.262 1 95.44 137 ARG B N 1
ATOM 2778 C CA . ARG B 1 137 ? 8.586 14.188 -7.766 1 95.44 137 ARG B CA 1
ATOM 2779 C C . ARG B 1 137 ? 8.117 15.109 -6.652 1 95.44 137 ARG B C 1
ATOM 2781 O O . ARG B 1 137 ? 8.625 16.219 -6.508 1 95.44 137 ARG B O 1
ATOM 2788 N N . LEU B 1 138 ? 7.145 14.672 -5.848 1 95.44 138 LEU B N 1
ATOM 2789 C CA . LEU B 1 138 ? 6.578 15.484 -4.777 1 95.44 138 LEU B CA 1
ATOM 2790 C C . LEU B 1 138 ? 7.629 15.781 -3.711 1 95.44 138 LEU B C 1
ATOM 2792 O O . LEU B 1 138 ? 7.695 16.906 -3.197 1 95.44 138 LEU B O 1
ATOM 2796 N N . LYS B 1 139 ? 8.422 14.766 -3.367 1 95.69 139 LYS B N 1
ATOM 2797 C CA . LYS B 1 139 ? 9.492 14.984 -2.398 1 95.69 139 LYS B CA 1
ATOM 2798 C C . LYS B 1 139 ? 10.477 16.047 -2.896 1 95.69 139 LYS B C 1
ATOM 2800 O O . LYS B 1 139 ? 10.852 16.953 -2.152 1 95.69 139 LYS B O 1
ATOM 2805 N N . VAL B 1 140 ? 10.859 15.953 -4.152 1 97.31 140 VAL B N 1
ATOM 2806 C CA . VAL B 1 140 ? 11.805 16.891 -4.742 1 97.31 140 VAL B CA 1
ATOM 2807 C C . VAL B 1 140 ? 11.18 18.281 -4.809 1 97.31 140 VAL B C 1
ATOM 2809 O O . VAL B 1 140 ? 11.828 19.281 -4.473 1 97.31 140 VAL B O 1
ATOM 2812 N N . ALA B 1 141 ? 9.938 18.344 -5.219 1 97.62 141 ALA B N 1
ATOM 2813 C CA . ALA B 1 141 ? 9.234 19.609 -5.277 1 97.62 141 ALA B CA 1
ATOM 2814 C C . ALA B 1 141 ? 9.148 20.266 -3.9 1 97.62 141 ALA B C 1
ATOM 2816 O O . ALA B 1 141 ? 9.336 21.484 -3.768 1 97.62 141 ALA B O 1
ATOM 2817 N N . GLY B 1 142 ? 8.859 19.438 -2.859 1 98.06 142 GLY B N 1
ATOM 2818 C CA . GLY B 1 142 ? 8.859 19.938 -1.496 1 98.06 142 GLY B CA 1
ATOM 2819 C C . GLY B 1 142 ? 10.203 20.484 -1.058 1 98.06 142 GLY B C 1
ATOM 2820 O O . GLY B 1 142 ? 10.289 21.562 -0.472 1 98.06 142 GLY B O 1
ATOM 2821 N N . ASN B 1 143 ? 11.25 19.75 -1.366 1 98.19 143 ASN B N 1
ATOM 2822 C CA . ASN B 1 143 ? 12.609 20.172 -1.042 1 98.19 143 ASN B CA 1
ATOM 2823 C C . ASN B 1 143 ? 12.969 21.484 -1.743 1 98.19 143 ASN B C 1
ATOM 2825 O O . ASN B 1 143 ? 13.578 22.359 -1.143 1 98.19 143 ASN B O 1
ATOM 2829 N N . GLU B 1 144 ? 12.625 21.594 -2.965 1 98.56 144 GLU B N 1
ATOM 2830 C CA . GLU B 1 144 ? 12.922 22.797 -3.736 1 98.56 144 GLU B CA 1
ATOM 2831 C C . GLU B 1 144 ? 12.164 24 -3.188 1 98.56 144 GLU B C 1
ATOM 2833 O O . GLU B 1 144 ? 12.727 25.094 -3.062 1 98.56 144 GLU B O 1
ATOM 2838 N N . ALA B 1 145 ? 10.906 23.797 -2.865 1 98.62 145 ALA B N 1
ATOM 2839 C CA . ALA B 1 145 ? 10.117 24.875 -2.268 1 98.62 145 ALA B CA 1
ATOM 2840 C C . ALA B 1 145 ? 10.711 25.312 -0.93 1 98.62 145 ALA B C 1
ATOM 2842 O O . ALA B 1 145 ? 10.812 26.516 -0.648 1 98.62 145 ALA B O 1
ATOM 2843 N N . PHE B 1 146 ? 11.102 24.359 -0.12 1 98.44 146 PHE B N 1
ATOM 2844 C CA . PHE B 1 146 ? 11.719 24.656 1.172 1 98.44 146 PHE B CA 1
ATOM 2845 C C . PHE B 1 146 ? 12.984 25.484 0.996 1 98.44 146 PHE B C 1
ATOM 2847 O O . PHE B 1 146 ? 13.18 26.484 1.693 1 98.44 146 PHE B O 1
ATOM 2854 N N . GLN B 1 147 ? 13.789 25.094 0.05 1 98.31 147 GLN B N 1
ATOM 2855 C CA . GLN B 1 147 ? 15.047 25.797 -0.221 1 98.31 147 GLN B CA 1
ATOM 2856 C C . GLN B 1 147 ? 14.789 27.203 -0.731 1 98.31 147 GLN B C 1
ATOM 2858 O O . GLN B 1 147 ? 15.57 28.125 -0.453 1 98.31 147 GLN B O 1
ATOM 2863 N N . ALA B 1 148 ? 13.703 27.422 -1.369 1 98.38 148 ALA B N 1
ATOM 2864 C CA . ALA B 1 148 ? 13.336 28.719 -1.931 1 98.38 148 ALA B CA 1
ATOM 2865 C C . ALA B 1 148 ? 12.641 29.594 -0.891 1 98.38 148 ALA B C 1
ATOM 2867 O O . ALA B 1 148 ? 12.227 30.719 -1.187 1 98.38 148 ALA B O 1
ATOM 2868 N N . GLY B 1 149 ? 12.398 29.062 0.289 1 97.81 149 GLY B N 1
ATOM 2869 C CA . GLY B 1 149 ? 11.766 29.812 1.362 1 97.81 149 GLY B CA 1
ATOM 2870 C C . GLY B 1 149 ? 10.25 29.812 1.269 1 97.81 149 GLY B C 1
ATOM 2871 O O . GLY B 1 149 ? 9.586 30.594 1.951 1 97.81 149 GLY B O 1
ATOM 2872 N N . LYS B 1 150 ? 9.711 29.016 0.362 1 98.31 150 LYS B N 1
ATOM 2873 C CA . LYS B 1 150 ? 8.266 28.859 0.22 1 98.31 150 LYS B CA 1
ATOM 2874 C C . LYS B 1 150 ? 7.754 27.703 1.073 1 98.31 150 LYS B C 1
ATOM 2876 O O . LYS B 1 150 ? 7.273 26.703 0.544 1 98.31 150 LYS B O 1
ATOM 2881 N N . TYR B 1 151 ? 7.664 27.891 2.346 1 98.06 151 TYR B N 1
ATOM 2882 C CA . TYR B 1 151 ? 7.461 26.812 3.311 1 98.06 151 TYR B CA 1
ATOM 2883 C C . TYR B 1 151 ? 6.035 26.281 3.244 1 98.06 151 TYR B C 1
ATOM 2885 O O . TYR B 1 151 ? 5.801 25.078 3.396 1 98.06 151 TYR B O 1
ATOM 2893 N N . SER B 1 152 ? 5.098 27.141 3.012 1 97 152 SER B N 1
ATOM 2894 C CA . SER B 1 152 ? 3.719 26.688 2.877 1 97 152 SER B CA 1
ATOM 2895 C C . SER B 1 152 ? 3.561 25.75 1.676 1 97 152 SER B C 1
ATOM 2897 O O . SER B 1 152 ? 2.883 24.734 1.762 1 97 152 SER B O 1
ATOM 2899 N N . GLU B 1 153 ? 4.234 26.125 0.62 1 97.38 153 GLU B N 1
ATOM 2900 C CA . GLU B 1 153 ? 4.223 25.281 -0.572 1 97.38 153 GLU B CA 1
ATOM 2901 C C . GLU B 1 153 ? 4.926 23.953 -0.316 1 97.38 153 GLU B C 1
ATOM 2903 O O . GLU B 1 153 ? 4.477 22.906 -0.784 1 97.38 153 GLU B O 1
ATOM 2908 N N . ALA B 1 154 ? 6.031 23.984 0.371 1 98.12 154 ALA B N 1
ATOM 2909 C CA . ALA B 1 154 ? 6.738 22.766 0.739 1 98.12 154 ALA B CA 1
ATOM 2910 C C . ALA B 1 154 ? 5.832 21.812 1.521 1 98.12 154 ALA B C 1
ATOM 2912 O O . ALA B 1 154 ? 5.762 20.625 1.221 1 98.12 154 ALA B O 1
ATOM 2913 N N . VAL B 1 155 ? 5.07 22.391 2.506 1 97.25 155 VAL B N 1
ATOM 2914 C CA . VAL B 1 155 ? 4.148 21.609 3.326 1 97.25 155 VAL B CA 1
ATOM 2915 C C . VAL B 1 155 ? 3.104 20.938 2.438 1 97.25 155 VAL B C 1
ATOM 2917 O O . VAL B 1 155 ? 2.779 19.766 2.623 1 97.25 155 VAL B O 1
ATOM 2920 N N . GLU B 1 156 ? 2.664 21.672 1.448 1 95 156 GLU B N 1
ATOM 2921 C CA . GLU B 1 156 ? 1.659 21.141 0.539 1 95 156 GLU B CA 1
ATOM 2922 C C . GLU B 1 156 ? 2.203 19.938 -0.239 1 95 156 GLU B C 1
ATOM 2924 O O . GLU B 1 156 ? 1.526 18.922 -0.375 1 95 156 GLU B O 1
ATOM 2929 N N . HIS B 1 157 ? 3.416 20.047 -0.727 1 96.44 157 HIS B N 1
ATOM 2930 C CA . HIS B 1 157 ? 4.023 18.953 -1.495 1 96.44 157 HIS B CA 1
ATOM 2931 C C . HIS B 1 157 ? 4.273 17.734 -0.62 1 96.44 157 HIS B C 1
ATOM 2933 O O . HIS B 1 157 ? 3.965 16.609 -1.017 1 96.44 157 HIS B O 1
ATOM 2939 N N . TYR B 1 158 ? 4.805 17.906 0.613 1 96.62 158 TYR B N 1
ATOM 2940 C CA . TYR B 1 158 ? 5.062 16.781 1.504 1 96.62 158 TYR B CA 1
ATOM 2941 C C . TYR B 1 158 ? 3.758 16.109 1.921 1 96.62 158 TYR B C 1
ATOM 2943 O O . TYR B 1 158 ? 3.688 14.883 2.027 1 96.62 158 TYR B O 1
ATOM 2951 N N . THR B 1 159 ? 2.768 16.953 2.148 1 93.75 159 THR B N 1
ATOM 2952 C CA . THR B 1 159 ? 1.461 16.406 2.514 1 93.75 159 THR B CA 1
ATOM 2953 C C . THR B 1 159 ? 0.9 15.547 1.389 1 93.75 159 THR B C 1
ATOM 2955 O O . THR B 1 159 ? 0.383 14.453 1.638 1 93.75 159 THR B O 1
ATOM 2958 N N . ALA B 1 160 ? 1.038 16.047 0.169 1 92.75 160 ALA B N 1
ATOM 2959 C CA . ALA B 1 160 ? 0.593 15.273 -0.986 1 92.75 160 ALA B CA 1
ATOM 2960 C C . ALA B 1 160 ? 1.367 13.961 -1.099 1 92.75 160 ALA B C 1
ATOM 2962 O O . ALA B 1 160 ? 0.796 12.922 -1.435 1 92.75 160 ALA B O 1
ATOM 2963 N N . ALA B 1 161 ? 2.658 13.992 -0.857 1 94.31 161 ALA B N 1
ATOM 2964 C CA . ALA B 1 161 ? 3.484 12.789 -0.887 1 94.31 161 ALA B CA 1
ATOM 2965 C C . ALA B 1 161 ? 3.008 11.773 0.144 1 94.31 161 ALA B C 1
ATOM 2967 O O . ALA B 1 161 ? 2.896 10.578 -0.157 1 94.31 161 ALA B O 1
ATOM 2968 N N . LEU B 1 162 ? 2.701 12.219 1.319 1 92.94 162 LEU B N 1
ATOM 2969 C CA . LEU B 1 162 ? 2.258 11.352 2.41 1 92.94 162 LEU B CA 1
ATOM 2970 C C . LEU B 1 162 ? 0.908 10.719 2.088 1 92.94 162 LEU B C 1
ATOM 2972 O O . LEU B 1 162 ? 0.679 9.547 2.395 1 92.94 162 LEU B O 1
ATOM 2976 N N . LEU B 1 163 ? 0.086 11.461 1.41 1 88.44 163 LEU B N 1
ATOM 2977 C CA . LEU B 1 163 ? -1.232 10.969 1.033 1 88.44 163 LEU B CA 1
ATOM 2978 C C . LEU B 1 163 ? -1.128 9.953 -0.101 1 88.44 163 LEU B C 1
ATOM 2980 O O . LEU B 1 163 ? -1.91 9 -0.162 1 88.44 163 LEU B O 1
ATOM 2984 N N . SER B 1 164 ? -0.141 10.102 -0.903 1 86.94 164 SER B N 1
ATOM 2985 C CA . SER B 1 164 ? 0.019 9.25 -2.076 1 86.94 164 SER B CA 1
ATOM 2986 C C . SER B 1 164 ? 0.792 7.98 -1.735 1 86.94 164 SER B C 1
ATOM 2988 O O . SER B 1 164 ? 0.854 7.051 -2.541 1 86.94 164 SER B O 1
ATOM 2990 N N . ASN B 1 165 ? 1.389 8.023 -0.676 1 79.69 165 ASN B N 1
ATOM 2991 C CA . ASN B 1 165 ? 2.248 6.906 -0.313 1 79.69 165 ASN B CA 1
ATOM 2992 C C . ASN B 1 165 ? 1.434 5.691 0.122 1 79.69 165 ASN B C 1
ATOM 2994 O O . ASN B 1 165 ? 0.569 5.797 0.994 1 79.69 165 ASN B O 1
ATOM 2998 N N . ALA B 1 166 ? 1.832 4.586 -0.7 1 64 166 ALA B N 1
ATOM 2999 C CA . ALA B 1 166 ? 1.219 3.279 -0.465 1 64 166 ALA B CA 1
ATOM 3000 C C . ALA B 1 166 ? 1.941 2.525 0.647 1 64 166 ALA B C 1
ATOM 3002 O O . ALA B 1 166 ? 1.81 1.305 0.766 1 64 166 ALA B O 1
ATOM 3003 N N . GLU B 1 167 ? 2.43 2.826 1.551 1 75 167 GLU B N 1
ATOM 3004 C CA . GLU B 1 167 ? 2.809 2.053 2.729 1 75 167 GLU B CA 1
ATOM 3005 C C . GLU B 1 167 ? 4.316 2.096 2.953 1 75 167 GLU B C 1
ATOM 3007 O O . GLU B 1 167 ? 4.844 1.389 3.816 1 75 167 GLU B O 1
ATOM 3012 N N . SER B 1 168 ? 5.016 2.779 2.191 1 85.69 168 SER B N 1
ATOM 3013 C CA . SER B 1 168 ? 6.445 2.877 2.461 1 85.69 168 SER B CA 1
ATOM 3014 C C . SER B 1 168 ? 6.715 3.686 3.727 1 85.69 168 SER B C 1
ATOM 3016 O O . SER B 1 168 ? 6.758 4.918 3.686 1 85.69 168 SER B O 1
ATOM 3018 N N . LEU B 1 169 ? 6.953 2.996 4.762 1 84.5 169 LEU B N 1
ATOM 3019 C CA . LEU B 1 169 ? 7.086 3.611 6.078 1 84.5 169 LEU B CA 1
ATOM 3020 C C . LEU B 1 169 ? 8.328 4.496 6.145 1 84.5 169 LEU B C 1
ATOM 3022 O O . LEU B 1 169 ? 8.289 5.5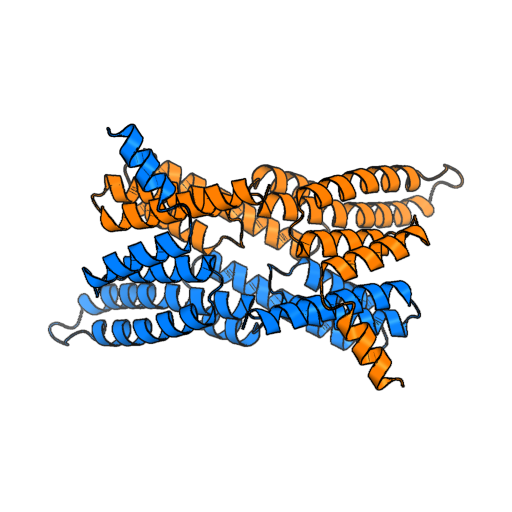86 6.723 1 84.5 169 LEU B O 1
ATOM 3026 N N . HIS B 1 170 ? 9.391 4.027 5.535 1 87.25 170 HIS B N 1
ATOM 3027 C CA . HIS B 1 170 ? 10.625 4.805 5.551 1 87.25 170 HIS B CA 1
ATOM 3028 C C . HIS B 1 170 ? 10.461 6.113 4.781 1 87.25 170 HIS B C 1
ATOM 3030 O O . HIS B 1 170 ? 10.898 7.168 5.246 1 87.25 170 HIS B O 1
ATOM 3036 N N . PHE B 1 171 ? 9.844 6.047 3.713 1 91.38 171 PHE B N 1
ATOM 3037 C CA . PHE B 1 171 ? 9.594 7.246 2.924 1 91.38 171 PHE B CA 1
ATOM 3038 C C . PHE B 1 171 ? 8.68 8.211 3.678 1 91.38 171 PHE B C 1
ATOM 3040 O O . PHE B 1 171 ? 8.891 9.422 3.648 1 91.38 171 PHE B O 1
ATOM 3047 N N . SER B 1 172 ? 7.703 7.652 4.348 1 92.62 172 SER B N 1
ATOM 3048 C CA . SER B 1 172 ? 6.812 8.477 5.16 1 92.62 172 SER B CA 1
ATOM 3049 C C . SER B 1 172 ? 7.578 9.188 6.27 1 92.62 172 SER B C 1
ATOM 3051 O O . SER B 1 172 ? 7.336 10.367 6.543 1 92.62 172 SER B O 1
ATOM 3053 N N . ALA B 1 173 ? 8.516 8.492 6.875 1 92.88 173 ALA B N 1
ATOM 3054 C CA . ALA B 1 173 ? 9.328 9.086 7.93 1 92.88 173 ALA B CA 1
ATOM 3055 C C . ALA B 1 173 ? 10.094 10.305 7.414 1 92.88 173 ALA B C 1
ATOM 3057 O O . ALA B 1 173 ? 10.117 11.352 8.062 1 92.88 173 ALA B O 1
ATOM 3058 N N . ILE B 1 174 ? 10.602 10.172 6.285 1 93.81 174 ILE B N 1
ATOM 3059 C CA . ILE B 1 174 ? 11.359 11.25 5.668 1 93.81 174 ILE B CA 1
ATOM 3060 C C . ILE B 1 174 ? 10.445 12.438 5.398 1 93.81 174 ILE B C 1
ATOM 3062 O O . ILE B 1 174 ? 10.781 13.578 5.738 1 93.81 174 ILE B O 1
ATOM 3066 N N . CYS B 1 175 ? 9.312 12.164 4.855 1 95.62 175 CYS B N 1
ATOM 3067 C CA . CYS B 1 175 ? 8.383 13.234 4.496 1 95.62 175 CYS B CA 1
ATOM 3068 C C . CYS B 1 175 ? 7.84 13.922 5.742 1 95.62 175 CYS B C 1
ATOM 3070 O O . CYS B 1 175 ? 7.695 15.141 5.77 1 95.62 175 CYS B O 1
ATOM 3072 N N . PHE B 1 176 ? 7.539 13.164 6.793 1 95.62 176 PHE B N 1
ATOM 3073 C CA . PHE B 1 176 ? 7.117 13.766 8.055 1 95.62 176 PHE B CA 1
ATOM 3074 C C . PHE B 1 176 ? 8.211 14.664 8.617 1 95.62 176 PHE B C 1
ATOM 3076 O O . PHE B 1 176 ? 7.934 15.766 9.094 1 95.62 176 PHE B O 1
ATOM 3083 N N . GLY B 1 177 ? 9.438 14.188 8.555 1 96.44 177 GLY B N 1
ATOM 3084 C CA . GLY B 1 177 ? 10.562 14.984 9.023 1 96.44 177 GLY B CA 1
ATOM 3085 C C . GLY B 1 177 ? 10.727 16.281 8.258 1 96.44 177 GLY B C 1
ATOM 3086 O O . GLY B 1 177 ? 10.914 17.344 8.859 1 96.44 177 GLY B O 1
ATOM 3087 N N . ASN B 1 178 ? 10.641 16.188 6.98 1 97.75 178 ASN B N 1
ATOM 3088 C CA . ASN B 1 178 ? 10.773 17.359 6.133 1 97.75 178 ASN B CA 1
ATOM 3089 C C . ASN B 1 178 ? 9.633 18.344 6.359 1 97.75 178 ASN B C 1
ATOM 3091 O O . ASN B 1 178 ? 9.852 19.562 6.41 1 97.75 178 ASN B O 1
ATOM 3095 N N . ARG B 1 179 ? 8.453 17.812 6.465 1 97.5 179 ARG B N 1
ATOM 3096 C CA . ARG B 1 179 ? 7.297 18.672 6.727 1 97.5 179 ARG B CA 1
ATOM 3097 C C . ARG B 1 179 ? 7.402 19.328 8.102 1 97.5 179 ARG B C 1
ATOM 3099 O O . ARG B 1 179 ? 7.027 20.5 8.266 1 97.5 179 ARG B O 1
ATOM 3106 N N . ALA B 1 180 ? 7.988 18.594 9.07 1 96.94 180 ALA B N 1
ATOM 3107 C CA . ALA B 1 180 ? 8.234 19.141 10.391 1 96.94 180 ALA B CA 1
ATOM 3108 C C . ALA B 1 180 ? 9.172 20.344 10.32 1 96.94 180 ALA B C 1
ATOM 3110 O O . ALA B 1 180 ? 8.938 21.375 10.969 1 96.94 180 ALA B O 1
ATOM 3111 N N . ALA B 1 181 ? 10.188 20.188 9.57 1 97.88 181 ALA B N 1
ATOM 3112 C CA . ALA B 1 181 ? 11.156 21.266 9.406 1 97.88 181 ALA B CA 1
ATOM 3113 C C . ALA B 1 181 ? 10.5 22.5 8.797 1 97.88 181 ALA B C 1
ATOM 3115 O O . ALA B 1 181 ? 10.781 23.625 9.211 1 97.88 181 ALA B O 1
ATOM 3116 N N . ALA B 1 182 ? 9.625 22.281 7.875 1 98.12 182 ALA B N 1
ATOM 3117 C CA . ALA B 1 182 ? 8.906 23.391 7.266 1 98.12 182 ALA B CA 1
ATOM 3118 C C . ALA B 1 182 ? 8 24.094 8.281 1 98.12 182 ALA B C 1
ATOM 3120 O O . ALA B 1 182 ? 7.988 25.312 8.383 1 98.12 182 ALA B O 1
ATOM 3121 N N . TYR B 1 183 ? 7.242 23.344 9.039 1 96.94 183 TYR B N 1
ATOM 3122 C CA . TYR B 1 183 ? 6.387 23.891 10.086 1 96.94 183 TYR B CA 1
ATOM 3123 C C . TYR B 1 183 ? 7.203 24.688 11.094 1 96.94 183 TYR B C 1
ATOM 3125 O O . TYR B 1 183 ? 6.793 25.781 11.516 1 96.94 183 TYR B O 1
ATOM 3133 N N . GLN B 1 184 ? 8.312 24.094 11.453 1 97 184 GLN B N 1
ATOM 3134 C CA . GLN B 1 184 ? 9.18 24.766 12.414 1 97 184 GLN B CA 1
ATOM 3135 C C . GLN B 1 184 ? 9.625 26.125 11.906 1 97 184 GLN B C 1
ATOM 3137 O O . GLN B 1 184 ? 9.602 27.109 12.648 1 97 184 GLN B O 1
ATOM 3142 N N . THR B 1 185 ? 9.953 26.172 10.695 1 97.62 185 THR B N 1
ATOM 3143 C CA . THR B 1 185 ? 10.43 27.422 10.109 1 97.62 185 THR B CA 1
ATOM 3144 C C . THR B 1 185 ? 9.305 28.438 10.016 1 97.62 185 THR B C 1
ATOM 3146 O O . THR B 1 185 ? 9.539 29.641 10.109 1 97.62 185 THR B O 1
ATOM 3149 N N . MET B 1 186 ? 8.102 27.984 9.898 1 97.12 186 MET B N 1
ATOM 3150 C CA . MET B 1 186 ? 6.934 28.859 9.812 1 97.12 186 MET B CA 1
ATOM 3151 C C . MET B 1 186 ? 6.418 29.219 11.195 1 97.12 186 MET B C 1
ATOM 3153 O O . MET B 1 186 ? 5.441 29.953 11.328 1 97.12 186 MET B O 1
ATOM 3157 N N . GLY B 1 187 ? 6.977 28.641 12.242 1 95.44 187 GLY B N 1
ATOM 3158 C CA . GLY B 1 187 ? 6.594 28.953 13.609 1 95.44 187 GLY B CA 1
ATOM 3159 C C . GLY B 1 187 ? 5.395 28.156 14.094 1 95.44 187 GLY B C 1
ATOM 3160 O O . GLY B 1 187 ? 4.809 28.469 15.125 1 95.44 187 GLY B O 1
ATOM 3161 N N . GLN B 1 188 ? 5.012 27.219 13.281 1 93.31 188 GLN B N 1
ATOM 3162 C CA . GLN B 1 188 ? 3.934 26.328 13.695 1 93.31 188 GLN B CA 1
ATOM 3163 C C . GLN B 1 188 ? 4.465 25.172 14.547 1 93.31 188 GLN B C 1
ATOM 3165 O O . GLN B 1 188 ? 4.523 24.031 14.086 1 93.31 188 GLN B O 1
ATOM 3170 N N . ILE B 1 189 ? 4.664 25.391 15.781 1 92.44 189 ILE B N 1
ATOM 3171 C CA . ILE B 1 189 ? 5.473 24.562 16.672 1 92.44 189 ILE B CA 1
ATOM 3172 C C . ILE B 1 189 ? 4.73 23.266 17 1 92.44 189 ILE B C 1
ATOM 3174 O O . ILE B 1 189 ? 5.324 22.188 16.969 1 92.44 189 ILE B O 1
ATOM 3178 N N . LEU B 1 190 ? 3.465 23.312 17.25 1 88.94 190 LEU B N 1
ATOM 3179 C CA . LEU B 1 190 ? 2.715 22.109 17.578 1 88.94 190 LEU B CA 1
ATOM 3180 C C . LEU B 1 190 ? 2.68 21.141 16.406 1 88.94 190 LEU B C 1
ATOM 3182 O O . LEU B 1 190 ? 2.871 19.938 16.594 1 88.94 190 LEU B O 1
ATOM 3186 N N . ASP B 1 191 ? 2.482 21.703 15.219 1 92.75 191 ASP B N 1
ATOM 3187 C CA . ASP B 1 191 ? 2.488 20.891 14.016 1 92.75 191 ASP B CA 1
ATOM 3188 C C . ASP B 1 191 ? 3.857 20.25 13.789 1 92.75 191 ASP B C 1
ATOM 3190 O O . ASP B 1 191 ? 3.949 19.078 13.422 1 92.75 191 ASP B O 1
ATOM 3194 N N . ALA B 1 192 ? 4.852 20.969 14.031 1 95.06 192 ALA B N 1
ATOM 3195 C CA . ALA B 1 192 ? 6.223 20.484 13.867 1 95.06 192 ALA B CA 1
ATOM 3196 C C . ALA B 1 192 ? 6.523 19.344 14.836 1 95.06 192 ALA B C 1
ATOM 3198 O O . ALA B 1 192 ? 7.121 18.344 14.445 1 95.06 192 ALA B O 1
ATOM 3199 N N . ILE B 1 193 ? 6.082 19.516 16.047 1 90.38 193 ILE B N 1
ATOM 3200 C CA . ILE B 1 193 ? 6.32 18.5 17.062 1 90.38 193 ILE B CA 1
ATOM 3201 C C . ILE B 1 193 ? 5.57 17.219 16.703 1 90.38 193 ILE B C 1
ATOM 3203 O O . ILE B 1 193 ? 6.121 16.125 16.812 1 90.38 193 ILE B O 1
ATOM 3207 N N . ALA B 1 194 ? 4.359 17.359 16.25 1 89.56 194 ALA B N 1
ATOM 3208 C CA . ALA B 1 194 ? 3.557 16.203 15.844 1 89.56 194 ALA B CA 1
ATOM 3209 C C . ALA B 1 194 ? 4.23 15.438 14.711 1 89.56 194 ALA B C 1
ATOM 3211 O O . ALA B 1 194 ? 4.414 14.227 14.805 1 89.56 194 ALA B O 1
ATOM 3212 N N . ASP B 1 195 ? 4.637 16.156 13.719 1 94.38 195 ASP B N 1
ATOM 3213 C CA . ASP B 1 195 ? 5.289 15.539 12.57 1 94.38 195 ASP B CA 1
ATOM 3214 C C . ASP B 1 195 ? 6.621 14.906 12.961 1 94.38 195 ASP B C 1
ATOM 3216 O O . ASP B 1 195 ? 6.965 13.82 12.484 1 94.38 195 ASP B O 1
ATOM 3220 N N . CYS B 1 196 ? 7.367 15.578 13.781 1 92.75 196 CYS B N 1
ATOM 3221 C CA . CYS B 1 196 ? 8.641 15.047 14.242 1 92.75 196 CYS B CA 1
ATOM 3222 C C . CYS B 1 196 ? 8.445 13.75 15.016 1 92.75 196 CYS B C 1
ATOM 3224 O O . CYS B 1 196 ? 9.195 12.789 14.836 1 92.75 196 CYS B O 1
ATOM 3226 N N . SER B 1 197 ? 7.453 13.727 15.852 1 90.19 197 SER B N 1
ATOM 3227 C CA . SER B 1 197 ? 7.168 12.531 16.641 1 90.19 197 SER B CA 1
ATOM 3228 C C . SER B 1 197 ? 6.82 11.352 15.734 1 90.19 197 SER B C 1
ATOM 3230 O O . SER B 1 197 ? 7.273 10.234 15.969 1 90.19 197 SER B O 1
ATOM 3232 N N . LEU B 1 198 ? 6.051 11.617 14.727 1 91.06 198 LEU B N 1
ATOM 3233 C CA . LEU B 1 198 ? 5.695 10.562 13.781 1 91.06 198 LEU B CA 1
ATOM 3234 C C . LEU B 1 198 ? 6.922 10.102 12.992 1 91.06 198 LEU B C 1
ATOM 3236 O O . LEU B 1 198 ? 7.109 8.906 12.781 1 91.06 198 LEU B O 1
ATOM 3240 N N . ALA B 1 199 ? 7.738 11.023 12.539 1 92.81 199 ALA B N 1
ATOM 3241 C CA . ALA B 1 199 ? 8.945 10.695 11.781 1 92.81 199 ALA B CA 1
ATOM 3242 C C . ALA B 1 199 ? 9.867 9.789 12.586 1 92.81 199 ALA B C 1
ATOM 3244 O O . ALA B 1 199 ? 10.367 8.789 12.07 1 92.81 199 ALA B O 1
ATOM 3245 N N . ILE B 1 200 ? 10.016 10.062 13.844 1 89.12 200 ILE B N 1
ATOM 3246 C CA . ILE B 1 200 ? 10.898 9.312 14.727 1 89.12 200 ILE B CA 1
ATOM 3247 C C . ILE B 1 200 ? 10.32 7.918 14.969 1 89.12 200 ILE B C 1
ATOM 3249 O O . ILE B 1 200 ? 11.039 6.918 14.898 1 89.12 200 ILE B O 1
ATOM 3253 N N . ALA B 1 201 ? 9.039 7.895 15.242 1 87 201 ALA B N 1
ATOM 3254 C CA . ALA B 1 201 ? 8.375 6.625 15.516 1 87 201 ALA B CA 1
ATOM 3255 C C . ALA B 1 201 ? 8.5 5.676 14.328 1 87 201 ALA B C 1
ATOM 3257 O O . ALA B 1 201 ? 8.719 4.477 14.5 1 87 201 ALA B O 1
ATOM 3258 N N . LEU B 1 202 ? 8.359 6.176 13.125 1 87 202 LEU B N 1
ATOM 3259 C CA . LEU B 1 202 ? 8.43 5.363 11.914 1 87 202 LEU B CA 1
ATOM 3260 C C . LEU B 1 202 ? 9.859 4.918 11.633 1 87 202 LEU B C 1
ATOM 3262 O O . LEU B 1 202 ? 10.086 3.814 11.141 1 87 202 LEU B O 1
ATOM 3266 N N . ASP B 1 203 ? 10.805 5.738 11.906 1 82.12 203 ASP B N 1
ATOM 3267 C CA . ASP B 1 203 ? 12.211 5.406 11.672 1 82.12 203 ASP B CA 1
ATOM 3268 C C . ASP B 1 203 ? 12.688 4.312 12.625 1 82.12 203 ASP B C 1
ATOM 3270 O O . ASP B 1 203 ? 13.469 3.443 12.242 1 82.12 203 ASP B O 1
ATOM 3274 N N . THR B 1 204 ? 12.219 4.332 13.828 1 75.5 204 THR B N 1
ATOM 3275 C CA . THR B 1 204 ? 12.609 3.346 14.828 1 75.5 204 THR B CA 1
ATOM 3276 C C . THR B 1 204 ? 11.953 1.998 14.539 1 75.5 204 THR B C 1
ATOM 3278 O O . THR B 1 204 ? 12.523 0.948 14.836 1 75.5 204 THR B O 1
ATOM 3281 N N . SER B 1 205 ? 10.758 2.076 14.047 1 64.56 205 SER B N 1
ATOM 3282 C CA . SER B 1 205 ? 10.062 0.835 13.727 1 64.56 205 SER B CA 1
ATOM 3283 C C . SER B 1 205 ? 10.773 0.066 12.625 1 64.56 205 SER B C 1
ATOM 3285 O O . SER B 1 205 ? 10.789 -1.167 12.625 1 64.56 205 SER B O 1
ATOM 3287 N N . TYR B 1 206 ? 11.32 0.777 11.805 1 59.38 206 TYR B N 1
ATOM 3288 C CA . TYR B 1 206 ? 12.102 0.134 10.75 1 59.38 206 TYR B CA 1
ATOM 3289 C C . TYR B 1 206 ? 13.375 -0.492 11.32 1 59.38 206 TYR B C 1
ATOM 3291 O O . TYR B 1 206 ? 13.789 -1.566 10.891 1 59.38 206 TYR B O 1
ATOM 3299 N N . CYS B 1 207 ? 13.914 0.2 12.219 1 50.69 207 CYS B N 1
ATOM 3300 C CA . CYS B 1 207 ? 15.156 -0.329 12.773 1 50.69 207 CYS B CA 1
ATOM 3301 C C . CYS B 1 207 ? 14.883 -1.565 13.625 1 50.69 207 CYS B C 1
ATOM 3303 O O . CYS B 1 207 ? 15.727 -2.465 13.703 1 50.69 207 CYS B O 1
ATOM 3305 N N . LYS B 1 208 ? 13.758 -1.623 14.219 1 46.44 208 LYS B N 1
ATOM 3306 C CA . LYS B 1 208 ? 13.539 -2.754 15.117 1 46.44 208 LYS B CA 1
ATOM 3307 C C . LYS B 1 208 ? 13.055 -3.98 14.352 1 46.44 208 LYS B C 1
ATOM 3309 O O . LYS B 1 208 ? 13.109 -5.102 14.859 1 46.44 208 LYS B O 1
ATOM 3314 N N . ARG B 1 209 ? 12.461 -3.834 13.352 1 45.28 209 ARG B N 1
ATOM 3315 C CA . ARG B 1 209 ? 12.008 -5.012 12.617 1 45.28 209 ARG B CA 1
ATOM 3316 C C . ARG B 1 209 ? 13.172 -5.684 11.898 1 45.28 209 ARG B C 1
ATOM 3318 O O . ARG B 1 209 ? 13.062 -6.836 11.477 1 45.28 209 ARG B O 1
ATOM 3325 N N . ASN B 1 210 ? 14.289 -4.98 11.602 1 38.5 210 ASN B N 1
ATOM 3326 C CA . ASN B 1 210 ? 15.453 -5.691 11.086 1 38.5 210 ASN B CA 1
ATOM 3327 C C . ASN B 1 210 ? 16.234 -6.379 12.203 1 38.5 210 ASN B C 1
ATOM 3329 O O . ASN B 1 210 ? 16.375 -5.828 13.297 1 38.5 210 ASN B O 1
#

Secondary structure (DSSP, 8-state):
-HHHHHHHHHHHT-SHHHHHHHHHHHHHHSTT-HHHHHHHHHHHHHTT-HHHHHHHHHHHHHHHHHHHS---SS-SSHHHHHHHHHHHHHHHHHHHHHHHHHHHT-HHHHHHHHHHT-TT--HHHHHHHHHHHHHHHHHHHHHHHHHTT-HHHHHHHHHHHHHH--S-HHHHHHHHHHHHHHHHHTT-HHHHHHHHHHHHHHHHHHHHH-/-HHHHHHHHHHHT-SHHHHHHHHHHHHHHSTT-HHHHHHHHHHHHHTT-HHHHHHHHHHHHHHHHHHHS--SSS-SSHHHHHHHHHHHHHHHHHHHHHHHHHHHT-HHHHHHHHHHT-TT--HHHHHHHHHHHHHHHHHHHHHHHHHTT-HHHHHHHHHHHHHH--S-HHHHHHHHHHHHHHHHHTT-HHHHHHHHHHHHHHHHHHHHH-

pLDDT: mean 83.27, std 17.66, range [37.62, 98.62]

InterPro domains:
  IPR011990 Tetratricopeptide-like helical domain superfamily [G3DSA:1.25.40.10] (2-133)
  IPR011990 Tetratricopeptide-like helical domain superfamily [G3DSA:1.25.40.10] (134-209)
  IPR011990 Tetratricopeptide-like helical domain superfamily [SSF48452] (13-119)
  IPR011990 Tetratricopeptide-like helical domain superfamily [SSF48452] (136-208)
  IPR019734 Tetratricopeptide repeat [PF13181] (94-117)
  IPR019734 Tetratricopeptide repeat [SM00028] (34-67)
  IPR019734 Tetratricopeptide repeat [SM00028] (91-124)
  IPR019734 Tetratricopeptide repeat [SM00028] (135-168)
  IPR019734 Tetratricopeptide repeat [SM00028] (173-206)

Foldseek 3Di:
DVVVVCVVVCVQPVDLVSVLVVLVVVCVVVVLDLVSLLVNLVSCVVVLVLVVSLVSLVVVLVVLVVVLPDPPDPPPPSVPVSVVVNLVSNLSSLQSNLVSCLQQPNLVSSLVSLVSSDPPDDPSSVVSNVLSVLLVVLQVQLVVCVVVVNLVRSLVSLVVSLVSRDNNLLSNLVSLQSNLVSCVVVVVNVSSVVSNVSSVVSVVVSVVVD/DVVVVVVVVCVQPVDLVSVLVVLVVVCVVVVLDLVSLLVNLVSCVVVLVLVVSLVSLVVVLVVLVVVLPDPPDPPPPSVPVSVVVNLVSNLSSLQSNLVSCLQQPNLVSSLVSLVSSDPPDDPVSVVSNVLSVLLVVLQVQLVVCVVVVNLVRSLVSLVVSLVSRDNNLLSNLVSLQSNLVSCVVVVVNVSSVVSNVSSVVSVVVSVVVD

Organism: Triticum turgidum subsp. durum (NCBI:txid4567)

Radius of gyration: 23.9 Å; Cα contacts (8 Å, |Δi|>4): 512; chains: 2; bounding box: 46×77×64 Å